Protein AF-A0A8C0BPX7-F1 (afdb_monomer_lite)

Sequence (450 aa):
TVVLSLELAVSPGPMLLYFCLLFFYCSTDLKITFFFFTFKELYHVPNGMSPGKLSHGMVYGVVHRTDNNHKREMVVYGWSADQLKEEMNYIKEVRATLEKVRKKMYGEYDEMKRKIQQLTNELKVTNAHQESLENHVRVQAAALDSFSEMNSSLTSASIDLQKTLVDVTLENTDIREQIRNLKHTHEQSMEKLREKQKQLETAQIENQLLKLKVESSQEANAEVMREMTRKLYSQYEEKMREEEQKHKAEKEILLEETNRLLKAIEEANKKMQITETSIQEKDQRIGELDRLIERMEEERHQLQKQLELNEIQISGAKSENNCDSERSQHLEEVAASLRERIKHLDDMVHCQQKKVKHMVEEIEMLRKKVKEKELFIIQLLEKISFLECENKELQDKLDYLMETQPKTNIETRDTGVGCDLPYRYLLFLLVHRKHLHNVTHWCCISKPLC

pLDDT: mean 75.08, std 26.21, range [22.16, 98.5]

InterPro domains:
  IPR051375 Tuftelin/GRINL1A/MYZAP/CCD68 [PTHR23171] (67-428)

Foldseek 3Di:
DDDDDDDDDDDDDDDDDDDDDDDDDDDDDPDPDDDDDDDDDDDDDDDDDDDDDDDDDWDKDWDWDDDDDDDTDTDIDTDDPVVVVVVVVVVVVVVVVVVVVVVVVVVVVVVVVVVVVVVVVVCVVVVVVVVVVVVVVVVVVVVVVVVVVVVVVVVVVVVVVVVVVVVVVVVVVVVVVVVVVVVVVVVVVVVVVVVVVVVVVVVVVVVVVVVVVVVVVVVVVVVVVVVVVVVVVVVVVVVVVVVVVVVVVVVVVVVVVVVVVVVVVVVVVVVVVVVVVVVVVVVVVVVVVVVVVVVVVVVVVVVVVVVVVVVVVCVVPDDDDDDPDVVVVVVVVVVVVVVVVVVVVVVVVVVVVVVVVVVVVVVVVVVVVVVVVVVVVVVVVVVVVVVVVVVVVVVVVVVVVVVPDDPDPDDDPDPDPDDDDDPPPVVVVVVVVVVVVVPVPPPDDDDDDD

Secondary structure (DSSP, 8-state):
----------------------------------------------------------EEEE-----SSS-----EEEE-HHHHHHHHHHHHHHHHHHHHHHHHHHHHHHHHHHHHHHHHHHHHHHHHHHHHHHHHHHHHHHHHHHHHHHHHHHHHHHHHHHHHHHHHHHHHHHHHHHHHHHHHHHHHHHHHHHHHHHHHHHHHHHHHHHHHHHHHHHHHHHHHHHHHHHHHHHHHHHHHHHHHHHHHHHHHHHHHHHHHHHHHHHHHHHHHHHHHHHHHHHHHHHHHHHHHHHHHHHHHHHHHHHHHHHHHHHHTT-------SHHHHHHHHHHHHHHHHHHHHHHHHHHHHHHHHHHHHHHHHHHHHHHHHHHHHHHHHHHHHHHHHHHHHHHHHHHHHHHHS-----------------THHHHHHHHHHHHHTTSTTSS-------

Radius of gyration: 112.93 Å; chains: 1; bounding box: 211×61×297 Å

Organism: NCBI:txid224669

Structure (mmCIF, N/CA/C/O backbone):
data_AF-A0A8C0BPX7-F1
#
_entry.id   AF-A0A8C0BPX7-F1
#
loop_
_atom_site.group_PDB
_atom_site.id
_atom_site.type_symbol
_atom_site.label_atom_id
_atom_site.label_alt_id
_atom_site.label_comp_id
_atom_site.label_asym_id
_atom_site.label_entity_id
_atom_site.label_seq_id
_atom_site.pdbx_PDB_ins_code
_atom_site.Cartn_x
_atom_site.Cartn_y
_atom_site.Cartn_z
_atom_site.occupancy
_atom_site.B_iso_or_equiv
_atom_site.auth_seq_id
_atom_site.auth_comp_id
_atom_site.auth_asym_id
_atom_site.auth_atom_id
_atom_site.pdbx_PDB_model_num
ATOM 1 N N . THR A 1 1 ? 12.178 -6.259 -114.994 1.00 38.03 1 THR A N 1
ATOM 2 C CA . THR A 1 1 ? 12.311 -4.842 -114.592 1.00 38.03 1 THR A CA 1
ATOM 3 C C . THR A 1 1 ? 13.711 -4.400 -115.008 1.00 38.03 1 THR A C 1
ATOM 5 O O . THR A 1 1 ? 14.651 -4.749 -114.317 1.00 38.03 1 THR A O 1
ATOM 8 N N . VAL A 1 2 ? 13.954 -4.120 -116.300 1.00 30.25 2 VAL A N 1
ATOM 9 C CA . VAL A 1 2 ? 13.900 -2.788 -116.974 1.00 30.25 2 VAL A CA 1
ATOM 10 C C . VAL A 1 2 ? 14.847 -1.800 -116.263 1.00 30.25 2 VAL A C 1
ATOM 12 O O . VAL A 1 2 ? 14.546 -1.442 -115.133 1.00 30.25 2 VAL A O 1
ATOM 15 N N . VAL A 1 3 ? 16.093 -1.564 -116.713 1.00 32.72 3 VAL A N 1
ATOM 16 C CA . VAL A 1 3 ? 16.609 -0.854 -117.923 1.00 32.72 3 VAL A CA 1
ATOM 17 C C . VAL A 1 3 ? 16.522 0.674 -117.824 1.00 32.72 3 VAL A C 1
ATOM 19 O O . VAL A 1 3 ? 15.430 1.200 -117.648 1.00 32.72 3 VAL A O 1
ATOM 22 N N . LEU A 1 4 ? 17.679 1.336 -118.010 1.00 29.33 4 LEU A N 1
ATOM 23 C CA . LEU A 1 4 ? 17.974 2.521 -118.858 1.00 29.33 4 LEU A CA 1
ATOM 24 C C . LEU A 1 4 ? 19.422 2.957 -118.522 1.00 29.33 4 LEU A C 1
ATOM 26 O O . LEU A 1 4 ? 19.686 3.270 -117.368 1.00 29.33 4 LEU A O 1
ATOM 30 N N . SER A 1 5 ? 20.468 2.845 -119.353 1.00 30.33 5 SER A N 1
ATOM 31 C CA . SER A 1 5 ? 20.705 3.130 -120.787 1.00 30.33 5 SER A CA 1
ATOM 32 C C . SER A 1 5 ? 20.594 4.607 -121.172 1.00 30.33 5 SER A C 1
ATOM 34 O O . SER A 1 5 ? 19.498 5.149 -121.154 1.00 30.33 5 SER A O 1
ATOM 36 N N . LEU A 1 6 ? 21.739 5.190 -121.552 1.00 27.36 6 LEU A N 1
ATOM 37 C CA . LEU A 1 6 ? 22.008 6.259 -122.541 1.00 27.36 6 LEU A CA 1
ATOM 38 C C . LEU A 1 6 ? 23.538 6.487 -122.447 1.00 27.36 6 LEU A C 1
ATOM 40 O O . LEU A 1 6 ? 24.013 6.928 -121.408 1.00 27.36 6 LEU A O 1
ATOM 44 N N . GLU A 1 7 ? 24.442 6.061 -123.330 1.00 28.27 7 GLU A N 1
ATOM 45 C CA . GLU A 1 7 ? 24.498 5.974 -124.797 1.00 28.27 7 GLU A CA 1
ATOM 46 C C . GLU A 1 7 ? 24.411 7.340 -125.494 1.00 28.27 7 GLU A C 1
ATOM 48 O O . GLU A 1 7 ? 23.337 7.899 -125.680 1.00 28.27 7 GLU A O 1
ATOM 53 N N . LEU A 1 8 ? 25.581 7.855 -125.890 1.00 26.59 8 LEU A N 1
ATOM 54 C CA . LEU A 1 8 ? 25.760 8.711 -127.061 1.00 26.59 8 LEU A CA 1
ATOM 55 C C . LEU A 1 8 ? 27.176 8.492 -127.607 1.00 26.59 8 LEU A C 1
ATOM 57 O O . LEU A 1 8 ? 28.166 9.047 -127.134 1.00 26.59 8 LEU A O 1
ATOM 61 N N . ALA A 1 9 ? 27.236 7.607 -128.596 1.00 28.02 9 ALA A N 1
ATOM 62 C CA . ALA A 1 9 ? 28.330 7.461 -129.531 1.00 28.02 9 ALA A CA 1
ATOM 63 C C . ALA A 1 9 ? 28.171 8.491 -130.657 1.00 28.02 9 ALA A C 1
ATOM 65 O O . ALA A 1 9 ? 27.092 8.601 -131.232 1.00 28.02 9 ALA A O 1
ATOM 66 N N . VAL A 1 10 ? 29.265 9.154 -131.034 1.00 29.36 10 VAL A N 1
ATOM 67 C CA . VAL A 1 10 ? 29.538 9.521 -132.431 1.00 29.36 10 VAL A CA 1
ATOM 68 C C . VAL A 1 10 ? 31.027 9.259 -132.676 1.00 29.36 10 VAL A C 1
ATOM 70 O O . VAL A 1 10 ? 31.902 9.983 -132.213 1.00 29.36 10 VAL A O 1
ATOM 73 N N . SER A 1 11 ? 31.293 8.148 -133.356 1.00 28.30 11 SER A N 1
ATOM 74 C CA . SER A 1 11 ? 32.525 7.852 -134.106 1.00 28.30 11 SER A CA 1
ATOM 75 C C . SER A 1 11 ? 32.408 8.491 -135.512 1.00 28.30 11 SER A C 1
ATOM 77 O O . SER A 1 11 ? 31.329 9.012 -135.806 1.00 28.30 11 SER A O 1
ATOM 79 N N . PRO A 1 12 ? 33.359 8.361 -136.466 1.00 45.12 12 PRO A N 1
ATOM 80 C CA . PRO A 1 12 ? 34.745 7.865 -136.405 1.00 45.12 12 PRO A CA 1
ATOM 81 C C . PRO A 1 12 ? 35.753 8.805 -137.115 1.00 45.12 12 PRO A C 1
ATOM 83 O O . PRO A 1 12 ? 35.375 9.683 -137.885 1.00 45.12 12 PRO A O 1
ATOM 86 N N . GLY A 1 13 ? 37.060 8.568 -136.956 1.00 25.20 13 GLY A N 1
ATOM 87 C CA . GLY A 1 13 ? 38.046 9.174 -137.863 1.00 25.20 13 GLY A CA 1
ATOM 88 C C . GLY A 1 13 ? 39.515 9.029 -137.449 1.00 25.20 13 GLY A C 1
ATOM 89 O O . GLY A 1 13 ? 39.974 9.814 -136.626 1.00 25.20 13 GLY A O 1
ATOM 90 N N . PRO A 1 14 ? 40.263 8.066 -138.019 1.00 46.75 14 PRO A N 1
ATOM 91 C CA . PRO A 1 14 ? 41.697 7.863 -137.808 1.00 46.75 14 PRO A CA 1
ATOM 92 C C . PRO A 1 14 ? 42.523 8.655 -138.836 1.00 46.75 14 PRO A C 1
ATOM 94 O O . PRO A 1 14 ? 42.092 8.783 -139.976 1.00 46.75 14 PRO A O 1
ATOM 97 N N . MET A 1 15 ? 43.731 9.117 -138.495 1.00 29.22 15 MET A N 1
ATOM 98 C CA . MET A 1 15 ? 44.711 9.553 -139.506 1.00 29.22 15 MET A CA 1
ATOM 99 C C . MET A 1 15 ? 46.162 9.346 -139.047 1.00 29.22 15 MET A C 1
ATOM 101 O O . MET A 1 15 ? 46.724 10.131 -138.288 1.00 29.22 15 MET A O 1
ATOM 105 N N . LEU A 1 16 ? 46.770 8.285 -139.581 1.00 37.81 16 LEU A N 1
ATOM 106 C CA . LEU A 1 16 ? 48.187 8.225 -139.940 1.00 37.81 16 LEU A CA 1
ATOM 107 C C . LEU A 1 16 ? 48.387 9.006 -141.253 1.00 37.81 16 LEU A C 1
ATOM 109 O O . LEU A 1 16 ? 47.758 8.646 -142.241 1.00 37.81 16 LEU A O 1
ATOM 113 N N . LEU A 1 17 ? 49.294 9.987 -141.288 1.00 28.48 17 LEU A N 1
ATOM 114 C CA . LEU A 1 17 ? 49.925 10.593 -142.483 1.00 28.48 17 LEU A CA 1
ATOM 115 C C . LEU A 1 17 ? 51.288 11.139 -141.989 1.00 28.48 17 LEU A C 1
ATOM 117 O O . LEU A 1 17 ? 51.286 11.998 -141.118 1.00 28.48 17 LEU A O 1
ATOM 121 N N . TYR A 1 18 ? 52.484 10.590 -142.245 1.00 27.61 18 TYR A N 1
ATOM 122 C CA . TYR A 1 18 ? 53.209 10.198 -143.469 1.00 27.61 18 TYR A CA 1
ATOM 123 C C . TYR A 1 18 ? 53.561 11.356 -144.431 1.00 27.61 18 TYR A C 1
ATOM 125 O O . TYR A 1 18 ? 52.680 12.088 -144.865 1.00 27.61 18 TYR A O 1
ATOM 133 N N . PHE A 1 19 ? 54.853 11.383 -144.821 1.00 23.38 19 PHE A N 1
ATOM 134 C CA . PHE A 1 19 ? 55.529 12.158 -145.890 1.00 23.38 19 PHE A CA 1
ATOM 135 C C . PHE A 1 19 ? 55.785 13.664 -145.619 1.00 23.38 19 PHE A C 1
ATOM 137 O O . PHE A 1 19 ? 54.961 14.342 -145.034 1.00 23.38 19 PHE A O 1
ATOM 144 N N . CYS A 1 20 ? 56.927 14.278 -145.968 1.00 22.16 20 CYS A N 1
ATOM 145 C CA . CYS A 1 20 ? 57.792 14.068 -147.130 1.00 22.16 20 CYS A CA 1
ATOM 146 C C . CYS A 1 20 ? 59.260 14.489 -146.893 1.00 22.16 20 CYS A C 1
ATOM 148 O O . CYS A 1 20 ? 59.560 15.427 -146.158 1.00 22.16 20 CYS A O 1
ATOM 150 N N . LEU A 1 21 ? 60.145 13.810 -147.627 1.00 24.64 21 LEU A N 1
ATOM 151 C CA . LEU A 1 21 ? 61.492 14.220 -148.024 1.00 24.64 21 LEU A CA 1
ATOM 152 C C . LEU A 1 21 ? 61.577 15.684 -148.482 1.00 24.64 21 LEU A C 1
ATOM 154 O O . LEU A 1 21 ? 60.717 16.156 -149.221 1.00 24.64 21 LEU A O 1
ATOM 158 N N . LEU A 1 22 ? 62.712 16.324 -148.195 1.00 22.55 22 LEU A N 1
ATOM 159 C CA . LEU A 1 22 ? 63.254 17.389 -149.038 1.00 22.55 22 LEU A CA 1
ATOM 160 C C . LEU A 1 22 ? 64.783 17.256 -149.109 1.00 22.55 22 LEU A C 1
ATOM 162 O O . LEU A 1 22 ? 65.549 17.965 -148.466 1.00 22.55 22 LEU A O 1
ATOM 166 N N . PHE A 1 23 ? 65.212 16.281 -149.913 1.00 23.94 23 PHE A N 1
ATOM 167 C CA . PHE A 1 23 ? 66.409 16.430 -150.735 1.00 23.94 23 PHE A CA 1
ATOM 168 C C . PHE A 1 23 ? 66.107 17.527 -151.769 1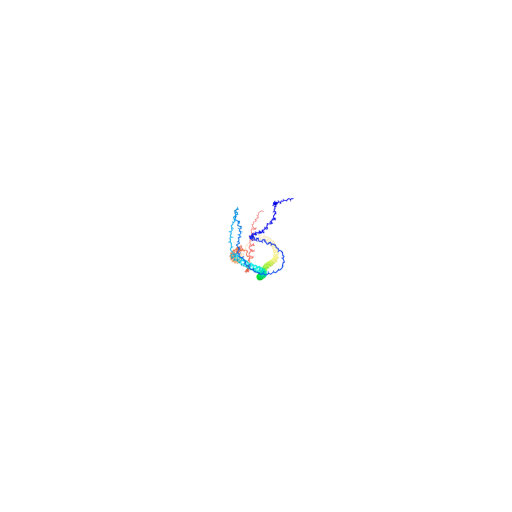.00 23.94 23 PHE A C 1
ATOM 170 O O . PHE A 1 23 ? 65.133 17.401 -152.506 1.00 23.94 23 PHE A O 1
ATOM 177 N N . PHE A 1 24 ? 66.950 18.555 -151.875 1.00 23.66 24 PHE A N 1
ATOM 178 C CA . PHE A 1 24 ? 67.114 19.290 -153.131 1.00 23.66 24 PHE A CA 1
ATOM 179 C C . PHE A 1 24 ? 68.601 19.371 -153.474 1.00 23.66 24 PHE A C 1
ATOM 181 O O . PHE A 1 24 ? 69.397 20.058 -152.840 1.00 23.66 24 PHE A O 1
ATOM 188 N N . TYR A 1 25 ? 68.939 18.591 -154.492 1.00 25.09 25 TYR A N 1
ATOM 189 C CA . TYR A 1 25 ? 70.051 18.786 -155.407 1.00 25.09 25 TYR A CA 1
ATOM 190 C C . TYR A 1 25 ? 69.801 20.068 -156.222 1.00 25.09 25 TYR A C 1
ATOM 192 O O . TYR A 1 25 ? 68.702 20.231 -156.741 1.00 25.09 25 TYR A O 1
ATOM 200 N N . CYS A 1 26 ? 70.806 20.933 -156.375 1.00 23.34 26 CYS A N 1
ATOM 201 C CA . CYS A 1 26 ? 71.042 21.813 -157.539 1.00 23.34 26 CYS A CA 1
ATOM 202 C C . CYS A 1 26 ? 72.337 22.590 -157.231 1.00 23.34 26 CYS A C 1
ATOM 204 O O . CYS A 1 26 ? 72.342 23.426 -156.339 1.00 23.34 26 CYS A O 1
ATOM 206 N N . SER A 1 27 ? 73.528 22.288 -157.754 1.00 24.05 27 SER A N 1
ATOM 207 C CA . SER A 1 27 ? 73.928 21.986 -159.135 1.00 24.05 27 SER A CA 1
ATOM 208 C C . SER A 1 27 ? 73.569 23.099 -160.128 1.00 24.05 27 SER A C 1
ATOM 210 O O . SER A 1 27 ? 72.612 22.999 -160.878 1.00 24.05 27 SER A O 1
ATOM 212 N N . THR A 1 28 ? 74.387 24.152 -160.121 1.00 32.19 28 THR A N 1
ATOM 213 C CA . THR A 1 28 ? 74.749 24.988 -161.282 1.00 32.19 28 THR A CA 1
ATOM 214 C C . THR A 1 28 ? 76.222 25.351 -161.044 1.00 32.19 28 THR A C 1
ATOM 216 O O . THR A 1 28 ? 76.521 26.243 -160.261 1.00 32.19 28 THR A O 1
ATOM 219 N N . ASP A 1 29 ? 77.225 24.570 -161.444 1.00 28.97 29 ASP A N 1
ATOM 220 C CA . ASP A 1 29 ? 77.549 24.099 -162.796 1.00 28.97 29 ASP A CA 1
ATOM 221 C C . ASP A 1 29 ? 77.679 25.259 -163.805 1.00 28.97 29 ASP A C 1
ATOM 223 O O . ASP A 1 29 ? 77.165 25.213 -164.917 1.00 28.97 29 ASP A O 1
ATOM 227 N N . LEU A 1 30 ? 78.428 26.311 -163.436 1.00 31.12 30 LEU A N 1
ATOM 228 C CA . LEU A 1 30 ? 79.074 27.179 -164.427 1.00 31.12 30 LEU A CA 1
ATOM 229 C C . LEU A 1 30 ? 80.316 26.452 -164.976 1.00 31.12 30 LEU A C 1
ATOM 231 O O . LEU A 1 30 ? 81.460 26.741 -164.627 1.00 31.12 30 LEU A O 1
ATOM 235 N N . LYS A 1 31 ? 80.068 25.439 -165.812 1.00 31.61 31 LYS A N 1
ATOM 236 C CA . LYS A 1 31 ? 81.082 24.767 -166.632 1.00 31.61 31 LYS A CA 1
ATOM 237 C C . LYS A 1 31 ? 81.517 25.703 -167.758 1.00 31.61 31 LYS A C 1
ATOM 239 O O . LYS A 1 31 ? 80.910 25.719 -168.826 1.00 31.61 31 LYS A O 1
ATOM 244 N N . ILE A 1 32 ? 82.607 26.441 -167.561 1.00 31.00 32 ILE A N 1
ATOM 245 C CA . ILE A 1 32 ? 83.383 26.965 -168.693 1.00 31.00 32 ILE A CA 1
ATOM 246 C C . ILE A 1 32 ? 84.122 25.767 -169.299 1.00 31.00 32 ILE A C 1
ATOM 248 O O . ILE A 1 32 ? 85.174 25.348 -168.821 1.00 31.00 32 ILE A O 1
ATOM 252 N N . THR A 1 33 ? 83.509 25.163 -170.315 1.00 29.09 33 THR A N 1
ATOM 253 C CA . THR A 1 33 ? 84.075 24.040 -171.068 1.00 29.09 33 THR A CA 1
ATOM 254 C C . THR A 1 33 ? 84.877 24.607 -172.240 1.00 29.09 33 THR A C 1
ATOM 256 O O . THR A 1 33 ? 84.292 25.027 -173.234 1.00 29.09 33 THR A O 1
ATOM 259 N N . PHE A 1 34 ? 86.209 24.631 -172.143 1.00 26.77 34 PHE A N 1
ATOM 260 C CA . PHE A 1 34 ? 87.077 24.813 -173.311 1.00 26.77 34 PHE A CA 1
ATOM 261 C C . PHE A 1 34 ? 87.279 23.453 -173.985 1.00 26.77 34 PHE A C 1
ATOM 263 O O . PHE A 1 34 ? 87.972 22.585 -173.456 1.00 26.77 34 PHE A O 1
ATOM 270 N N . PHE A 1 35 ? 86.661 23.265 -175.150 1.00 24.16 35 PHE A N 1
ATOM 271 C CA . PHE A 1 35 ? 86.986 22.170 -176.059 1.00 24.16 35 PHE A CA 1
ATOM 272 C C . PHE A 1 35 ? 88.202 22.565 -176.905 1.00 24.16 35 PHE A C 1
ATOM 274 O O . PHE A 1 35 ? 88.107 23.448 -177.750 1.00 24.16 35 PHE A O 1
ATOM 281 N N . PHE A 1 36 ? 89.320 21.865 -176.722 1.00 25.06 36 PHE A N 1
ATOM 282 C CA . PHE A 1 36 ? 90.299 21.646 -177.785 1.00 25.06 36 PHE A CA 1
ATOM 283 C C . PHE A 1 36 ? 90.343 20.142 -178.052 1.00 25.06 36 PHE A C 1
ATOM 285 O O . PHE A 1 36 ? 90.807 19.360 -177.224 1.00 25.06 36 PHE A O 1
ATOM 292 N N . PHE A 1 37 ? 89.787 19.744 -179.197 1.00 25.11 37 PHE A N 1
ATOM 293 C CA . PHE A 1 37 ? 89.908 18.396 -179.740 1.00 25.11 37 PHE A CA 1
ATOM 294 C C . PHE A 1 37 ? 91.358 18.178 -180.184 1.00 25.11 37 PHE A C 1
ATOM 296 O O . PHE A 1 37 ? 91.858 18.873 -181.066 1.00 25.11 37 PHE A O 1
ATOM 303 N N . THR A 1 38 ? 92.034 17.206 -179.579 1.00 30.16 38 THR A N 1
ATOM 304 C CA . THR A 1 38 ? 93.313 16.684 -180.059 1.00 30.16 38 THR A CA 1
ATOM 305 C C . THR A 1 38 ? 93.051 15.742 -181.230 1.00 30.16 38 THR A C 1
ATOM 307 O O . THR A 1 38 ? 92.419 14.698 -181.064 1.00 30.16 38 THR A O 1
ATOM 310 N N . PHE A 1 39 ? 93.523 16.097 -182.430 1.00 26.03 39 PHE A N 1
ATOM 311 C CA . PHE A 1 39 ? 93.555 15.139 -183.531 1.00 26.03 39 PHE A CA 1
ATOM 312 C C . PHE A 1 39 ? 94.778 14.229 -183.373 1.00 26.03 39 PHE A C 1
ATOM 314 O O . PHE A 1 39 ? 95.923 14.665 -183.287 1.00 26.03 39 PHE A O 1
ATOM 321 N N . LYS A 1 40 ? 94.437 12.955 -183.248 1.00 26.20 40 LYS A N 1
ATOM 322 C CA . LYS A 1 40 ? 95.230 11.735 -183.142 1.00 26.20 40 LYS A CA 1
ATOM 323 C C . LYS A 1 40 ? 96.249 11.604 -184.278 1.00 26.20 40 LYS A C 1
ATOM 325 O O . LYS A 1 40 ? 95.892 11.879 -185.411 1.00 26.20 40 LYS A O 1
ATOM 330 N N . GLU A 1 41 ? 97.425 11.060 -183.978 1.00 26.84 41 GLU A N 1
ATOM 331 C CA . GLU A 1 41 ? 98.075 10.010 -184.780 1.00 26.84 41 GLU A CA 1
ATOM 332 C C . GLU A 1 41 ? 99.084 9.273 -183.874 1.00 26.84 41 GLU A C 1
ATOM 334 O O . GLU A 1 41 ? 99.908 9.880 -183.188 1.00 26.84 41 GLU A O 1
ATOM 339 N N . LEU A 1 42 ? 98.941 7.948 -183.815 1.00 28.92 42 LEU A N 1
ATOM 340 C CA . LEU A 1 42 ? 99.947 7.011 -183.314 1.00 28.92 42 LEU A CA 1
ATOM 341 C C . LEU A 1 42 ? 101.051 6.907 -184.383 1.00 28.92 42 LEU A C 1
ATOM 343 O O . LEU A 1 42 ? 100.711 6.941 -185.550 1.00 28.92 42 LEU A O 1
ATOM 347 N N . TYR A 1 43 ? 102.313 6.711 -183.981 1.00 25.89 43 TYR A N 1
ATOM 348 C CA . TYR A 1 43 ? 103.365 5.867 -184.602 1.00 25.89 43 TYR A CA 1
ATOM 349 C C . TYR A 1 43 ? 104.789 6.459 -184.431 1.00 25.89 43 TYR A C 1
ATOM 351 O O . TYR A 1 43 ? 105.179 7.423 -185.072 1.00 25.89 43 TYR A O 1
ATOM 359 N N . HIS A 1 44 ? 105.539 5.825 -183.518 1.00 25.50 44 HIS A N 1
ATOM 360 C CA . HIS A 1 44 ? 106.896 5.255 -183.658 1.00 25.50 44 HIS A CA 1
ATOM 361 C C . HIS A 1 44 ? 108.112 6.095 -184.174 1.00 25.50 44 HIS A C 1
ATOM 363 O O . HIS A 1 44 ? 108.175 6.425 -185.347 1.00 25.50 44 HIS A O 1
ATOM 369 N N . VAL A 1 45 ? 109.105 6.308 -183.270 1.00 31.41 45 VAL A N 1
ATOM 370 C CA . VAL A 1 45 ? 110.611 6.194 -183.334 1.00 31.41 45 VAL A CA 1
ATOM 371 C C . VAL A 1 45 ? 111.340 6.412 -184.692 1.00 31.41 45 VAL A C 1
ATOM 373 O O . VAL A 1 45 ? 110.881 5.841 -185.675 1.00 31.41 45 VAL A O 1
ATOM 376 N N . PRO A 1 46 ? 112.604 6.924 -184.769 1.00 51.88 46 PRO A N 1
ATOM 377 C CA . PRO A 1 46 ? 113.382 7.895 -183.968 1.00 51.88 46 PRO A CA 1
ATOM 378 C C . PRO A 1 46 ? 114.108 8.978 -184.831 1.00 51.88 46 PRO A C 1
ATOM 380 O O . PRO A 1 46 ? 114.016 8.999 -186.052 1.00 51.88 46 PRO A O 1
ATOM 383 N N . ASN A 1 47 ? 114.976 9.744 -184.149 1.00 29.11 47 ASN A N 1
ATOM 384 C CA . ASN A 1 47 ? 116.177 10.464 -184.613 1.00 29.11 47 ASN A CA 1
ATOM 385 C C . ASN A 1 47 ? 116.049 11.919 -185.095 1.00 29.11 47 ASN A C 1
ATOM 387 O O . ASN A 1 47 ? 115.578 12.201 -186.186 1.00 29.11 47 ASN A O 1
ATOM 391 N N . GLY A 1 48 ? 116.731 12.792 -184.340 1.00 30.75 48 GLY A N 1
ATOM 392 C CA . GLY A 1 48 ? 117.850 13.554 -184.901 1.00 30.75 48 GLY A CA 1
ATOM 393 C C . GLY A 1 48 ? 117.624 15.037 -185.207 1.00 30.75 48 GLY A C 1
ATOM 394 O O . GLY A 1 48 ? 116.916 15.382 -186.138 1.00 30.75 48 GLY A O 1
ATOM 395 N N . MET A 1 49 ? 118.413 15.861 -184.505 1.00 23.62 49 MET A N 1
ATOM 396 C CA . MET A 1 49 ? 118.909 17.199 -184.873 1.00 23.62 49 MET A CA 1
ATOM 397 C C . MET A 1 49 ? 117.970 18.429 -184.855 1.00 23.62 49 MET A C 1
ATOM 399 O O . MET A 1 49 ? 116.843 18.442 -185.329 1.00 23.62 49 MET A O 1
ATOM 403 N N . SER A 1 50 ? 118.549 19.502 -184.307 1.00 44.38 50 SER A N 1
ATOM 404 C CA . SER A 1 50 ? 118.187 20.929 -184.355 1.00 44.38 50 SER A CA 1
ATOM 405 C C . SER A 1 50 ? 118.466 21.543 -185.752 1.00 44.38 50 SER A C 1
ATOM 407 O O . SER A 1 50 ? 118.874 20.784 -186.633 1.00 44.38 50 SER A O 1
ATOM 409 N N . PRO A 1 51 ? 118.416 22.880 -186.003 1.00 47.03 51 PRO A N 1
ATOM 410 C CA . PRO A 1 51 ? 117.874 24.042 -185.266 1.00 47.03 51 PRO A CA 1
ATOM 411 C C . PRO A 1 51 ? 116.992 24.993 -186.141 1.00 47.03 51 PRO A C 1
ATOM 413 O O . PRO A 1 51 ? 116.952 24.877 -187.359 1.00 47.03 51 PRO A O 1
ATOM 416 N N . GLY A 1 52 ? 116.407 26.045 -185.539 1.00 27.78 52 GLY A N 1
ATOM 417 C CA . GLY A 1 52 ? 116.310 27.373 -186.191 1.00 27.78 52 GLY A CA 1
ATOM 418 C C . GLY A 1 52 ? 114.926 27.969 -186.536 1.00 27.78 52 GLY A C 1
ATOM 419 O O . GLY A 1 52 ? 114.220 27.464 -187.393 1.00 27.78 52 GLY A O 1
ATOM 420 N N . LYS A 1 53 ? 114.629 29.113 -185.886 1.00 38.16 53 LYS A N 1
ATOM 421 C CA . LYS A 1 53 ? 113.826 30.310 -186.273 1.00 38.16 53 LYS A CA 1
ATOM 422 C C . LYS A 1 53 ? 112.763 30.217 -187.393 1.00 38.16 53 LYS A C 1
ATOM 424 O O . LYS A 1 53 ? 113.124 29.974 -188.534 1.00 38.16 53 LYS A O 1
ATOM 429 N N . LEU A 1 54 ? 111.559 30.759 -187.118 1.00 24.31 54 LEU A N 1
ATOM 430 C CA . LEU A 1 54 ? 111.026 31.999 -187.743 1.00 24.31 54 LEU A CA 1
ATOM 431 C C . LEU A 1 54 ? 109.656 32.457 -187.163 1.00 24.31 54 LEU A C 1
ATOM 433 O O . LEU A 1 54 ? 108.728 31.675 -187.016 1.00 24.31 54 LEU A O 1
ATOM 437 N N . SER A 1 55 ? 109.607 33.753 -186.827 1.00 37.66 55 SER A N 1
ATOM 438 C CA . SER A 1 55 ? 108.511 34.756 -186.854 1.00 37.66 55 SER A CA 1
ATOM 439 C C . SER A 1 55 ? 107.021 34.430 -186.578 1.00 37.66 55 SER A C 1
ATOM 441 O O . SER A 1 55 ? 106.346 33.820 -187.397 1.00 37.66 55 SER A O 1
ATOM 443 N N . HIS A 1 56 ? 106.522 35.080 -185.509 1.00 39.25 56 HIS A N 1
ATOM 444 C CA . HIS A 1 56 ? 105.260 35.842 -185.326 1.00 39.25 56 HIS A CA 1
ATOM 445 C C . HIS A 1 56 ? 103.909 35.249 -185.786 1.00 39.25 56 HIS A C 1
ATOM 447 O O . HIS A 1 56 ? 103.566 35.292 -186.963 1.00 39.25 56 HIS A O 1
ATOM 453 N N . GLY A 1 57 ? 103.063 34.877 -184.812 1.00 35.31 57 GLY A N 1
ATOM 454 C CA . GLY A 1 57 ? 101.633 34.609 -185.006 1.00 35.31 57 GLY A CA 1
ATOM 455 C C . GLY A 1 57 ? 100.777 35.231 -183.894 1.00 35.31 57 GLY A C 1
ATOM 456 O O . GLY A 1 57 ? 100.947 34.902 -182.724 1.00 35.31 57 GLY A O 1
ATOM 457 N N . MET A 1 58 ? 99.876 36.142 -184.269 1.00 38.66 58 MET A N 1
ATOM 458 C CA . MET A 1 58 ? 98.811 36.700 -183.421 1.00 38.66 58 MET A CA 1
ATOM 459 C C . MET A 1 58 ? 97.682 35.669 -183.263 1.00 38.66 58 MET A C 1
ATOM 461 O O . MET A 1 58 ? 97.313 35.026 -184.246 1.00 38.66 58 MET A O 1
ATOM 465 N N . VAL A 1 59 ? 97.109 35.524 -182.062 1.00 45.59 59 VAL A N 1
ATOM 466 C CA . VAL A 1 59 ? 95.986 34.601 -181.799 1.00 45.59 59 VAL A CA 1
ATOM 467 C C . VAL A 1 59 ? 94.732 35.398 -181.441 1.00 45.59 59 VAL A C 1
ATOM 469 O O . VAL A 1 59 ? 94.725 36.178 -180.491 1.00 45.59 59 VAL A O 1
ATOM 472 N N . TYR A 1 60 ? 93.668 35.182 -182.214 1.00 44.88 60 TYR A N 1
ATOM 473 C CA . TYR A 1 60 ? 92.345 35.768 -182.011 1.00 44.88 60 TYR A CA 1
ATOM 474 C C . TYR A 1 60 ? 91.431 34.737 -181.341 1.00 44.88 60 TYR A C 1
ATOM 476 O O . TYR A 1 60 ? 91.291 33.619 -181.835 1.00 44.88 60 TYR A O 1
ATOM 484 N N . GLY A 1 61 ? 90.812 35.108 -180.219 1.00 46.75 61 GLY A N 1
ATOM 485 C CA . GLY A 1 61 ? 89.850 34.277 -179.493 1.00 46.75 61 GLY A CA 1
ATOM 486 C C . GLY A 1 61 ? 88.475 34.940 -179.456 1.00 46.75 61 GLY A C 1
ATOM 487 O O . GLY A 1 61 ? 88.361 36.118 -179.127 1.00 46.75 61 GLY A O 1
ATOM 488 N N . VAL A 1 62 ? 87.431 34.185 -179.801 1.00 45.31 62 VAL A N 1
ATOM 489 C CA . VAL A 1 62 ? 86.032 34.642 -179.816 1.00 45.31 62 VAL A CA 1
ATOM 490 C C . VAL A 1 62 ? 85.337 34.159 -178.543 1.00 45.31 62 VAL A C 1
ATOM 492 O O . VAL A 1 62 ? 85.346 32.965 -178.251 1.00 45.31 62 VAL A O 1
ATOM 495 N N . VAL A 1 63 ? 84.719 35.074 -177.791 1.00 50.28 63 VAL A N 1
ATOM 496 C CA . VAL A 1 63 ? 83.935 34.761 -176.583 1.00 50.28 63 VAL A CA 1
ATOM 497 C C . VAL A 1 63 ? 82.456 34.997 -176.879 1.00 50.28 63 VAL A C 1
ATOM 499 O O . VAL A 1 63 ? 82.053 36.111 -177.207 1.00 50.28 63 VAL A O 1
ATOM 502 N N . HIS A 1 64 ? 81.630 33.957 -176.752 1.00 47.59 64 HIS A N 1
ATOM 503 C CA . HIS A 1 64 ? 80.176 34.105 -176.804 1.00 47.59 64 HIS A CA 1
ATOM 504 C C . HIS A 1 64 ? 79.650 34.583 -175.450 1.00 47.59 64 HIS A C 1
ATOM 506 O O . HIS A 1 64 ? 79.695 33.844 -174.469 1.00 47.59 64 HIS A O 1
ATOM 512 N N . ARG A 1 65 ? 79.119 35.810 -175.407 1.00 49.41 65 ARG A N 1
ATOM 513 C CA . ARG A 1 65 ? 78.255 36.256 -174.309 1.00 49.41 65 ARG A CA 1
ATOM 514 C C . ARG A 1 65 ? 76.805 35.960 -174.680 1.00 49.41 65 ARG A C 1
ATOM 516 O O . ARG A 1 65 ? 76.356 36.303 -175.771 1.00 49.41 65 ARG A O 1
ATOM 523 N N . THR A 1 66 ? 76.086 35.309 -173.778 1.00 41.53 66 THR A N 1
ATOM 524 C CA . THR A 1 66 ? 74.629 35.154 -173.837 1.00 41.53 66 THR A CA 1
ATOM 525 C C . THR A 1 66 ? 74.032 35.993 -172.725 1.00 41.53 66 THR A C 1
ATOM 527 O O . THR A 1 66 ? 73.913 35.521 -171.597 1.00 41.53 66 THR A O 1
ATOM 530 N N . ASP A 1 67 ? 73.672 37.230 -173.057 1.00 49.12 67 ASP A N 1
ATOM 531 C CA . ASP A 1 67 ? 72.813 38.058 -172.216 1.00 49.12 67 ASP A CA 1
ATOM 532 C C . ASP A 1 67 ? 71.340 37.845 -172.621 1.00 49.12 67 ASP A C 1
ATOM 534 O O . ASP A 1 67 ? 71.025 37.414 -173.734 1.00 49.12 67 ASP A O 1
ATOM 538 N N . ASN A 1 68 ? 70.432 38.115 -171.684 1.00 50.25 68 ASN A N 1
ATOM 539 C CA . ASN A 1 68 ? 69.016 37.720 -171.663 1.00 50.25 68 ASN A CA 1
ATOM 540 C C . ASN A 1 68 ? 68.088 38.448 -172.670 1.00 50.25 68 ASN A C 1
ATOM 542 O O . ASN A 1 68 ? 66.947 38.771 -172.351 1.00 50.25 68 ASN A O 1
ATOM 546 N N . ASN A 1 69 ? 68.536 38.699 -173.902 1.00 50.91 69 ASN A N 1
ATOM 547 C CA . ASN A 1 69 ? 67.644 39.023 -175.021 1.00 50.91 69 ASN A CA 1
ATOM 548 C C . ASN A 1 69 ? 68.298 38.640 -176.359 1.00 50.91 69 ASN A C 1
ATOM 550 O O . ASN A 1 69 ? 69.343 39.163 -176.730 1.00 50.91 69 ASN A O 1
ATOM 554 N N . HIS A 1 70 ? 67.697 37.694 -177.082 1.00 53.03 70 HIS A N 1
ATOM 555 C CA . HIS A 1 70 ? 68.275 36.981 -178.228 1.00 53.03 70 HIS A CA 1
ATOM 556 C C . HIS A 1 70 ? 68.698 37.854 -179.439 1.00 53.03 70 HIS A C 1
ATOM 558 O O . HIS A 1 70 ? 68.000 37.897 -180.451 1.00 53.03 70 HIS A O 1
ATOM 564 N N . LYS A 1 71 ? 69.904 38.439 -179.408 1.00 42.72 71 LYS A N 1
ATOM 565 C CA . LYS A 1 71 ? 70.711 38.803 -180.593 1.00 42.72 71 LYS A CA 1
ATOM 566 C C . LYS A 1 71 ? 72.186 38.471 -180.331 1.00 42.72 71 LYS A C 1
ATOM 568 O O . LYS A 1 71 ? 72.740 38.873 -179.317 1.00 42.72 71 LYS A O 1
ATOM 573 N N . ARG A 1 72 ? 72.811 37.692 -181.224 1.00 44.31 72 ARG A N 1
ATOM 574 C CA . ARG A 1 72 ? 74.224 37.282 -181.119 1.00 44.31 72 ARG A CA 1
ATOM 575 C C . ARG A 1 72 ? 75.120 38.379 -181.696 1.00 44.31 72 ARG A C 1
ATOM 577 O O . ARG A 1 72 ? 75.174 38.528 -182.913 1.00 44.31 72 ARG A O 1
ATOM 584 N N . GLU A 1 73 ? 75.825 39.107 -180.838 1.00 46.25 73 GLU A N 1
ATOM 585 C CA . GLU A 1 73 ? 76.929 39.993 -181.229 1.00 46.25 73 GLU A CA 1
ATOM 586 C C . GLU A 1 73 ? 78.270 39.250 -181.130 1.00 46.25 73 GLU A C 1
ATOM 588 O O . GLU A 1 73 ? 78.531 38.521 -180.171 1.00 46.25 73 GLU A O 1
ATOM 593 N N . MET A 1 74 ? 79.107 39.403 -182.159 1.00 43.34 74 MET A N 1
ATOM 594 C CA . MET A 1 74 ? 80.430 38.789 -182.271 1.00 43.34 74 MET A CA 1
ATOM 595 C C . MET A 1 74 ? 81.480 39.891 -182.113 1.00 43.34 74 MET A C 1
ATOM 597 O O . MET A 1 74 ? 81.641 40.719 -183.005 1.00 43.34 74 MET A O 1
ATOM 601 N N . VAL A 1 75 ? 82.179 39.914 -180.975 1.00 54.59 75 VAL A N 1
ATOM 602 C CA . VAL A 1 75 ? 83.244 40.890 -180.697 1.00 54.59 75 VAL A CA 1
ATOM 603 C C . VAL A 1 75 ? 84.582 40.156 -180.652 1.00 54.59 75 VAL A C 1
ATOM 605 O O . VAL A 1 75 ? 84.743 39.190 -179.907 1.00 54.59 75 VAL A O 1
ATOM 608 N N . VAL A 1 76 ? 85.532 40.590 -181.483 1.00 41.34 76 VAL A N 1
ATOM 609 C CA . VAL A 1 76 ? 86.878 40.011 -181.591 1.00 41.34 76 VAL A CA 1
ATOM 610 C C . VAL A 1 76 ? 87.843 40.845 -180.746 1.00 41.34 76 VAL A C 1
ATOM 612 O O . VAL A 1 76 ? 88.041 42.023 -181.032 1.00 41.34 76 VAL A O 1
ATOM 615 N N . TYR A 1 77 ? 88.462 40.235 -179.731 1.00 54.53 77 TYR A N 1
ATOM 616 C CA . TYR A 1 77 ? 89.563 40.828 -178.962 1.00 54.53 77 TYR A CA 1
ATOM 617 C C . TYR A 1 77 ? 90.884 40.139 -179.337 1.00 54.53 77 TYR A C 1
ATOM 619 O O . TYR A 1 77 ? 90.946 38.913 -179.431 1.00 54.53 77 TYR A O 1
ATOM 627 N N . GLY A 1 78 ? 91.939 40.923 -179.577 1.00 37.94 78 GLY A N 1
ATOM 628 C CA . GLY A 1 78 ? 93.301 40.420 -179.780 1.00 37.94 78 GLY A CA 1
ATOM 629 C C . GLY A 1 78 ? 94.111 40.529 -178.489 1.00 37.94 78 GLY A C 1
ATOM 630 O O . GLY A 1 78 ? 94.142 41.602 -177.889 1.00 37.94 78 GLY A O 1
ATOM 631 N N . TRP A 1 79 ? 94.762 39.443 -178.066 1.00 53.97 79 TRP A N 1
ATOM 632 C CA . TRP A 1 79 ? 95.655 39.418 -176.900 1.00 53.97 79 TRP A CA 1
ATOM 633 C C . TRP A 1 79 ? 97.088 39.085 -177.319 1.00 53.97 79 TRP A C 1
ATOM 635 O O . TRP A 1 79 ? 97.308 38.279 -178.225 1.00 53.97 79 TRP A O 1
ATOM 645 N N . SER A 1 80 ? 98.069 39.691 -176.645 1.00 52.50 80 SER A N 1
ATOM 646 C CA . SER A 1 80 ? 99.483 39.329 -176.780 1.00 52.50 80 SER A CA 1
ATOM 647 C C . SER A 1 80 ? 99.845 38.184 -175.819 1.00 52.50 80 SER A C 1
ATOM 649 O O . SER A 1 80 ? 99.218 38.000 -174.775 1.00 52.50 80 SER A O 1
ATOM 651 N N . ALA A 1 81 ? 100.860 37.389 -176.174 1.00 58.25 81 ALA A N 1
ATOM 652 C CA . ALA A 1 81 ? 101.230 36.154 -175.470 1.00 58.25 81 ALA A CA 1
ATOM 653 C C . ALA A 1 81 ? 101.634 36.342 -173.991 1.00 58.25 81 ALA A C 1
ATOM 655 O O . ALA A 1 81 ? 101.554 35.388 -173.216 1.00 58.25 81 ALA A O 1
ATOM 656 N N . ASP A 1 82 ? 102.017 37.553 -173.580 1.00 60.84 82 ASP A N 1
ATOM 657 C CA . ASP A 1 82 ? 102.428 37.835 -172.201 1.00 60.84 82 ASP A CA 1
ATOM 658 C C . ASP A 1 82 ? 101.235 37.969 -171.238 1.00 60.84 82 ASP A C 1
ATOM 660 O O . ASP A 1 82 ? 101.344 37.602 -170.069 1.00 60.84 82 ASP A O 1
ATOM 664 N N . GLN A 1 83 ? 100.060 38.378 -171.728 1.00 58.94 83 GLN A N 1
ATOM 665 C CA . GLN A 1 83 ? 98.889 38.647 -170.883 1.00 58.94 83 GLN A CA 1
ATOM 666 C C . GLN A 1 83 ? 98.149 37.366 -170.435 1.00 58.94 83 GLN A C 1
ATOM 668 O O . GLN A 1 83 ? 97.543 37.330 -169.370 1.00 58.94 83 GLN A O 1
ATOM 673 N N . LEU A 1 84 ? 98.242 36.268 -171.197 1.00 61.47 84 LEU A N 1
ATOM 674 C CA . LEU A 1 84 ? 97.601 34.984 -170.856 1.00 61.47 84 LEU A CA 1
ATOM 675 C C . LEU A 1 84 ? 98.346 34.220 -169.741 1.00 61.47 84 LEU A C 1
ATOM 677 O O . LEU A 1 84 ? 97.762 33.406 -169.022 1.00 61.47 84 LEU A O 1
ATOM 681 N N . LYS A 1 85 ? 99.654 34.462 -169.597 1.00 65.56 85 LYS A N 1
ATOM 682 C CA . LYS A 1 85 ? 100.506 33.739 -168.643 1.00 65.56 85 LYS A CA 1
ATOM 683 C C . LYS A 1 85 ? 100.259 34.172 -167.194 1.00 65.56 85 LYS A C 1
ATOM 685 O O . LYS A 1 85 ? 100.385 33.347 -166.290 1.00 65.56 85 LYS A O 1
ATOM 690 N N . GLU A 1 86 ? 99.883 35.430 -166.980 1.00 66.69 86 GLU A N 1
ATOM 691 C CA . GLU A 1 86 ? 99.604 35.997 -165.656 1.00 66.69 86 GLU A CA 1
ATOM 692 C C . GLU A 1 86 ? 98.281 35.465 -165.075 1.00 66.69 86 GLU A C 1
ATOM 694 O O . GLU A 1 86 ? 98.252 34.950 -163.955 1.00 66.69 86 GLU A O 1
ATOM 699 N N . GLU A 1 87 ? 97.221 35.435 -165.886 1.00 67.19 87 GLU A N 1
ATOM 700 C CA . GLU A 1 87 ? 95.899 34.919 -165.493 1.00 67.19 87 GLU A CA 1
ATOM 701 C C . GLU A 1 87 ? 95.926 33.424 -165.118 1.00 67.19 87 GLU A C 1
ATOM 703 O O . GLU A 1 87 ? 95.258 32.977 -164.180 1.00 67.19 87 GLU A O 1
ATOM 708 N N . MET A 1 88 ? 96.764 32.624 -165.789 1.00 65.62 88 MET A N 1
ATOM 709 C CA . MET A 1 88 ? 96.895 31.196 -165.482 1.00 65.62 88 MET A CA 1
ATOM 710 C C . MET A 1 88 ? 97.594 30.936 -164.132 1.00 65.62 88 MET A C 1
ATOM 712 O O . MET A 1 88 ? 97.326 29.916 -163.487 1.00 65.62 88 MET A O 1
ATOM 716 N N . ASN A 1 89 ? 98.460 31.851 -163.681 1.00 64.06 89 ASN A N 1
ATOM 717 C CA . ASN A 1 89 ? 99.090 31.770 -162.361 1.00 64.06 89 ASN A CA 1
ATOM 718 C C . ASN A 1 89 ? 98.121 32.175 -161.239 1.00 64.06 89 ASN A C 1
ATOM 720 O O . ASN A 1 89 ? 98.068 31.482 -160.222 1.00 64.06 89 ASN A O 1
ATOM 724 N N . TYR A 1 90 ? 97.288 33.199 -161.448 1.00 70.25 90 TYR A N 1
ATOM 725 C CA . TYR A 1 90 ? 96.290 33.636 -160.463 1.00 70.25 90 TYR A CA 1
ATOM 726 C C . TYR A 1 90 ? 95.278 32.525 -160.105 1.00 70.25 90 TYR A C 1
ATOM 728 O O . TYR A 1 90 ? 94.997 32.270 -158.931 1.00 70.25 90 TYR A O 1
ATOM 736 N N . ILE A 1 91 ? 94.798 31.762 -161.097 1.00 67.19 91 ILE A N 1
ATOM 737 C CA . ILE A 1 91 ? 93.835 30.664 -160.872 1.00 67.19 91 ILE A CA 1
ATOM 738 C C . ILE A 1 91 ? 94.440 29.508 -160.050 1.00 67.19 91 ILE A C 1
ATOM 740 O O . ILE A 1 91 ? 93.731 28.852 -159.277 1.00 67.19 91 ILE A O 1
ATOM 744 N N . LYS A 1 92 ? 95.747 29.239 -160.183 1.00 67.75 92 LYS A N 1
ATOM 745 C CA . LYS A 1 92 ? 96.416 28.177 -159.412 1.00 67.75 92 LYS A CA 1
ATOM 746 C C . LYS A 1 92 ? 96.498 28.506 -157.924 1.00 67.75 92 LYS A C 1
ATOM 748 O O . LYS A 1 92 ? 96.263 27.612 -157.108 1.00 67.75 92 LYS A O 1
ATOM 753 N N . GLU A 1 93 ? 96.795 29.754 -157.567 1.00 68.19 93 GLU A N 1
ATOM 754 C CA . GLU A 1 93 ? 96.914 30.152 -156.161 1.00 68.19 93 GLU A CA 1
ATOM 755 C C . GLU A 1 93 ? 95.574 30.078 -155.425 1.00 68.19 93 GLU A C 1
ATOM 757 O O . GLU A 1 93 ? 95.498 29.467 -154.359 1.00 68.19 93 GLU A O 1
ATOM 762 N N . VAL A 1 94 ? 94.484 30.577 -156.017 1.00 72.94 94 VAL A N 1
ATOM 763 C CA . VAL A 1 94 ? 93.149 30.550 -155.384 1.00 72.94 94 VAL A CA 1
ATOM 764 C C . VAL A 1 94 ? 92.696 29.119 -155.064 1.00 72.94 94 VAL A C 1
ATOM 766 O O . VAL A 1 94 ? 92.141 28.857 -153.991 1.00 72.94 94 VAL A O 1
ATOM 769 N N . ARG A 1 95 ? 92.985 28.159 -155.954 1.00 70.06 95 ARG A N 1
ATOM 770 C CA . ARG A 1 95 ? 92.617 26.749 -155.753 1.00 70.06 95 ARG A CA 1
ATOM 771 C C . ARG A 1 95 ? 93.395 26.104 -154.596 1.00 70.06 95 ARG A C 1
ATOM 773 O O . ARG A 1 95 ? 92.826 25.302 -153.858 1.00 70.06 95 ARG A O 1
ATOM 780 N N . ALA A 1 96 ? 94.662 26.473 -154.393 1.00 69.62 96 ALA A N 1
ATOM 781 C CA . ALA A 1 96 ? 95.462 25.975 -153.272 1.00 69.62 96 ALA A CA 1
ATOM 782 C C . ALA A 1 96 ? 94.984 26.531 -151.917 1.00 69.62 96 ALA A C 1
ATOM 784 O O . ALA A 1 96 ? 94.992 25.815 -150.911 1.00 69.62 96 ALA A O 1
ATOM 785 N N . THR A 1 97 ? 94.525 27.784 -151.885 1.00 70.81 97 THR A N 1
ATOM 786 C CA . THR A 1 97 ? 94.026 28.430 -150.661 1.00 70.81 97 THR A CA 1
ATOM 787 C C . THR A 1 97 ? 92.676 27.857 -150.225 1.00 70.81 97 THR A C 1
ATOM 789 O O . THR A 1 97 ? 92.478 27.588 -149.039 1.00 70.81 97 THR A O 1
ATOM 792 N N . LEU A 1 98 ? 91.777 27.573 -151.174 1.00 70.62 98 LEU A N 1
ATOM 793 C CA . LEU A 1 98 ? 90.477 26.951 -150.890 1.00 70.62 98 LEU A CA 1
ATOM 794 C C . LEU A 1 98 ? 90.604 25.526 -150.317 1.00 70.62 98 LEU A C 1
ATOM 796 O O . LEU A 1 98 ? 89.885 25.182 -149.377 1.00 70.62 98 LEU A O 1
ATOM 800 N N . GLU A 1 99 ? 91.561 24.717 -150.786 1.00 71.31 99 GLU A N 1
ATOM 801 C CA . GLU A 1 99 ? 91.723 23.345 -150.272 1.00 71.31 99 GLU A CA 1
ATOM 802 C C . GLU A 1 99 ? 92.328 23.299 -148.853 1.00 71.31 99 GLU A C 1
ATOM 804 O O . GLU A 1 99 ? 92.030 22.391 -148.071 1.00 71.31 99 GLU A O 1
ATOM 809 N N . LYS A 1 100 ? 93.111 24.316 -148.458 1.00 72.88 100 LYS A N 1
ATOM 810 C CA . LYS A 1 100 ? 93.574 24.468 -147.064 1.00 72.88 100 LYS A CA 1
ATOM 811 C C . LYS A 1 100 ? 92.420 24.744 -146.096 1.00 72.88 100 LYS A C 1
ATOM 813 O O . LYS A 1 100 ? 92.407 24.176 -145.003 1.00 72.88 100 LYS A O 1
ATOM 818 N N . VAL A 1 101 ? 91.446 25.568 -146.489 1.00 73.88 101 VAL A N 1
ATOM 819 C CA . VAL A 1 101 ? 90.271 25.878 -145.651 1.00 73.88 101 VAL A CA 1
ATOM 820 C C . VAL A 1 101 ? 89.403 24.633 -145.448 1.00 73.88 101 VAL A C 1
ATOM 822 O O . VAL A 1 101 ? 88.977 24.357 -144.325 1.00 73.88 101 VAL A O 1
ATOM 825 N N . ARG A 1 102 ? 89.220 23.814 -146.493 1.00 72.31 102 ARG A N 1
ATOM 826 C CA . ARG A 1 102 ? 88.423 22.580 -146.416 1.00 72.31 102 ARG A CA 1
ATOM 827 C C . ARG A 1 102 ? 88.973 21.588 -145.387 1.00 72.31 102 ARG A C 1
ATOM 829 O O . ARG A 1 102 ? 88.214 21.078 -144.570 1.00 72.31 102 ARG A O 1
ATOM 836 N N . LYS A 1 103 ? 90.289 21.340 -145.373 1.00 73.38 103 LYS A N 1
ATOM 837 C CA . LYS A 1 103 ? 90.908 20.422 -144.395 1.00 73.38 103 LYS A CA 1
ATOM 838 C C . LYS A 1 103 ? 90.788 20.908 -142.948 1.00 73.38 103 LYS A C 1
ATOM 840 O O . LYS A 1 103 ? 90.612 20.079 -142.060 1.00 73.38 103 LYS A O 1
ATOM 845 N N . LYS A 1 104 ? 90.858 22.221 -142.709 1.00 77.69 104 LYS A N 1
ATOM 846 C CA . LYS A 1 104 ? 90.741 22.788 -141.357 1.00 77.69 104 LYS A CA 1
ATOM 847 C C . LYS A 1 104 ? 89.317 22.645 -140.800 1.00 77.69 104 LYS A C 1
ATOM 849 O O . LYS A 1 104 ? 89.149 22.184 -139.678 1.00 77.69 104 LYS A O 1
ATOM 854 N N . MET A 1 105 ? 88.307 22.914 -141.631 1.00 73.38 105 MET A N 1
ATOM 855 C CA . MET A 1 105 ? 86.889 22.790 -141.263 1.00 73.38 105 MET A CA 1
ATOM 856 C C . MET A 1 105 ? 86.483 21.359 -140.864 1.00 73.38 105 MET A C 1
ATOM 858 O O . MET A 1 105 ? 85.753 21.181 -139.893 1.00 73.38 105 MET A O 1
ATOM 862 N N . TYR A 1 106 ? 86.965 20.328 -141.571 1.00 67.94 106 TYR A N 1
ATOM 863 C CA . TYR A 1 106 ? 86.635 18.933 -141.230 1.00 67.94 106 TYR A CA 1
ATOM 864 C C . TYR A 1 106 ? 87.341 18.436 -139.955 1.00 67.94 106 TYR A C 1
ATOM 866 O O . TYR A 1 106 ? 86.745 17.679 -139.194 1.00 67.94 106 TYR A O 1
ATOM 874 N N . GLY A 1 107 ? 88.569 18.893 -139.675 1.00 75.75 107 GLY A N 1
ATOM 875 C CA . GLY A 1 107 ? 89.270 18.553 -138.430 1.00 75.75 107 GLY A CA 1
ATOM 876 C C . GLY A 1 107 ? 88.604 19.152 -137.186 1.00 75.75 107 GLY A C 1
ATOM 877 O O . GLY A 1 107 ? 88.410 18.451 -136.193 1.00 75.75 107 GLY A O 1
ATOM 878 N N . GLU A 1 108 ? 88.189 20.421 -137.265 1.00 74.75 108 GLU A N 1
ATOM 879 C CA . GLU A 1 108 ? 87.494 21.113 -136.170 1.00 74.75 108 GLU A CA 1
ATOM 880 C C . GLU A 1 108 ? 86.092 20.521 -135.912 1.00 74.75 108 GLU A C 1
ATOM 882 O O . GLU A 1 108 ? 85.684 20.377 -134.757 1.00 74.75 108 GLU A O 1
ATOM 887 N N . TYR A 1 109 ? 85.376 20.083 -136.957 1.00 75.06 109 TYR A N 1
ATOM 888 C CA . TYR A 1 109 ? 84.064 19.436 -136.815 1.00 75.06 109 TYR A CA 1
ATOM 889 C C . TYR A 1 109 ? 84.139 18.058 -136.134 1.00 75.06 109 TYR A C 1
ATOM 891 O O . TYR A 1 109 ? 83.346 17.773 -135.233 1.00 75.06 109 TYR A O 1
ATOM 899 N N . ASP A 1 110 ? 85.104 17.210 -136.501 1.00 77.31 110 ASP A N 1
ATOM 900 C CA . ASP A 1 110 ? 85.260 15.881 -135.890 1.00 77.31 110 ASP A CA 1
ATOM 901 C C . ASP A 1 110 ? 85.758 15.950 -134.439 1.00 77.31 110 ASP A C 1
ATOM 903 O O . ASP A 1 110 ? 85.388 15.120 -133.599 1.00 77.31 110 ASP A O 1
ATOM 907 N N . GLU A 1 111 ? 86.581 16.945 -134.104 1.00 80.19 111 GLU A N 1
ATOM 908 C CA . GLU A 1 111 ? 86.984 17.191 -132.71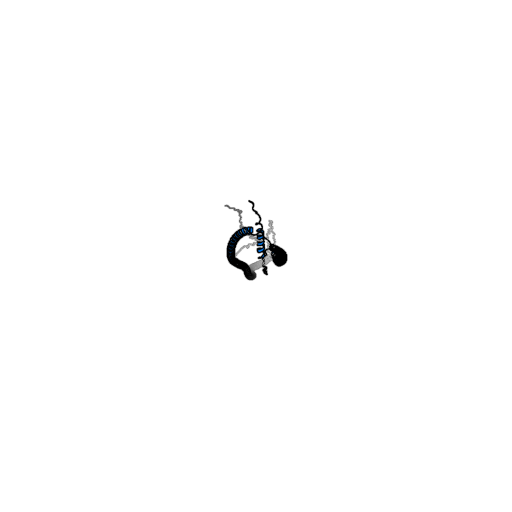9 1.00 80.19 111 GLU A CA 1
ATOM 909 C C . GLU A 1 111 ? 85.806 17.686 -131.869 1.00 80.19 111 GLU A C 1
ATOM 911 O O . GLU A 1 111 ? 85.603 17.203 -130.753 1.00 80.19 111 GLU A O 1
ATOM 916 N N . MET A 1 112 ? 84.971 18.573 -132.417 1.00 82.25 112 MET A N 1
ATOM 917 C CA . MET A 1 112 ? 83.753 19.036 -131.756 1.00 82.25 112 MET A CA 1
ATOM 918 C C . MET A 1 112 ? 82.738 17.904 -131.566 1.00 82.25 112 MET A C 1
ATOM 920 O O . MET A 1 112 ? 82.188 17.758 -130.477 1.00 82.25 112 MET A O 1
ATOM 924 N N . LYS A 1 113 ? 82.542 17.039 -132.567 1.00 79.94 113 LYS A N 1
ATOM 925 C CA . LYS A 1 113 ? 81.671 15.861 -132.453 1.00 79.94 113 LYS A CA 1
ATOM 926 C C . LYS A 1 113 ? 82.137 14.908 -131.348 1.00 79.94 113 LYS A C 1
ATOM 92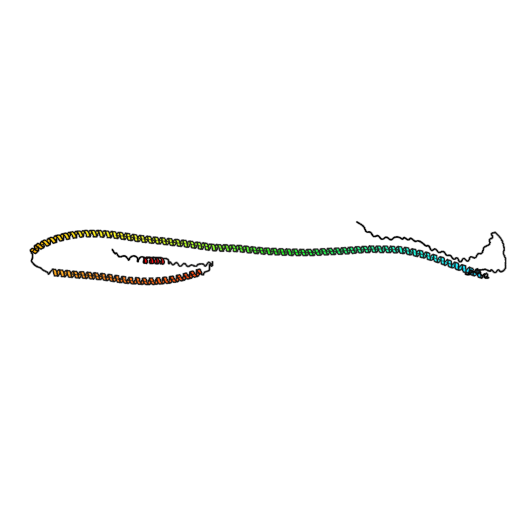8 O O . LYS A 1 113 ? 81.312 14.437 -130.567 1.00 79.94 113 LYS A O 1
ATOM 933 N N . ARG A 1 114 ? 83.450 14.659 -131.229 1.00 84.06 114 ARG A N 1
ATOM 934 C CA . ARG A 1 114 ? 84.013 13.857 -130.127 1.00 84.06 114 ARG A CA 1
ATOM 935 C C . ARG A 1 114 ? 83.836 14.532 -128.768 1.00 84.06 114 ARG A C 1
ATOM 937 O O . ARG A 1 114 ? 83.419 13.854 -127.836 1.00 84.06 114 ARG A O 1
ATOM 944 N N . LYS A 1 115 ? 84.077 15.844 -128.660 1.00 85.19 115 LYS A N 1
ATOM 945 C CA . LYS A 1 115 ? 83.851 16.608 -127.417 1.00 85.19 115 LYS A CA 1
ATOM 946 C C . LYS A 1 115 ? 82.382 16.604 -126.997 1.00 85.19 115 LYS A C 1
ATOM 948 O O . LYS A 1 115 ? 82.099 16.373 -125.830 1.00 85.19 115 LYS A O 1
ATOM 953 N N . ILE A 1 116 ? 81.449 16.776 -127.932 1.00 82.25 116 ILE A N 1
ATOM 954 C CA . ILE A 1 116 ? 80.007 16.690 -127.656 1.00 82.25 116 ILE A CA 1
ATOM 955 C C . ILE A 1 116 ? 79.634 15.282 -127.184 1.00 82.25 116 ILE A C 1
ATOM 957 O O . ILE A 1 116 ? 78.907 15.141 -126.203 1.00 82.25 116 ILE A O 1
ATOM 961 N N . GLN A 1 117 ? 80.156 14.233 -127.826 1.00 82.69 117 GLN A N 1
ATOM 962 C CA . GLN A 1 117 ? 79.882 12.855 -127.413 1.00 82.69 117 GLN A CA 1
ATOM 963 C C . GLN A 1 117 ? 80.469 12.539 -126.027 1.00 82.69 117 GLN A C 1
ATOM 965 O O . GLN A 1 117 ? 79.813 11.884 -125.220 1.00 82.69 117 GLN A O 1
ATOM 970 N N . GLN A 1 118 ? 81.678 13.027 -125.739 1.00 85.56 118 GLN A N 1
ATOM 971 C CA . GLN A 1 118 ? 82.329 12.884 -124.440 1.00 85.56 118 GLN A CA 1
ATOM 972 C C . GLN A 1 118 ? 81.550 13.620 -123.345 1.00 85.56 118 GLN A C 1
ATOM 974 O O . GLN A 1 118 ? 81.179 12.989 -122.362 1.00 85.56 118 GLN A O 1
ATOM 979 N N . LEU A 1 119 ? 81.201 14.894 -123.557 1.00 84.25 119 LEU A N 1
ATOM 980 C CA . LEU A 1 119 ? 80.371 15.672 -122.631 1.00 84.25 119 LEU A CA 1
ATOM 981 C C . LEU A 1 119 ? 78.998 15.027 -122.414 1.00 84.25 119 LEU A C 1
ATOM 983 O O . LEU A 1 119 ? 78.490 15.030 -121.302 1.00 84.25 119 LEU A O 1
ATOM 987 N N . THR A 1 120 ? 78.405 14.424 -123.448 1.00 84.88 120 THR A N 1
ATOM 988 C CA . THR A 1 120 ? 77.124 13.709 -123.323 1.00 84.88 120 THR A CA 1
ATOM 989 C C . THR A 1 120 ? 77.258 12.458 -122.454 1.00 84.88 120 THR A C 1
ATOM 991 O O . THR A 1 120 ? 76.374 12.166 -121.651 1.00 84.88 120 THR A O 1
ATOM 994 N N . ASN A 1 121 ? 78.347 11.701 -122.601 1.00 86.31 121 ASN A N 1
ATOM 995 C CA . ASN A 1 121 ? 78.595 10.518 -121.778 1.00 86.31 121 ASN A CA 1
ATOM 996 C C . ASN A 1 121 ? 78.954 10.899 -120.334 1.00 86.31 121 ASN A C 1
ATOM 998 O O . ASN A 1 121 ? 78.441 10.277 -119.410 1.00 86.31 121 ASN A O 1
ATOM 1002 N N . GLU A 1 122 ? 79.767 11.938 -120.134 1.00 85.69 122 GLU A N 1
ATOM 1003 C CA . GLU A 1 122 ? 80.077 12.485 -118.810 1.00 85.69 122 GLU A CA 1
ATOM 1004 C C . GLU A 1 122 ? 78.811 13.011 -118.127 1.00 85.69 122 GLU A C 1
ATOM 1006 O O . GLU A 1 122 ? 78.571 12.647 -116.984 1.00 85.69 122 GLU A O 1
ATOM 1011 N N . LEU A 1 123 ? 77.942 13.740 -118.840 1.00 86.19 123 LEU A N 1
ATOM 1012 C CA . LEU A 1 123 ? 76.647 14.199 -118.326 1.00 86.19 123 LEU A CA 1
ATOM 1013 C C . LEU A 1 123 ? 75.746 13.030 -117.915 1.00 86.19 123 LEU A C 1
ATOM 1015 O O . LEU A 1 123 ? 75.072 13.103 -116.899 1.00 86.19 123 LEU A O 1
ATOM 1019 N N . LYS A 1 124 ? 75.732 11.928 -118.674 1.00 87.31 124 LYS A N 1
ATOM 1020 C CA . LYS A 1 124 ? 74.972 10.728 -118.288 1.00 87.31 124 LYS A CA 1
ATOM 1021 C C . LYS A 1 124 ? 75.515 10.097 -117.009 1.00 87.31 124 LYS A C 1
ATOM 1023 O O . LYS A 1 124 ? 74.726 9.703 -116.157 1.00 87.31 124 LYS A O 1
ATOM 1028 N N . VAL A 1 125 ? 76.838 9.999 -116.873 1.00 87.75 125 VAL A N 1
ATOM 1029 C CA . VAL A 1 125 ? 77.480 9.428 -115.680 1.00 87.75 125 VAL A CA 1
ATOM 1030 C C . VAL A 1 125 ? 77.283 10.336 -114.466 1.00 87.75 125 VAL A C 1
ATOM 1032 O O . VAL A 1 125 ? 76.935 9.839 -113.398 1.00 87.75 125 VAL A O 1
ATOM 1035 N N . THR A 1 126 ? 77.444 11.652 -114.612 1.00 85.44 126 THR A N 1
ATOM 1036 C CA . THR A 1 126 ? 77.210 12.606 -113.520 1.00 85.44 126 THR A CA 1
ATOM 1037 C C . THR A 1 126 ? 75.739 12.674 -113.137 1.00 85.44 126 THR A C 1
ATOM 1039 O O . THR A 1 126 ? 75.448 12.705 -111.948 1.00 85.44 126 THR A O 1
ATOM 1042 N N . ASN A 1 127 ? 74.813 12.598 -114.097 1.00 87.94 127 ASN A N 1
ATOM 1043 C CA . ASN A 1 127 ? 73.379 12.551 -113.818 1.00 87.94 127 ASN A CA 1
ATOM 1044 C C . ASN A 1 127 ? 72.978 11.247 -113.109 1.00 87.94 127 ASN A C 1
ATOM 1046 O O . ASN A 1 127 ? 72.233 11.291 -112.140 1.00 87.94 127 ASN A O 1
ATOM 1050 N N . ALA A 1 128 ? 73.530 10.094 -113.508 1.00 87.31 128 ALA A N 1
ATOM 1051 C CA . ALA A 1 128 ? 73.313 8.829 -112.797 1.00 87.31 128 ALA A CA 1
ATOM 1052 C C . ALA A 1 128 ? 73.922 8.840 -111.381 1.00 87.31 128 ALA A C 1
ATOM 1054 O O . ALA A 1 128 ? 73.348 8.284 -110.445 1.00 87.31 128 ALA A O 1
ATOM 1055 N N . HIS A 1 129 ? 75.079 9.486 -111.200 1.00 87.50 129 HIS A N 1
ATOM 1056 C CA . HIS A 1 129 ? 75.681 9.668 -109.881 1.00 87.50 129 HIS A CA 1
ATOM 1057 C C . HIS A 1 129 ? 74.853 10.614 -109.000 1.00 87.50 129 HIS A C 1
ATOM 1059 O O . HIS A 1 129 ? 74.631 10.307 -107.831 1.00 87.50 129 HIS A O 1
ATOM 1065 N N . GLN A 1 130 ? 74.351 11.717 -109.562 1.00 89.12 130 GLN A N 1
ATOM 1066 C CA . GLN A 1 130 ? 73.434 12.634 -108.892 1.00 89.12 130 GLN A CA 1
ATOM 1067 C C . GLN A 1 130 ? 72.143 11.915 -108.488 1.00 89.12 130 GLN A C 1
ATOM 1069 O O . GLN A 1 130 ? 71.763 11.985 -107.326 1.00 89.12 130 GLN A O 1
ATOM 1074 N N . GLU A 1 131 ? 71.534 11.144 -109.389 1.00 88.75 131 GLU A N 1
ATOM 1075 C CA . GLU A 1 131 ? 70.335 10.351 -109.104 1.00 88.75 131 GLU A CA 1
ATOM 1076 C C . GLU A 1 131 ? 70.594 9.302 -108.007 1.00 88.75 131 GLU A C 1
ATOM 1078 O O . GLU A 1 131 ? 69.785 9.126 -107.097 1.00 88.75 131 GLU A O 1
ATOM 1083 N N . SER A 1 132 ? 71.753 8.634 -108.015 1.00 90.31 132 SER A N 1
ATOM 1084 C CA . SER A 1 132 ? 72.148 7.717 -106.936 1.00 90.31 132 SER A CA 1
ATOM 1085 C C . SER A 1 132 ? 72.327 8.432 -105.594 1.00 90.31 132 SER A C 1
ATOM 1087 O O . SER A 1 132 ? 71.969 7.869 -104.557 1.00 90.31 132 SER A O 1
ATOM 1089 N N . LEU A 1 133 ? 72.906 9.635 -105.589 1.00 91.56 133 LEU A N 1
ATOM 1090 C CA . LEU A 1 133 ? 73.122 10.416 -104.374 1.00 91.56 133 LEU A CA 1
ATOM 1091 C C . LEU A 1 133 ? 71.798 10.961 -103.827 1.00 91.56 133 LEU A C 1
ATOM 1093 O O . LEU A 1 133 ? 71.543 10.842 -102.632 1.00 91.56 133 LEU A O 1
ATOM 1097 N N . GLU A 1 134 ? 70.930 11.476 -104.696 1.00 90.94 134 GLU A N 1
ATOM 1098 C CA . GLU A 1 134 ? 69.568 11.896 -104.362 1.00 90.94 134 GLU A CA 1
ATOM 1099 C C . GLU A 1 134 ? 68.759 10.730 -103.786 1.00 90.94 134 GLU A C 1
ATOM 1101 O O . GLU A 1 134 ? 68.113 10.883 -102.751 1.00 90.94 134 GLU A O 1
ATOM 1106 N N . ASN A 1 135 ? 68.860 9.536 -104.381 1.00 92.19 135 ASN A N 1
ATOM 1107 C CA . ASN A 1 135 ? 68.234 8.329 -103.845 1.00 92.19 135 ASN A CA 1
ATOM 1108 C C . ASN A 1 135 ? 68.779 7.963 -102.457 1.00 92.19 135 ASN A C 1
ATOM 1110 O O . ASN A 1 135 ? 67.997 7.642 -101.563 1.00 92.19 135 ASN A O 1
ATOM 1114 N N . HIS A 1 136 ? 70.095 8.042 -102.237 1.00 92.31 136 HIS A N 1
ATOM 1115 C CA . HIS A 1 136 ? 70.682 7.757 -100.926 1.00 92.31 136 HIS A CA 1
ATOM 1116 C C . HIS A 1 136 ? 70.232 8.772 -99.863 1.00 92.31 136 HIS A C 1
ATOM 1118 O O . HIS A 1 136 ? 69.807 8.367 -98.781 1.00 92.31 136 HIS A O 1
ATOM 1124 N N . VAL A 1 137 ? 70.245 10.070 -100.182 1.00 92.62 137 VAL A N 1
ATOM 1125 C CA . VAL A 1 137 ? 69.741 11.134 -99.297 1.00 92.62 137 VAL A CA 1
ATOM 1126 C C . VAL A 1 137 ? 68.257 10.929 -99.002 1.00 92.62 137 VAL A C 1
ATOM 1128 O O . VAL A 1 137 ? 67.843 11.053 -97.854 1.00 92.62 137 VAL A O 1
ATOM 1131 N N . ARG A 1 138 ? 67.457 10.543 -100.000 1.00 93.56 138 ARG A N 1
ATOM 1132 C CA . ARG A 1 138 ? 66.028 10.262 -99.830 1.00 93.56 138 ARG A CA 1
ATOM 1133 C C . ARG A 1 138 ? 65.772 9.075 -98.900 1.00 93.56 138 ARG A C 1
ATOM 1135 O O . ARG A 1 138 ? 64.887 9.159 -98.054 1.00 93.56 138 ARG A O 1
ATOM 1142 N N . VAL A 1 139 ? 66.537 7.989 -99.027 1.00 93.31 139 VAL A N 1
ATOM 1143 C CA . VAL A 1 139 ? 66.432 6.824 -98.129 1.00 93.31 139 VAL A CA 1
ATOM 1144 C C . VAL A 1 139 ? 66.858 7.191 -96.706 1.00 93.31 139 VAL A C 1
ATOM 1146 O O . VAL A 1 139 ? 66.177 6.814 -95.756 1.00 93.31 139 VAL A O 1
ATOM 1149 N N . GLN A 1 140 ? 67.942 7.956 -96.542 1.00 92.81 140 GLN A N 1
ATOM 1150 C CA . GLN A 1 140 ? 68.381 8.423 -95.224 1.00 92.81 140 GLN A CA 1
ATOM 1151 C C . GLN A 1 140 ? 67.369 9.380 -94.580 1.00 92.81 140 GLN A C 1
ATOM 1153 O O . GLN A 1 140 ? 67.088 9.244 -93.393 1.00 92.81 140 GLN A O 1
ATOM 1158 N N . ALA A 1 141 ? 66.784 10.300 -95.351 1.00 92.00 141 ALA A N 1
ATOM 1159 C CA . ALA A 1 141 ? 65.721 11.184 -94.881 1.00 92.00 141 ALA A CA 1
ATOM 1160 C C . ALA A 1 141 ? 64.494 10.381 -94.422 1.00 92.00 141 ALA A C 1
ATOM 1162 O O . ALA A 1 141 ? 64.034 10.571 -93.303 1.00 92.00 141 ALA A O 1
ATOM 1163 N N . ALA A 1 142 ? 64.050 9.396 -95.212 1.00 93.00 142 ALA A N 1
ATOM 1164 C CA . ALA A 1 142 ? 62.944 8.516 -94.831 1.00 93.00 142 ALA A CA 1
ATOM 1165 C C . ALA A 1 142 ? 63.240 7.693 -93.559 1.00 93.00 142 ALA A C 1
ATOM 1167 O O . ALA A 1 142 ? 62.349 7.471 -92.741 1.00 93.00 142 ALA A O 1
ATOM 1168 N N . ALA A 1 143 ? 64.488 7.252 -93.363 1.00 93.56 143 ALA A N 1
ATOM 1169 C CA . ALA A 1 143 ? 64.898 6.571 -92.136 1.00 93.56 143 ALA A CA 1
ATOM 1170 C C . ALA A 1 143 ? 64.888 7.515 -90.920 1.00 93.56 143 ALA A C 1
ATOM 1172 O O . ALA A 1 143 ? 64.425 7.124 -89.850 1.00 93.56 143 ALA A O 1
ATOM 1173 N N . LEU A 1 144 ? 65.355 8.759 -91.077 1.00 93.75 144 LEU A N 1
ATOM 1174 C CA . LEU A 1 144 ? 65.290 9.781 -90.028 1.00 93.75 144 LEU A CA 1
ATOM 1175 C C . LEU A 1 144 ? 63.845 10.144 -89.674 1.00 93.75 144 LEU A C 1
ATOM 1177 O O . LEU A 1 144 ? 63.536 10.252 -88.489 1.00 93.75 144 LEU A O 1
ATOM 1181 N N . ASP A 1 145 ? 62.961 10.261 -90.664 1.00 93.81 145 ASP A N 1
ATOM 1182 C CA . ASP A 1 145 ? 61.532 10.491 -90.443 1.00 93.81 145 ASP A CA 1
ATOM 1183 C C . ASP A 1 145 ? 60.902 9.324 -89.672 1.00 93.81 145 ASP A C 1
ATOM 1185 O O . ASP A 1 145 ? 60.200 9.549 -88.689 1.00 93.81 145 ASP A O 1
ATOM 1189 N N . SER A 1 146 ? 61.233 8.077 -90.029 1.00 94.75 146 SER A N 1
ATOM 1190 C CA . SER A 1 146 ? 60.778 6.887 -89.298 1.00 94.75 146 SER A CA 1
ATOM 1191 C C . SER A 1 146 ? 61.294 6.845 -87.853 1.00 94.75 146 SER A C 1
ATOM 1193 O O . SER A 1 146 ? 60.544 6.504 -86.936 1.00 94.75 146 SER A O 1
ATOM 1195 N N . PHE A 1 147 ? 62.550 7.235 -87.605 1.00 94.88 147 PHE A N 1
ATOM 1196 C CA . PHE A 1 147 ? 63.073 7.352 -86.239 1.00 94.88 147 PHE A CA 1
ATOM 1197 C C . PHE A 1 147 ? 62.420 8.494 -85.462 1.00 94.88 147 PHE A C 1
ATOM 1199 O O . PHE A 1 147 ? 62.147 8.338 -84.273 1.00 94.88 147 PHE A O 1
ATOM 1206 N N . SER A 1 148 ? 62.148 9.622 -86.116 1.00 94.62 148 SER A N 1
ATOM 1207 C CA . SER A 1 148 ? 61.420 10.749 -85.533 1.00 94.62 148 SER A CA 1
ATOM 1208 C C . SER A 1 148 ? 60.004 10.333 -85.129 1.00 94.62 148 SER A C 1
ATOM 1210 O O . SER A 1 148 ? 59.595 10.577 -83.996 1.00 94.62 148 SER A O 1
ATOM 1212 N N . GLU A 1 149 ? 59.303 9.607 -86.004 1.00 95.44 149 GLU A N 1
ATOM 1213 C CA . GLU A 1 149 ? 57.971 9.048 -85.759 1.00 95.44 149 GLU A CA 1
ATOM 1214 C C . GLU A 1 149 ? 57.980 8.027 -84.611 1.00 95.44 149 GLU A C 1
ATOM 1216 O O . GLU A 1 149 ? 57.124 8.066 -83.718 1.00 95.44 149 GLU A O 1
ATOM 1221 N N . MET A 1 150 ? 58.980 7.142 -84.577 1.00 94.69 150 MET A N 1
ATOM 1222 C CA . MET A 1 150 ? 59.158 6.183 -83.487 1.00 94.69 150 MET A CA 1
ATOM 1223 C C . MET A 1 150 ? 59.448 6.893 -82.166 1.00 94.69 150 MET A C 1
ATOM 1225 O O . MET A 1 150 ? 58.862 6.545 -81.145 1.00 94.69 150 MET A O 1
ATOM 1229 N N . ASN A 1 151 ? 60.306 7.912 -82.173 1.00 95.81 151 ASN A N 1
ATOM 1230 C CA . ASN A 1 151 ? 60.614 8.693 -80.985 1.00 95.81 151 ASN A CA 1
ATOM 1231 C C . ASN A 1 151 ? 59.393 9.492 -80.508 1.00 95.81 151 ASN A C 1
ATOM 1233 O O . ASN A 1 151 ? 59.132 9.532 -79.306 1.00 95.81 151 ASN A O 1
ATOM 1237 N N . SER A 1 152 ? 58.596 10.068 -81.416 1.00 95.56 152 SER A N 1
ATOM 1238 C CA . SER A 1 152 ? 57.334 10.719 -81.048 1.00 95.56 152 SER A CA 1
ATOM 1239 C C . SER A 1 152 ? 56.324 9.725 -80.482 1.00 95.56 152 SER A C 1
ATOM 1241 O O . SER A 1 152 ? 55.687 10.018 -79.473 1.00 95.56 152 SER A O 1
ATOM 1243 N N . SER A 1 153 ? 56.237 8.521 -81.056 1.00 96.94 153 SER A N 1
ATOM 1244 C CA . SER A 1 153 ? 55.360 7.451 -80.569 1.00 96.94 153 SER A CA 1
ATOM 1245 C C . SER A 1 153 ? 55.792 6.956 -79.190 1.00 96.94 153 SER A C 1
ATOM 1247 O O . SER A 1 153 ? 54.964 6.821 -78.293 1.00 96.94 153 SER A O 1
ATOM 1249 N N . LEU A 1 154 ? 57.095 6.750 -78.983 1.00 96.56 154 LEU A N 1
ATOM 1250 C CA . LEU A 1 154 ? 57.664 6.367 -77.693 1.00 96.56 154 LEU A CA 1
ATOM 1251 C C . LEU A 1 154 ? 57.457 7.463 -76.644 1.00 96.56 154 LEU A C 1
ATOM 1253 O O . LEU A 1 154 ? 57.095 7.164 -75.509 1.00 96.56 154 LEU A O 1
ATOM 1257 N N . THR A 1 155 ? 57.641 8.729 -77.024 1.00 95.31 155 THR A N 1
ATOM 1258 C CA . THR A 1 155 ? 57.387 9.877 -76.144 1.00 95.31 155 THR A CA 1
ATOM 1259 C C . THR A 1 155 ? 55.913 9.933 -75.748 1.00 95.31 155 THR A C 1
ATOM 1261 O O . THR A 1 155 ? 55.618 10.074 -74.565 1.00 95.31 155 THR A O 1
ATOM 1264 N N . SER A 1 156 ? 54.991 9.741 -76.698 1.00 96.69 156 SER A N 1
ATOM 1265 C CA . SER A 1 156 ? 53.552 9.664 -76.415 1.00 96.69 156 SER A CA 1
ATOM 1266 C C . SER A 1 156 ? 53.234 8.518 -75.459 1.00 96.69 156 SER A C 1
ATOM 1268 O O . SER A 1 156 ? 52.636 8.750 -74.415 1.00 96.69 156 SER A O 1
ATOM 1270 N N . ALA A 1 157 ? 53.712 7.304 -75.746 1.00 96.81 157 ALA A N 1
ATOM 1271 C CA . ALA A 1 157 ? 53.495 6.143 -74.888 1.00 96.81 157 ALA A CA 1
ATOM 1272 C C . ALA A 1 157 ? 54.084 6.340 -73.478 1.00 96.81 157 ALA A C 1
ATOM 1274 O O . ALA A 1 157 ? 53.476 5.940 -72.487 1.00 96.81 157 ALA A O 1
ATOM 1275 N N . SER A 1 158 ? 55.246 6.992 -73.364 1.00 96.75 158 SER A N 1
ATOM 1276 C CA . SER A 1 158 ? 55.847 7.337 -72.073 1.00 96.75 158 SER A CA 1
ATOM 1277 C C . SER A 1 158 ? 54.999 8.350 -71.302 1.00 96.75 158 SER A C 1
ATOM 1279 O O . SER A 1 158 ? 54.848 8.206 -70.089 1.00 96.75 158 SER A O 1
ATOM 1281 N N . ILE A 1 159 ? 54.445 9.362 -71.976 1.00 96.69 159 ILE A N 1
ATOM 1282 C CA . ILE A 1 159 ? 53.540 10.344 -71.363 1.00 96.69 159 ILE A CA 1
ATOM 1283 C C . ILE A 1 159 ? 52.247 9.658 -70.909 1.00 96.69 159 ILE A C 1
ATOM 1285 O O . ILE A 1 159 ? 51.810 9.878 -69.781 1.00 96.69 159 ILE A O 1
ATOM 1289 N N . ASP A 1 160 ? 51.670 8.784 -71.732 1.00 96.81 160 ASP A N 1
ATOM 1290 C CA . ASP A 1 160 ? 50.437 8.060 -71.411 1.00 96.81 160 ASP A CA 1
ATOM 1291 C C . ASP A 1 160 ? 50.621 7.120 -70.211 1.00 96.81 160 ASP A C 1
ATOM 1293 O O . ASP A 1 160 ? 49.770 7.064 -69.317 1.00 96.81 160 ASP A O 1
ATOM 1297 N N . LEU A 1 161 ? 51.762 6.427 -70.129 1.00 97.12 161 LEU A N 1
ATOM 1298 C CA . LEU A 1 161 ? 52.114 5.606 -68.969 1.00 97.12 161 LEU A CA 1
ATOM 1299 C C . LEU A 1 161 ? 52.319 6.450 -67.707 1.00 97.12 161 LEU A C 1
ATOM 1301 O O . LEU A 1 161 ? 51.811 6.086 -66.646 1.00 97.12 161 LEU A O 1
ATOM 1305 N N . GLN A 1 162 ? 53.029 7.580 -67.805 1.00 96.56 162 GLN A N 1
ATOM 1306 C CA . GLN A 1 162 ? 53.204 8.502 -66.677 1.00 96.56 162 GLN A CA 1
ATOM 1307 C C . GLN A 1 162 ? 51.861 9.046 -66.188 1.00 96.56 162 GLN A C 1
ATOM 1309 O O . GLN A 1 162 ? 51.614 9.061 -64.983 1.00 96.56 162 GLN A O 1
ATOM 1314 N N . LYS A 1 163 ? 50.972 9.431 -67.109 1.00 97.44 163 LYS A N 1
ATOM 1315 C CA . LYS A 1 163 ? 49.619 9.891 -66.795 1.00 97.44 163 LYS A CA 1
ATOM 1316 C C . LYS A 1 163 ? 48.820 8.805 -66.080 1.00 97.44 163 LYS A C 1
ATOM 1318 O O . LYS A 1 163 ? 48.314 9.051 -64.994 1.00 97.44 163 LYS A O 1
ATOM 1323 N N . THR A 1 164 ? 48.807 7.589 -66.625 1.00 97.12 164 THR A N 1
ATOM 1324 C CA . THR A 1 164 ? 48.118 6.442 -66.013 1.00 97.12 164 THR A CA 1
ATOM 1325 C C . THR A 1 164 ? 48.646 6.154 -64.606 1.00 97.12 164 THR A C 1
ATOM 1327 O O . THR A 1 164 ? 47.867 5.907 -63.691 1.00 97.12 164 THR A O 1
ATOM 1330 N N . LEU A 1 165 ? 49.965 6.216 -64.393 1.00 97.25 165 LEU A N 1
ATOM 1331 C CA . LEU A 1 165 ? 50.558 6.001 -63.072 1.00 97.25 165 LEU A CA 1
ATOM 1332 C C . LEU A 1 165 ? 50.141 7.085 -62.067 1.00 97.25 165 LEU A C 1
ATOM 1334 O O . LEU A 1 165 ? 49.864 6.769 -60.907 1.00 97.25 165 LEU A O 1
ATOM 1338 N N . VAL A 1 166 ? 50.097 8.349 -62.495 1.00 97.06 166 VAL A N 1
ATOM 1339 C CA . VAL A 1 166 ? 49.624 9.462 -61.661 1.00 97.06 166 VAL A CA 1
ATOM 1340 C C . VAL A 1 166 ? 48.143 9.294 -61.336 1.00 97.06 166 VAL A C 1
ATOM 1342 O O . VAL A 1 166 ? 47.792 9.359 -60.160 1.00 97.06 166 VAL A O 1
ATOM 1345 N N . ASP A 1 167 ? 47.306 8.997 -62.331 1.00 96.56 167 ASP A N 1
ATOM 1346 C CA . ASP A 1 167 ? 45.866 8.782 -62.161 1.00 96.56 167 ASP A CA 1
ATOM 1347 C C . ASP A 1 167 ? 45.605 7.639 -61.162 1.00 96.56 167 ASP A C 1
ATOM 1349 O O . ASP A 1 167 ? 44.929 7.835 -60.153 1.00 96.56 167 ASP A O 1
ATOM 1353 N N . VAL A 1 168 ? 46.268 6.489 -61.336 1.00 97.19 168 VAL A N 1
ATOM 1354 C CA . VAL A 1 168 ? 46.189 5.352 -60.400 1.00 97.19 168 VAL A CA 1
ATOM 1355 C C . VAL A 1 168 ? 46.704 5.723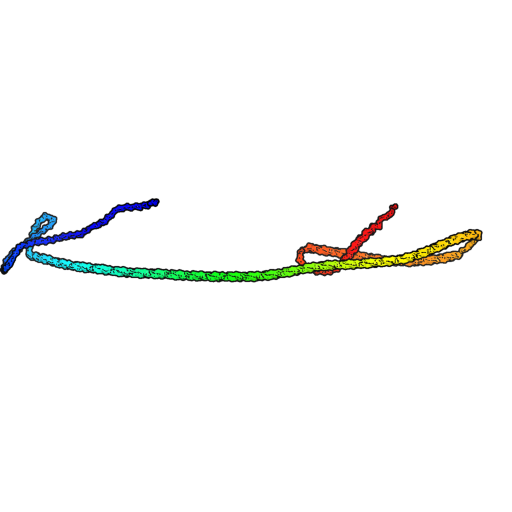 -59.003 1.00 97.19 168 VAL A C 1
ATOM 1357 O O . VAL A 1 168 ? 46.193 5.234 -57.993 1.00 97.19 168 VAL A O 1
ATOM 1360 N N . THR A 1 169 ? 47.723 6.577 -58.893 1.00 96.06 169 THR A N 1
ATOM 1361 C CA . THR A 1 169 ? 48.235 7.028 -57.588 1.00 96.06 169 THR A CA 1
ATOM 1362 C C . THR A 1 169 ? 47.226 7.928 -56.877 1.00 96.06 169 THR A C 1
ATOM 1364 O O . THR A 1 169 ? 47.028 7.764 -55.669 1.00 96.06 169 THR A O 1
ATOM 1367 N N . LEU A 1 170 ? 46.571 8.830 -57.612 1.00 96.69 170 LEU A N 1
ATOM 1368 C CA . LEU A 1 170 ? 45.525 9.714 -57.100 1.00 96.69 170 LEU A CA 1
ATOM 1369 C C . LEU A 1 170 ? 44.285 8.920 -56.671 1.00 96.69 170 LEU A C 1
ATOM 1371 O O . LEU A 1 170 ? 43.808 9.094 -55.547 1.00 96.69 170 LEU A O 1
ATOM 1375 N N . GLU A 1 171 ? 43.830 7.972 -57.490 1.00 96.94 171 GLU A N 1
ATOM 1376 C CA . GLU A 1 171 ? 42.742 7.054 -57.129 1.00 96.94 171 GLU A CA 1
ATOM 1377 C C . GLU A 1 171 ? 43.085 6.251 -55.867 1.00 96.94 171 GLU A C 1
ATOM 1379 O O . GLU A 1 171 ? 42.290 6.170 -54.934 1.00 96.94 171 GLU A O 1
ATOM 1384 N N . ASN A 1 172 ? 44.312 5.731 -55.758 1.00 97.00 172 ASN A N 1
ATOM 1385 C CA . ASN A 1 172 ? 44.761 5.047 -54.544 1.00 97.00 172 ASN A CA 1
ATOM 1386 C C . ASN A 1 172 ? 44.813 5.972 -53.317 1.00 97.00 172 ASN A C 1
ATOM 1388 O O . ASN A 1 172 ? 44.580 5.509 -52.196 1.00 97.00 172 ASN A O 1
ATOM 1392 N N . THR A 1 173 ? 45.150 7.259 -53.471 1.00 96.81 173 THR A N 1
ATOM 1393 C CA . THR A 1 173 ? 45.067 8.217 -52.355 1.00 96.81 173 THR A CA 1
ATOM 1394 C C . THR A 1 173 ? 43.628 8.472 -51.924 1.00 96.81 173 THR A C 1
ATOM 1396 O O . THR A 1 173 ? 43.380 8.465 -50.717 1.00 96.81 173 THR A O 1
ATOM 1399 N N . ASP A 1 174 ? 42.699 8.600 -52.873 1.00 97.31 174 ASP A N 1
ATOM 1400 C CA . ASP A 1 174 ? 41.274 8.796 -52.596 1.00 97.31 174 ASP A CA 1
ATOM 1401 C C . ASP A 1 174 ? 40.673 7.565 -51.903 1.00 97.31 174 ASP A C 1
ATOM 1403 O O . ASP A 1 174 ? 40.105 7.675 -50.819 1.00 97.31 174 ASP A O 1
ATOM 1407 N N . ILE A 1 175 ? 40.938 6.356 -52.413 1.00 97.19 175 ILE A N 1
ATOM 1408 C CA . ILE A 1 175 ? 40.526 5.097 -51.768 1.00 97.19 175 ILE A CA 1
ATOM 1409 C C . ILE A 1 175 ? 41.065 5.016 -50.330 1.00 97.19 175 ILE A C 1
ATOM 1411 O O . ILE A 1 175 ? 40.332 4.665 -49.403 1.00 97.19 175 ILE A O 1
ATOM 1415 N N . ARG A 1 176 ? 42.337 5.377 -50.096 1.00 97.31 176 ARG A N 1
ATOM 1416 C CA . ARG A 1 176 ? 42.915 5.408 -48.738 1.00 97.31 176 ARG A CA 1
ATOM 1417 C C . ARG A 1 176 ? 42.231 6.426 -47.828 1.00 97.31 176 ARG A C 1
ATOM 1419 O O . ARG A 1 176 ? 42.158 6.200 -46.620 1.00 97.31 176 ARG A O 1
ATOM 1426 N N . GLU A 1 177 ? 41.791 7.559 -48.356 1.00 97.19 177 GLU A N 1
ATOM 1427 C CA . GLU A 1 177 ? 41.028 8.552 -47.602 1.00 97.19 177 GLU A CA 1
ATOM 1428 C C . GLU A 1 177 ? 39.619 8.063 -47.279 1.00 97.19 177 GLU A C 1
ATOM 1430 O O . GLU A 1 177 ? 39.221 8.101 -46.115 1.00 97.19 177 GLU A O 1
ATOM 1435 N N . GLN A 1 178 ? 38.917 7.489 -48.254 1.00 97.25 178 GLN A N 1
ATOM 1436 C CA . GLN A 1 178 ? 37.614 6.868 -48.044 1.00 97.25 178 GLN A CA 1
ATOM 1437 C C . GLN A 1 178 ? 37.681 5.759 -46.982 1.00 97.25 178 GLN A C 1
ATOM 1439 O O . GLN A 1 178 ? 36.855 5.738 -46.072 1.00 97.25 178 GLN A O 1
ATOM 1444 N N . ILE A 1 179 ? 38.704 4.894 -47.010 1.00 97.44 179 ILE A N 1
ATOM 1445 C CA . ILE A 1 179 ? 38.923 3.865 -45.978 1.00 97.44 179 ILE A CA 1
ATOM 1446 C C . ILE A 1 179 ? 39.148 4.496 -44.597 1.00 97.44 179 ILE A C 1
ATOM 1448 O O . ILE A 1 179 ? 38.590 4.017 -43.609 1.00 97.44 179 ILE A O 1
ATOM 1452 N N . ARG A 1 180 ? 39.939 5.575 -44.498 1.00 97.75 180 ARG A N 1
ATOM 1453 C CA . ARG A 1 180 ? 40.146 6.294 -43.227 1.00 97.75 180 ARG A CA 1
ATOM 1454 C C . ARG A 1 180 ? 38.844 6.901 -42.709 1.00 97.75 180 ARG A C 1
ATOM 1456 O O . ARG A 1 180 ? 38.548 6.746 -41.526 1.00 97.75 180 ARG A O 1
ATOM 1463 N N . ASN A 1 181 ? 38.050 7.515 -43.580 1.00 97.75 181 ASN A N 1
ATOM 1464 C CA . ASN A 1 181 ? 36.761 8.109 -43.230 1.00 97.75 181 ASN A CA 1
ATOM 1465 C C . ASN A 1 181 ? 35.746 7.041 -42.796 1.00 97.75 181 ASN A C 1
ATOM 1467 O O . ASN A 1 181 ? 35.079 7.200 -41.773 1.00 97.75 181 ASN A O 1
ATOM 1471 N N . LEU A 1 182 ? 35.674 5.911 -43.504 1.00 97.94 182 LEU A N 1
ATOM 1472 C CA . LEU A 1 182 ? 34.842 4.766 -43.121 1.00 97.94 182 LEU A CA 1
ATOM 1473 C C . LEU A 1 182 ? 35.276 4.173 -41.778 1.00 97.94 182 LEU A C 1
ATOM 1475 O O . LEU A 1 182 ? 34.441 3.915 -40.916 1.00 97.94 182 LEU A O 1
ATOM 1479 N N . LYS A 1 183 ? 36.583 4.011 -41.553 1.00 97.88 183 LYS A N 1
ATOM 1480 C CA . LYS A 1 183 ? 37.108 3.537 -40.267 1.00 97.88 183 LYS A CA 1
ATOM 1481 C C . LYS A 1 183 ? 36.751 4.498 -39.133 1.00 97.88 183 LYS A C 1
ATOM 1483 O O . LYS A 1 183 ? 36.288 4.052 -38.088 1.00 97.88 183 LYS A O 1
ATOM 1488 N N . HIS A 1 184 ? 36.926 5.800 -39.350 1.00 98.06 184 HIS A N 1
ATOM 1489 C CA . HIS A 1 184 ? 36.612 6.820 -38.357 1.00 98.06 184 HIS A CA 1
ATOM 1490 C C . HIS A 1 184 ? 35.114 6.867 -38.029 1.00 98.06 184 HIS A C 1
ATOM 1492 O O . HIS A 1 184 ? 34.737 6.870 -36.861 1.00 98.06 184 HIS A O 1
ATOM 1498 N N . THR A 1 185 ? 34.246 6.846 -39.043 1.00 97.81 185 THR A N 1
ATOM 1499 C CA . THR A 1 185 ? 32.785 6.828 -38.847 1.00 97.81 185 THR A CA 1
ATOM 1500 C C . THR A 1 185 ? 32.315 5.543 -38.167 1.00 97.81 185 THR A C 1
ATOM 1502 O O . THR A 1 185 ? 31.475 5.604 -37.267 1.00 97.81 185 THR A O 1
ATOM 1505 N N . HIS A 1 186 ? 32.894 4.390 -38.515 1.00 97.50 186 HIS A N 1
ATOM 1506 C CA . HIS A 1 186 ? 32.634 3.131 -37.822 1.00 97.50 186 HIS A CA 1
ATOM 1507 C C . HIS A 1 186 ? 33.041 3.209 -36.345 1.00 97.50 186 HIS A C 1
ATOM 1509 O O . HIS A 1 186 ? 32.231 2.898 -35.474 1.00 97.50 186 HIS A O 1
ATOM 1515 N N . GLU A 1 187 ? 34.246 3.694 -36.045 1.00 98.19 187 GLU A N 1
ATOM 1516 C CA . GLU A 1 187 ? 34.737 3.856 -34.673 1.00 98.19 187 GLU A CA 1
ATOM 1517 C C . GLU A 1 187 ? 33.853 4.805 -33.850 1.00 98.19 187 GLU A C 1
ATOM 1519 O O . GLU A 1 187 ? 33.430 4.449 -32.750 1.00 98.19 187 GLU A O 1
ATOM 1524 N N . GLN A 1 188 ? 33.464 5.953 -34.415 1.00 98.31 188 GLN A N 1
ATOM 1525 C CA . GLN A 1 188 ? 32.509 6.870 -33.786 1.00 98.31 188 GLN A CA 1
ATOM 1526 C C . GLN A 1 188 ? 31.144 6.213 -33.526 1.00 98.31 188 GLN A C 1
ATOM 1528 O O . GLN A 1 188 ? 30.538 6.439 -32.479 1.00 98.31 188 GLN A O 1
ATOM 1533 N N . SER A 1 189 ? 30.631 5.417 -34.470 1.00 97.12 189 SER A N 1
ATOM 1534 C CA . SER A 1 189 ? 29.351 4.716 -34.303 1.00 97.12 189 SER A CA 1
ATOM 1535 C C . SER A 1 189 ? 29.419 3.651 -33.205 1.00 97.12 189 SER A C 1
ATOM 1537 O O . SER A 1 189 ? 28.492 3.535 -32.405 1.00 97.12 189 SER A O 1
ATOM 1539 N N . MET A 1 190 ? 30.544 2.937 -33.116 1.00 97.75 190 MET A N 1
ATOM 1540 C CA . MET A 1 190 ? 30.797 1.946 -32.076 1.00 97.75 190 MET A CA 1
ATOM 1541 C C . MET A 1 190 ? 30.907 2.599 -30.702 1.00 97.75 190 MET A C 1
ATOM 1543 O O . MET A 1 190 ? 30.374 2.058 -29.736 1.00 97.75 190 MET A O 1
ATOM 1547 N N . GLU A 1 191 ? 31.536 3.770 -30.600 1.00 97.75 191 GLU A N 1
ATOM 1548 C CA . GLU A 1 191 ? 31.611 4.485 -29.326 1.00 97.75 191 GLU A CA 1
ATOM 1549 C C . GLU A 1 191 ? 30.243 5.002 -28.879 1.00 97.75 191 GLU A C 1
ATOM 1551 O O . GLU A 1 191 ? 29.829 4.741 -27.750 1.00 97.75 191 GLU A O 1
ATOM 1556 N N . LYS A 1 192 ? 29.465 5.598 -29.792 1.00 98.31 192 LYS A N 1
ATOM 1557 C CA . LYS A 1 192 ? 28.069 5.973 -29.515 1.00 98.31 192 LYS A CA 1
ATOM 1558 C C . LYS A 1 192 ? 27.234 4.772 -29.067 1.00 98.31 192 LYS A C 1
ATOM 1560 O O . LYS A 1 192 ? 26.422 4.901 -28.155 1.00 98.31 192 LYS A O 1
ATOM 1565 N N . LEU A 1 193 ? 27.428 3.601 -29.678 1.00 98.12 193 LEU A N 1
ATOM 1566 C CA . LEU A 1 193 ? 26.742 2.374 -29.270 1.00 98.12 193 LEU A CA 1
ATOM 1567 C C . LEU A 1 193 ? 27.139 1.954 -27.847 1.00 98.12 193 LEU A C 1
ATOM 1569 O O . LEU A 1 193 ? 26.261 1.624 -27.053 1.00 98.12 193 LEU A O 1
ATOM 1573 N N . ARG A 1 194 ? 28.429 2.018 -27.493 1.00 98.38 194 ARG A N 1
ATOM 1574 C CA . ARG A 1 194 ? 28.907 1.727 -26.128 1.00 98.38 194 ARG A CA 1
ATOM 1575 C C . ARG A 1 194 ? 28.358 2.708 -25.098 1.00 98.38 194 ARG A C 1
ATOM 1577 O O . ARG A 1 194 ? 27.952 2.286 -24.020 1.00 98.38 194 ARG A O 1
ATOM 1584 N N . GLU A 1 195 ? 28.311 3.999 -25.412 1.00 98.31 195 GLU A N 1
ATOM 1585 C CA . GLU A 1 195 ? 27.702 5.006 -24.539 1.00 98.31 195 GLU A CA 1
ATOM 1586 C C . GLU A 1 195 ? 26.211 4.738 -24.329 1.00 98.31 195 GLU A C 1
ATOM 1588 O O . GLU A 1 195 ? 25.727 4.775 -23.197 1.00 98.31 195 GLU A O 1
ATOM 1593 N N . LYS A 1 196 ? 25.480 4.412 -25.402 1.00 98.38 196 LYS A N 1
ATOM 1594 C CA . LYS A 1 196 ? 24.061 4.050 -25.309 1.00 98.38 196 LYS A CA 1
ATOM 1595 C C . LYS A 1 196 ? 23.843 2.772 -24.509 1.00 98.38 196 LYS A C 1
ATOM 1597 O O . LYS A 1 196 ? 22.911 2.729 -23.712 1.00 98.38 196 LYS A O 1
ATOM 1602 N N . GLN A 1 197 ? 24.725 1.787 -24.645 1.00 98.12 197 GLN A N 1
ATOM 1603 C CA . GLN A 1 197 ? 24.699 0.572 -23.837 1.00 98.12 197 GLN A CA 1
ATOM 1604 C C . GLN A 1 197 ? 24.901 0.880 -22.341 1.00 98.12 197 GLN A C 1
ATOM 1606 O O . GLN A 1 197 ? 24.112 0.430 -21.516 1.00 98.12 197 GLN A O 1
ATOM 1611 N N . LYS A 1 198 ? 25.868 1.736 -21.984 1.00 98.25 198 LYS A N 1
ATOM 1612 C CA . LYS A 1 198 ? 26.076 2.186 -20.591 1.00 98.25 198 LYS A CA 1
ATOM 1613 C C . LYS A 1 198 ? 24.886 2.975 -20.030 1.00 98.25 198 LYS A C 1
ATOM 1615 O O . LYS A 1 198 ? 24.537 2.826 -18.858 1.00 98.25 198 LYS A O 1
ATOM 1620 N N . GLN A 1 199 ? 24.259 3.821 -20.853 1.00 98.19 199 GLN A N 1
ATOM 1621 C CA . GLN A 1 199 ? 23.042 4.549 -20.471 1.00 98.19 199 GLN A CA 1
ATOM 1622 C C . GLN A 1 199 ? 21.885 3.579 -20.209 1.00 98.19 199 GLN A C 1
ATOM 1624 O O . GLN A 1 199 ? 21.177 3.732 -19.217 1.00 98.19 199 GLN A O 1
ATOM 1629 N N . LEU A 1 200 ? 21.727 2.562 -21.061 1.00 98.44 200 LEU A N 1
ATOM 1630 C CA . LEU A 1 200 ? 20.716 1.524 -20.890 1.00 98.44 200 LEU A CA 1
ATOM 1631 C C . LEU A 1 200 ? 20.936 0.727 -19.599 1.00 98.44 200 LEU A C 1
ATOM 1633 O O . LEU A 1 200 ? 19.983 0.521 -18.857 1.00 98.44 200 LEU A O 1
ATOM 1637 N N . GLU A 1 201 ? 22.171 0.327 -19.297 1.00 98.25 201 GLU A N 1
ATOM 1638 C CA . GLU A 1 201 ? 22.511 -0.393 -18.061 1.00 98.25 201 GLU A CA 1
ATOM 1639 C C . GLU A 1 201 ? 22.225 0.448 -16.811 1.00 98.25 201 GLU A C 1
ATOM 1641 O O . GLU A 1 201 ? 21.585 -0.029 -15.875 1.00 98.25 201 GLU A O 1
ATOM 1646 N N . THR A 1 202 ? 22.614 1.727 -16.820 1.00 98.25 202 THR A N 1
ATOM 1647 C CA . THR A 1 202 ? 22.287 2.663 -15.729 1.00 98.25 202 THR A CA 1
ATOM 1648 C C . THR A 1 202 ? 20.774 2.775 -15.532 1.00 98.25 202 THR A C 1
ATOM 1650 O O . THR A 1 202 ? 20.285 2.642 -14.412 1.00 98.25 202 THR A O 1
ATOM 1653 N N . ALA A 1 203 ? 20.020 2.947 -16.622 1.00 97.94 203 ALA A N 1
ATOM 1654 C CA . ALA A 1 203 ? 18.563 3.028 -16.573 1.00 97.94 203 ALA A CA 1
ATOM 1655 C C . ALA A 1 203 ? 17.919 1.709 -16.112 1.00 97.94 203 ALA A C 1
ATOM 1657 O O . ALA A 1 203 ? 16.895 1.726 -15.431 1.00 97.94 203 ALA A O 1
ATOM 1658 N N . GLN A 1 204 ? 18.490 0.553 -16.457 1.00 98.25 204 GLN A N 1
ATOM 1659 C CA . GLN A 1 204 ? 18.017 -0.749 -15.979 1.00 98.25 204 GLN A CA 1
ATOM 1660 C C . GLN A 1 204 ? 18.214 -0.899 -14.469 1.00 98.25 204 GLN A C 1
ATOM 1662 O O . GLN A 1 204 ? 17.289 -1.335 -13.785 1.00 98.25 204 GLN A O 1
ATOM 1667 N N . ILE A 1 205 ? 19.373 -0.497 -13.941 1.00 98.38 205 ILE A N 1
ATOM 1668 C CA . ILE A 1 205 ? 19.650 -0.514 -12.498 1.00 98.38 205 ILE A CA 1
ATOM 1669 C C . ILE A 1 205 ? 18.704 0.439 -11.760 1.00 98.38 205 ILE A C 1
ATOM 1671 O O . ILE A 1 205 ? 18.119 0.060 -10.747 1.00 98.38 205 ILE A O 1
ATOM 1675 N N . GLU A 1 206 ? 18.499 1.652 -12.280 1.00 98.00 206 GLU A N 1
ATOM 1676 C CA . GLU A 1 206 ? 17.556 2.612 -11.699 1.00 98.00 206 GLU A CA 1
ATOM 1677 C C . GLU A 1 206 ? 16.125 2.060 -11.691 1.00 98.00 206 GLU A C 1
ATOM 1679 O O . GLU A 1 206 ? 15.453 2.106 -10.663 1.00 98.00 206 GLU A O 1
ATOM 1684 N N . ASN A 1 207 ? 15.674 1.448 -12.791 1.00 98.38 207 ASN A N 1
ATOM 1685 C CA . ASN A 1 207 ? 14.362 0.802 -12.848 1.00 98.38 207 ASN A CA 1
ATOM 1686 C C . ASN A 1 207 ? 14.229 -0.351 -11.840 1.00 98.38 207 ASN A C 1
ATOM 1688 O O . ASN A 1 207 ? 13.185 -0.485 -11.202 1.00 98.38 207 ASN A O 1
ATOM 1692 N N . GLN A 1 208 ? 15.268 -1.172 -11.659 1.00 98.38 208 GLN A N 1
ATOM 1693 C CA . GLN A 1 208 ? 15.273 -2.229 -10.641 1.00 98.38 208 GLN A CA 1
ATOM 1694 C C . GLN A 1 208 ? 15.199 -1.649 -9.224 1.00 98.38 208 GLN A C 1
ATOM 1696 O O . GLN A 1 208 ? 14.429 -2.140 -8.399 1.00 98.38 208 GLN A O 1
ATOM 1701 N N . LEU A 1 209 ? 15.944 -0.578 -8.948 1.00 98.38 209 LEU A N 1
ATOM 1702 C CA . LEU A 1 209 ? 15.916 0.101 -7.656 1.00 98.38 209 LEU A CA 1
ATOM 1703 C C . LEU A 1 209 ? 14.546 0.729 -7.376 1.00 98.38 209 LEU A C 1
ATOM 1705 O O . LEU A 1 209 ? 14.015 0.588 -6.274 1.00 98.38 209 LEU A O 1
ATOM 1709 N N . LEU A 1 210 ? 13.953 1.394 -8.369 1.00 98.44 210 LEU A N 1
ATOM 1710 C CA . LEU A 1 210 ? 12.609 1.955 -8.267 1.00 98.44 210 LEU A CA 1
ATOM 1711 C C . LEU A 1 210 ? 11.573 0.859 -8.021 1.00 98.44 210 LEU A C 1
ATOM 1713 O O . LEU A 1 210 ? 10.719 1.031 -7.156 1.00 98.44 210 LEU A O 1
ATOM 1717 N N . LYS A 1 211 ? 11.685 -0.285 -8.706 1.00 98.50 211 LYS A N 1
ATOM 1718 C CA . LYS A 1 211 ? 10.825 -1.449 -8.470 1.00 98.50 211 LYS A CA 1
ATOM 1719 C C . LYS A 1 211 ? 10.917 -1.931 -7.019 1.00 98.50 211 LYS A C 1
ATOM 1721 O O . LYS A 1 211 ? 9.887 -2.033 -6.363 1.00 98.50 211 LYS A O 1
ATOM 1726 N N . LEU A 1 212 ? 12.129 -2.122 -6.491 1.00 98.19 212 LEU A N 1
ATOM 1727 C CA . LEU A 1 212 ? 12.338 -2.515 -5.091 1.00 98.19 212 LEU A CA 1
ATOM 1728 C C . LEU A 1 212 ? 11.783 -1.478 -4.105 1.00 98.19 212 LEU A C 1
ATOM 1730 O O . LEU A 1 212 ? 11.199 -1.837 -3.085 1.00 98.19 212 LEU A O 1
ATOM 1734 N N . LYS A 1 213 ? 11.933 -0.183 -4.401 1.00 98.12 213 LYS A N 1
ATOM 1735 C CA . LYS A 1 213 ? 11.403 0.895 -3.556 1.00 98.12 213 LYS A CA 1
ATOM 1736 C C . LYS A 1 213 ? 9.874 0.920 -3.551 1.00 98.12 213 LYS A C 1
ATOM 1738 O O . LYS A 1 213 ? 9.278 1.127 -2.496 1.00 98.12 213 LYS A O 1
ATOM 1743 N N . VAL A 1 214 ? 9.247 0.698 -4.707 1.00 98.06 214 VAL A N 1
ATOM 1744 C CA . VAL A 1 214 ? 7.788 0.580 -4.825 1.00 98.06 214 VAL A CA 1
ATOM 1745 C C . VAL A 1 214 ? 7.294 -0.648 -4.067 1.00 98.06 214 VAL A C 1
ATOM 1747 O O . VAL A 1 214 ? 6.383 -0.507 -3.261 1.00 98.06 214 VAL A O 1
ATOM 1750 N N . GLU A 1 215 ? 7.920 -1.812 -4.248 1.00 97.62 215 GLU A N 1
ATOM 1751 C CA . GLU A 1 215 ? 7.570 -3.044 -3.525 1.00 97.62 215 GLU A CA 1
ATOM 1752 C C . GLU A 1 215 ? 7.720 -2.872 -2.005 1.00 97.62 215 GLU A C 1
ATOM 1754 O O . GLU A 1 215 ? 6.809 -3.208 -1.254 1.00 97.62 215 GLU A O 1
ATOM 1759 N N . SER A 1 216 ? 8.816 -2.263 -1.540 1.00 96.75 216 SER A N 1
ATOM 1760 C CA . SER A 1 216 ? 9.027 -1.982 -0.114 1.00 96.75 216 SER A CA 1
ATOM 1761 C C . SER A 1 216 ? 7.999 -0.999 0.452 1.00 96.75 216 SER A C 1
ATOM 1763 O O . SER A 1 216 ? 7.502 -1.211 1.557 1.00 96.75 216 SER A O 1
ATOM 1765 N N . SER A 1 217 ? 7.647 0.054 -0.294 1.00 96.69 217 SER A N 1
ATOM 1766 C CA . SER A 1 217 ? 6.603 0.997 0.120 1.00 96.69 217 SER A CA 1
ATOM 1767 C C . SER A 1 217 ? 5.220 0.347 0.132 1.00 96.69 217 SER A C 1
ATOM 1769 O O . SER A 1 217 ? 4.434 0.616 1.035 1.00 96.69 217 SER A O 1
ATOM 1771 N N . GLN A 1 218 ? 4.913 -0.504 -0.848 1.00 97.50 218 GLN A N 1
ATOM 1772 C CA . GLN A 1 218 ? 3.655 -1.245 -0.900 1.00 97.50 218 GLN A CA 1
ATOM 1773 C C . GLN A 1 218 ? 3.541 -2.235 0.261 1.00 97.50 218 GLN A C 1
ATOM 1775 O O . GLN A 1 218 ? 2.482 -2.298 0.879 1.00 97.50 218 GLN A O 1
ATOM 1780 N N . GLU A 1 219 ? 4.615 -2.952 0.602 1.00 97.06 219 GLU A N 1
ATOM 1781 C CA . GLU A 1 219 ? 4.618 -3.877 1.741 1.00 97.06 219 GLU A CA 1
ATOM 1782 C C . GLU A 1 219 ? 4.478 -3.137 3.077 1.00 97.06 219 GLU A C 1
ATOM 1784 O O . GLU A 1 219 ? 3.697 -3.561 3.925 1.00 97.06 219 GLU A O 1
ATOM 1789 N N . ALA A 1 220 ? 5.153 -1.994 3.251 1.00 96.69 220 ALA A N 1
ATOM 1790 C CA . ALA A 1 220 ? 4.988 -1.163 4.445 1.00 96.69 220 ALA A CA 1
ATOM 1791 C C . ALA A 1 220 ? 3.535 -0.680 4.602 1.00 96.69 220 ALA A C 1
ATOM 1793 O O . ALA A 1 220 ? 2.951 -0.818 5.677 1.00 96.69 220 ALA A O 1
ATOM 1794 N N . ASN A 1 221 ? 2.921 -0.192 3.519 1.00 96.00 221 ASN A N 1
ATOM 1795 C CA . ASN A 1 221 ? 1.520 0.235 3.526 1.00 96.00 221 ASN A CA 1
ATOM 1796 C C . ASN A 1 221 ? 0.568 -0.941 3.809 1.00 96.00 221 ASN A C 1
ATOM 1798 O O . ASN A 1 221 ? -0.393 -0.801 4.565 1.00 96.00 221 ASN A O 1
ATOM 1802 N N . ALA A 1 222 ? 0.832 -2.115 3.224 1.00 97.88 222 ALA A N 1
ATOM 1803 C CA . ALA A 1 222 ? 0.052 -3.319 3.485 1.00 97.88 222 ALA A CA 1
ATOM 1804 C C . ALA A 1 222 ? 0.148 -3.740 4.958 1.00 97.88 222 ALA A C 1
ATOM 1806 O O . ALA A 1 222 ? -0.871 -4.101 5.546 1.00 97.88 222 ALA A O 1
ATOM 1807 N N . GLU A 1 223 ? 1.328 -3.653 5.574 1.00 97.81 223 GLU A N 1
ATOM 1808 C CA . GLU A 1 223 ? 1.501 -3.981 6.990 1.00 97.81 223 GLU A CA 1
ATOM 1809 C C . GLU A 1 223 ? 0.753 -3.007 7.904 1.00 97.81 223 GLU A C 1
ATOM 1811 O O . GLU A 1 223 ? 0.079 -3.462 8.824 1.00 97.81 223 GLU A O 1
ATOM 1816 N N . VAL A 1 224 ? 0.758 -1.701 7.613 1.00 98.00 224 VAL A N 1
ATOM 1817 C CA . VAL A 1 224 ? -0.048 -0.718 8.366 1.00 98.00 224 VAL A CA 1
ATOM 1818 C C . VAL A 1 224 ? -1.536 -1.076 8.310 1.00 98.00 224 VAL A C 1
ATOM 1820 O O . VAL A 1 224 ? -2.208 -1.096 9.342 1.00 98.00 224 VAL A O 1
ATOM 1823 N N . MET A 1 225 ? -2.053 -1.442 7.133 1.00 97.12 225 MET A N 1
ATOM 1824 C CA . MET A 1 225 ? -3.449 -1.871 6.984 1.00 97.12 225 MET A CA 1
ATOM 1825 C C . MET A 1 225 ? -3.741 -3.176 7.738 1.00 97.12 225 MET A C 1
ATOM 1827 O O . MET A 1 225 ? -4.786 -3.292 8.389 1.00 97.12 225 MET A O 1
ATOM 1831 N N . ARG A 1 226 ? -2.825 -4.155 7.701 1.00 98.25 226 ARG A N 1
ATOM 1832 C CA . ARG A 1 226 ? -2.940 -5.402 8.481 1.00 98.25 226 ARG A CA 1
ATOM 1833 C C . ARG A 1 226 ? -2.922 -5.117 9.983 1.00 98.25 226 ARG A C 1
ATOM 1835 O O . ARG A 1 226 ? -3.730 -5.688 10.712 1.00 98.25 226 ARG A O 1
ATOM 1842 N N . GLU A 1 227 ? -2.043 -4.235 10.453 1.00 98.06 227 GLU A N 1
ATOM 1843 C CA . GLU A 1 227 ? -1.922 -3.867 11.864 1.00 98.06 227 GLU A CA 1
ATOM 1844 C C . GLU A 1 227 ? -3.150 -3.093 12.353 1.00 98.06 227 GLU A C 1
ATOM 1846 O O . GLU A 1 227 ? -3.685 -3.417 13.413 1.00 98.06 227 GLU A O 1
ATOM 1851 N N . MET A 1 228 ? -3.650 -2.134 11.569 1.00 97.25 228 MET A N 1
ATOM 1852 C CA . MET A 1 228 ? -4.891 -1.416 11.866 1.00 97.25 228 MET A CA 1
ATOM 1853 C C . MET A 1 228 ? -6.072 -2.386 11.962 1.00 97.25 228 MET A C 1
ATOM 1855 O O . MET A 1 228 ? -6.836 -2.336 12.924 1.00 97.25 228 MET A O 1
ATOM 1859 N N . THR A 1 229 ? -6.176 -3.323 11.016 1.00 97.94 229 THR A N 1
ATOM 1860 C CA . THR A 1 229 ? -7.209 -4.367 11.026 1.00 97.94 229 THR A CA 1
ATOM 1861 C C . THR A 1 229 ? -7.093 -5.241 12.278 1.00 97.94 229 THR A C 1
ATOM 1863 O O . THR A 1 229 ? -8.081 -5.458 12.976 1.00 97.94 229 THR A O 1
ATOM 1866 N N . ARG A 1 230 ? -5.879 -5.691 12.621 1.00 98.38 230 ARG A N 1
ATOM 1867 C CA . ARG A 1 230 ? -5.607 -6.503 13.817 1.00 98.38 230 ARG A CA 1
ATOM 1868 C C . ARG A 1 230 ? -5.972 -5.763 15.107 1.00 98.38 230 ARG A C 1
ATOM 1870 O O . ARG A 1 230 ? -6.620 -6.348 15.970 1.00 98.38 230 ARG A O 1
ATOM 1877 N N . LYS A 1 231 ? -5.602 -4.482 15.225 1.00 98.38 231 LYS A N 1
ATOM 1878 C CA . LYS A 1 231 ? -5.954 -3.627 16.372 1.00 98.38 231 LYS A CA 1
ATOM 1879 C C . LYS A 1 231 ? -7.460 -3.457 16.494 1.00 98.38 231 LYS A C 1
ATOM 1881 O O . LYS A 1 231 ? -7.987 -3.617 17.588 1.00 98.38 231 LYS A O 1
ATOM 1886 N N . LEU A 1 232 ? -8.149 -3.200 15.385 1.00 98.44 232 LEU A N 1
ATOM 1887 C CA . LEU A 1 232 ? -9.598 -3.036 15.378 1.00 98.44 232 LEU A CA 1
ATOM 1888 C C . LEU A 1 232 ? -10.308 -4.317 15.840 1.00 98.44 232 LEU A C 1
ATOM 1890 O O . LEU A 1 232 ? -11.157 -4.255 16.726 1.00 98.44 232 LEU A O 1
ATOM 1894 N N . TYR A 1 233 ? -9.927 -5.481 15.304 1.00 98.06 233 TYR A N 1
ATOM 1895 C CA . TYR A 1 233 ? -10.477 -6.764 15.755 1.00 98.06 233 TYR A CA 1
ATOM 1896 C C . TYR A 1 233 ? -10.183 -7.033 17.233 1.00 98.06 233 TYR A C 1
ATOM 1898 O O . TYR A 1 233 ? -11.097 -7.398 17.967 1.00 98.06 233 TYR A O 1
ATOM 1906 N N . SER A 1 234 ? -8.949 -6.789 17.683 1.00 98.25 234 SER A N 1
ATOM 1907 C CA . SER A 1 234 ? -8.567 -6.953 19.090 1.00 98.25 234 SER A CA 1
ATOM 1908 C C . SER A 1 234 ? -9.392 -6.055 20.016 1.00 98.25 234 SER A C 1
ATOM 1910 O O . SER A 1 234 ? -9.846 -6.517 21.057 1.00 98.25 234 SER A O 1
ATOM 1912 N N . GLN A 1 235 ? -9.621 -4.794 19.634 1.00 98.31 235 GLN A N 1
ATOM 1913 C CA . GLN A 1 235 ? -10.443 -3.853 20.402 1.00 98.31 235 GLN A CA 1
ATOM 1914 C C . GLN A 1 235 ? -11.910 -4.289 20.463 1.00 98.31 235 GLN A C 1
ATOM 1916 O O . GLN A 1 235 ? -12.538 -4.201 21.517 1.00 98.31 235 GLN A O 1
ATOM 1921 N N . TYR A 1 236 ? -12.471 -4.776 19.352 1.00 98.19 236 TYR A N 1
ATOM 1922 C CA . TYR A 1 236 ? -13.838 -5.300 19.343 1.00 98.19 236 TYR A CA 1
ATOM 1923 C C . TYR A 1 236 ? -13.982 -6.542 20.220 1.00 98.19 236 TYR A C 1
ATOM 1925 O O . TYR A 1 236 ? -14.939 -6.636 20.987 1.00 98.19 236 TYR A O 1
ATOM 1933 N N . GLU A 1 237 ? -13.038 -7.476 20.126 1.00 98.00 237 GLU A N 1
ATOM 1934 C CA . GLU A 1 237 ? -13.033 -8.688 20.940 1.00 98.00 237 GLU A CA 1
ATOM 1935 C C . GLU A 1 237 ? -12.885 -8.362 22.431 1.00 98.00 237 GLU A C 1
ATOM 1937 O O . GLU A 1 237 ? -13.597 -8.922 23.262 1.00 98.00 237 GLU A O 1
ATOM 1942 N N . GLU A 1 238 ? -12.017 -7.412 22.779 1.00 97.75 238 GLU A N 1
ATOM 1943 C CA . GLU A 1 238 ? -11.850 -6.940 24.152 1.00 97.75 238 GLU A CA 1
ATOM 1944 C C . GLU A 1 238 ? -13.119 -6.293 24.700 1.00 97.75 238 GLU A C 1
ATOM 1946 O O . GLU A 1 238 ? -13.599 -6.704 25.756 1.00 97.75 238 GLU A O 1
ATOM 1951 N N . LYS A 1 239 ? -13.733 -5.381 23.943 1.00 97.75 239 LYS A N 1
ATOM 1952 C CA . LYS A 1 239 ? -14.986 -4.729 24.334 1.00 97.75 239 LYS A CA 1
ATOM 1953 C C . LYS A 1 239 ? -16.133 -5.724 24.513 1.00 97.75 239 LYS A C 1
ATOM 1955 O O . LYS A 1 239 ? -16.922 -5.590 25.444 1.00 97.75 239 LYS A O 1
ATOM 1960 N N . MET A 1 240 ? -16.226 -6.729 23.644 1.00 97.38 240 MET A N 1
ATOM 1961 C CA . MET A 1 240 ? -17.204 -7.811 23.795 1.00 97.38 240 MET A CA 1
ATOM 1962 C C . MET A 1 240 ? -16.981 -8.577 25.098 1.00 97.38 240 MET A C 1
ATOM 1964 O O . MET A 1 240 ? -17.920 -8.774 25.867 1.00 97.38 240 MET A O 1
ATOM 1968 N N . ARG A 1 241 ? -15.730 -8.945 25.385 1.00 97.62 241 ARG A N 1
ATOM 1969 C CA . ARG A 1 241 ? -15.359 -9.671 26.603 1.00 97.62 241 ARG A CA 1
ATOM 1970 C C . ARG A 1 241 ? -15.653 -8.866 27.870 1.00 97.62 241 ARG A C 1
ATOM 1972 O O . ARG A 1 241 ? -16.110 -9.432 28.859 1.00 97.62 241 ARG A O 1
ATOM 1979 N N . GLU A 1 242 ? -15.397 -7.561 27.852 1.00 97.81 242 GLU A N 1
ATOM 1980 C CA . GLU A 1 242 ? -15.690 -6.661 28.971 1.00 97.81 242 GLU A CA 1
ATOM 1981 C C . GLU A 1 242 ? -17.190 -6.556 29.251 1.00 97.81 242 GLU A C 1
ATOM 1983 O O . GLU A 1 242 ? -17.608 -6.659 30.404 1.00 97.81 242 GLU A O 1
ATOM 1988 N N . GLU A 1 243 ? -18.014 -6.376 28.218 1.00 95.00 243 GLU A N 1
ATOM 1989 C CA . GLU A 1 243 ? -19.467 -6.300 28.391 1.00 95.00 243 GLU A CA 1
ATOM 1990 C C . GLU A 1 243 ? -20.043 -7.651 28.846 1.00 95.00 243 GLU A C 1
ATOM 1992 O O . GLU A 1 243 ? -20.885 -7.684 29.742 1.00 95.00 243 GLU A O 1
ATOM 1997 N N . GLU A 1 244 ? -19.538 -8.778 28.332 1.00 96.38 244 GLU A N 1
ATOM 1998 C CA . GLU A 1 244 ? -19.894 -10.113 28.834 1.00 96.38 244 GLU A CA 1
ATOM 1999 C C . GLU A 1 244 ? -19.541 -10.289 30.318 1.00 96.38 244 GLU A C 1
ATOM 2001 O O . GLU A 1 244 ? -20.349 -10.807 31.096 1.00 96.38 244 GLU A O 1
ATOM 2006 N N . GLN A 1 245 ? -18.357 -9.833 30.739 1.00 98.00 245 GLN A N 1
ATOM 2007 C CA . GLN A 1 245 ? -17.943 -9.876 32.142 1.00 98.00 245 GLN A CA 1
ATOM 2008 C C . GLN A 1 245 ? -18.815 -8.981 33.027 1.00 98.00 245 GLN A C 1
ATOM 2010 O O . GLN A 1 245 ? -19.229 -9.424 34.100 1.00 98.00 245 GLN A O 1
ATOM 2015 N N . LYS A 1 246 ? -19.150 -7.764 32.578 1.00 97.50 246 LYS A N 1
ATOM 2016 C CA . LYS A 1 246 ? -20.073 -6.870 33.297 1.00 97.50 246 LYS A CA 1
ATOM 2017 C C . LYS A 1 246 ? -21.450 -7.500 33.444 1.00 97.50 246 LYS A C 1
ATOM 2019 O O . LYS A 1 246 ? -21.952 -7.579 34.559 1.00 97.50 246 LYS A O 1
ATOM 2024 N N . HIS A 1 247 ? -22.021 -8.031 32.364 1.00 97.12 247 HIS A N 1
ATOM 2025 C CA . HIS A 1 247 ? -23.315 -8.710 32.416 1.00 97.12 247 HIS A CA 1
ATOM 2026 C C . HIS A 1 247 ? -23.301 -9.920 33.352 1.00 97.12 247 HIS A C 1
ATOM 2028 O O . HIS A 1 247 ? -24.261 -10.146 34.093 1.00 97.12 247 HIS A O 1
ATOM 2034 N N . LYS A 1 248 ? -22.211 -10.695 33.362 1.00 97.62 248 LYS A N 1
ATOM 2035 C CA . LYS A 1 248 ? -22.054 -11.807 34.302 1.00 97.62 248 LYS A CA 1
ATOM 2036 C C . LYS A 1 248 ? -22.002 -11.315 35.752 1.00 97.62 248 LYS A C 1
ATOM 2038 O O . LYS A 1 248 ? -22.706 -11.872 36.592 1.00 97.62 248 LYS A O 1
ATOM 2043 N N . ALA A 1 249 ? -21.240 -10.260 36.031 1.00 97.88 249 ALA A N 1
ATOM 2044 C CA . ALA A 1 249 ? -21.148 -9.666 37.363 1.00 97.88 249 ALA A CA 1
ATOM 2045 C C . ALA A 1 249 ? -22.491 -9.074 37.832 1.00 97.88 249 ALA A C 1
ATOM 2047 O O . ALA A 1 249 ? -22.914 -9.320 38.958 1.00 97.88 249 ALA A O 1
ATOM 2048 N N . GLU A 1 250 ? -23.209 -8.355 36.965 1.00 96.88 250 GLU A N 1
ATOM 2049 C CA . GLU A 1 250 ? -24.550 -7.827 37.249 1.00 96.88 250 GLU A CA 1
ATOM 2050 C C . GLU A 1 250 ? -25.539 -8.950 37.573 1.00 96.88 250 GLU A C 1
ATOM 2052 O O . GLU A 1 250 ? -26.290 -8.863 38.547 1.00 96.88 250 GLU A O 1
ATOM 2057 N N . LYS A 1 251 ? -25.506 -10.042 36.798 1.00 97.94 251 LYS A N 1
ATOM 2058 C CA . LYS A 1 251 ? -26.328 -11.226 37.060 1.00 97.94 251 LYS A CA 1
ATOM 2059 C C . LYS A 1 251 ? -26.011 -11.838 38.424 1.00 97.94 251 LYS A C 1
ATOM 2061 O O . LYS A 1 251 ? -26.937 -12.201 39.143 1.00 97.94 251 LYS A O 1
ATOM 2066 N N . GLU A 1 252 ? -24.737 -11.952 38.789 1.00 98.12 252 GLU A N 1
ATOM 2067 C CA . GLU A 1 252 ? -24.320 -12.468 40.098 1.00 98.12 252 GLU A CA 1
ATOM 2068 C C . GLU A 1 252 ? -24.792 -11.564 41.249 1.00 98.12 252 GLU A C 1
ATOM 2070 O O . GLU A 1 252 ? -25.334 -12.071 42.231 1.00 98.12 252 GLU A O 1
ATOM 2075 N N . ILE A 1 253 ? -24.692 -10.238 41.105 1.00 98.12 253 ILE A N 1
ATOM 2076 C CA . ILE A 1 253 ? -25.196 -9.272 42.098 1.00 98.12 253 ILE A CA 1
ATOM 2077 C C . ILE A 1 253 ? -26.715 -9.396 42.271 1.00 98.12 253 ILE A C 1
ATOM 2079 O O . ILE A 1 253 ? -27.206 -9.443 43.399 1.00 98.12 253 ILE A O 1
ATOM 2083 N N . LEU A 1 254 ? -27.470 -9.476 41.171 1.00 97.94 254 LEU A N 1
ATOM 2084 C CA . LEU A 1 254 ? -28.927 -9.626 41.219 1.00 97.94 254 LEU A CA 1
ATOM 2085 C C . LEU A 1 254 ? -29.351 -10.959 41.845 1.00 97.94 254 LEU A C 1
ATOM 2087 O O . LEU A 1 254 ? -30.322 -11.001 42.604 1.00 97.94 254 LEU A O 1
ATOM 2091 N N . LEU A 1 255 ? -28.630 -12.044 41.550 1.00 98.00 255 LEU A N 1
ATOM 2092 C CA . LEU A 1 255 ? -28.867 -13.347 42.173 1.00 98.00 255 LEU A CA 1
ATOM 2093 C C . LEU A 1 255 ? -28.616 -13.293 43.682 1.00 98.00 255 LEU A C 1
ATOM 2095 O O . LEU A 1 255 ? -29.429 -13.800 44.454 1.00 98.00 255 LEU A O 1
ATOM 2099 N N . GLU A 1 256 ? -27.533 -12.649 44.111 1.00 98.12 256 GLU A N 1
ATOM 2100 C CA . GLU A 1 256 ? -27.221 -12.476 45.528 1.00 98.12 256 GLU A CA 1
ATOM 2101 C C . GLU A 1 256 ? -28.287 -11.637 46.248 1.00 98.12 256 GLU A C 1
ATOM 2103 O O . GLU A 1 256 ? -28.758 -12.025 47.316 1.00 98.12 256 GLU A O 1
ATOM 2108 N N . GLU A 1 257 ? -28.744 -10.536 45.648 1.00 97.50 257 GLU A N 1
ATOM 2109 C CA . GLU A 1 257 ? -29.808 -9.711 46.231 1.00 97.50 257 GLU A CA 1
ATOM 2110 C C . GLU A 1 257 ? -31.142 -10.466 46.310 1.00 97.50 257 GLU A C 1
ATOM 2112 O O . GLU A 1 257 ? -31.823 -10.436 47.336 1.00 97.50 257 GLU A O 1
ATOM 2117 N N . THR A 1 258 ? -31.480 -11.236 45.272 1.00 97.56 258 THR A N 1
ATOM 2118 C CA . THR A 1 258 ? -32.663 -12.109 45.278 1.00 97.56 258 THR A CA 1
ATOM 2119 C C . THR A 1 258 ? -32.584 -13.130 46.415 1.00 97.56 258 THR A C 1
ATOM 2121 O O . THR A 1 258 ? -33.552 -13.312 47.152 1.00 97.56 258 THR A O 1
ATOM 2124 N N . ASN A 1 259 ? -31.421 -13.754 46.622 1.00 98.12 259 ASN A N 1
ATOM 2125 C CA . ASN A 1 259 ? -31.207 -14.705 47.713 1.00 98.12 259 ASN A CA 1
ATOM 2126 C C . ASN A 1 259 ? -31.311 -14.049 49.097 1.00 98.12 259 ASN A C 1
ATOM 2128 O O . ASN A 1 259 ? -31.839 -14.662 50.027 1.00 98.12 259 ASN A O 1
ATOM 2132 N N . ARG A 1 260 ? -30.833 -12.810 49.259 1.00 98.38 260 ARG A N 1
ATOM 2133 C CA . ARG A 1 260 ? -30.990 -12.053 50.513 1.00 98.38 260 ARG A CA 1
ATOM 2134 C C . ARG A 1 260 ? -32.451 -11.754 50.811 1.00 98.38 260 ARG A C 1
ATOM 2136 O O . ARG A 1 260 ? -32.890 -11.979 51.938 1.00 98.38 260 ARG A O 1
ATOM 2143 N N . LEU A 1 261 ? -33.207 -11.301 49.811 1.00 97.31 261 LEU A N 1
ATOM 2144 C CA . LEU A 1 261 ? -34.639 -11.039 49.955 1.00 97.31 261 LEU A CA 1
ATOM 2145 C C . LEU A 1 261 ? -35.414 -12.322 50.276 1.00 97.31 261 LEU A C 1
ATOM 2147 O O . LEU A 1 261 ? -36.257 -12.307 51.170 1.00 97.31 261 LEU A O 1
ATOM 2151 N N . LEU A 1 262 ? -35.086 -13.441 49.623 1.00 98.25 262 LEU A N 1
ATOM 2152 C CA . LEU A 1 262 ? -35.675 -14.745 49.939 1.00 98.25 262 LEU A CA 1
ATOM 2153 C C . LEU A 1 262 ? -35.420 -15.146 51.397 1.00 98.25 262 LEU A C 1
ATOM 2155 O O . LEU A 1 262 ? -36.369 -15.483 52.103 1.00 98.25 262 LEU A O 1
ATOM 2159 N N . LYS A 1 263 ? -34.180 -15.023 51.890 1.00 98.25 263 LYS A N 1
ATOM 2160 C CA . LYS A 1 263 ? -33.853 -15.295 53.302 1.00 98.25 263 LYS A CA 1
ATOM 2161 C C . LYS A 1 263 ? -34.626 -14.387 54.263 1.00 98.25 263 LYS A C 1
ATOM 2163 O O . LYS A 1 263 ? -35.160 -14.870 55.257 1.00 98.25 263 LYS A O 1
ATOM 2168 N N . ALA A 1 264 ? -34.736 -13.093 53.961 1.00 98.12 264 ALA A N 1
ATOM 2169 C CA . ALA A 1 264 ? -35.492 -12.154 54.789 1.00 98.12 264 ALA A CA 1
ATOM 2170 C C . ALA A 1 264 ? -36.989 -12.513 54.855 1.00 98.12 264 ALA A C 1
ATOM 2172 O O . ALA A 1 264 ? -37.593 -12.445 55.927 1.00 98.12 264 ALA A O 1
ATOM 2173 N N . ILE A 1 265 ? -37.578 -12.942 53.731 1.00 98.12 265 ILE A N 1
ATOM 2174 C CA . ILE A 1 265 ? -38.962 -13.432 53.676 1.00 98.12 265 ILE A CA 1
ATOM 2175 C C . ILE A 1 265 ? -39.111 -14.720 54.494 1.00 98.12 265 ILE A C 1
ATOM 2177 O O . ILE A 1 265 ? -40.049 -14.834 55.281 1.00 98.12 265 ILE A O 1
ATOM 2181 N N . GLU A 1 266 ? -38.190 -15.676 54.362 1.00 97.94 266 GLU A N 1
ATOM 2182 C CA . GLU A 1 266 ? -38.205 -16.911 55.155 1.00 97.94 266 GLU A CA 1
ATOM 2183 C C . GLU A 1 266 ? -38.122 -16.633 56.662 1.00 97.94 266 GLU A C 1
ATOM 2185 O O . GLU A 1 266 ? -38.857 -17.230 57.451 1.00 97.94 266 GLU A O 1
ATOM 2190 N N . GLU A 1 267 ? -37.258 -15.710 57.084 1.00 97.94 267 GLU A N 1
ATOM 2191 C CA . GLU A 1 267 ? -37.140 -15.298 58.484 1.00 97.94 267 GLU A CA 1
ATOM 2192 C C . GLU A 1 267 ? -38.397 -14.584 58.994 1.00 97.94 267 GLU A C 1
ATOM 2194 O O . GLU A 1 267 ? -38.842 -14.849 60.114 1.00 97.94 267 GLU A O 1
ATOM 2199 N N . ALA A 1 268 ? -38.991 -13.703 58.186 1.00 97.38 268 ALA A N 1
ATOM 2200 C CA . ALA A 1 268 ? -40.250 -13.042 58.515 1.00 97.38 268 ALA A CA 1
ATOM 2201 C C . ALA A 1 268 ? -41.395 -14.057 58.650 1.00 97.38 268 ALA A C 1
ATOM 2203 O O . ALA A 1 268 ? -42.141 -13.999 59.626 1.00 97.38 268 ALA A O 1
ATOM 2204 N N . ASN A 1 269 ? -41.475 -15.037 57.746 1.00 97.00 269 ASN A N 1
ATOM 2205 C CA . ASN A 1 269 ? -42.456 -16.120 57.813 1.00 97.00 269 ASN A CA 1
ATOM 2206 C C . ASN A 1 269 ? -42.283 -16.976 59.074 1.00 97.00 269 ASN A C 1
ATOM 2208 O O . ASN A 1 269 ? -43.270 -17.286 59.737 1.00 97.00 269 ASN A O 1
ATOM 2212 N N . LYS A 1 270 ? -41.044 -17.307 59.467 1.00 98.25 270 LYS A N 1
ATOM 2213 C CA . LYS A 1 270 ? -40.777 -18.021 60.731 1.00 98.25 270 LYS A CA 1
ATOM 2214 C C . LYS A 1 270 ? -41.235 -17.214 61.947 1.00 98.25 270 LYS A C 1
ATOM 2216 O O . LYS A 1 270 ? -41.876 -17.761 62.839 1.00 98.25 270 LYS A O 1
ATOM 2221 N N . LYS A 1 271 ? -40.933 -15.911 61.988 1.00 98.06 271 LYS A N 1
ATOM 2222 C CA . LYS A 1 271 ? -41.386 -15.022 63.074 1.00 98.06 271 LYS A CA 1
ATOM 2223 C C . LYS A 1 271 ? -42.909 -14.934 63.124 1.00 98.06 271 LYS A C 1
ATOM 2225 O O . LYS A 1 271 ? -43.472 -15.034 64.209 1.00 98.06 271 LYS A O 1
ATOM 2230 N N . MET A 1 272 ? -43.552 -14.800 61.964 1.00 97.44 272 MET A N 1
ATOM 2231 C CA . MET A 1 272 ? -45.007 -14.779 61.833 1.00 97.44 272 MET A CA 1
ATOM 2232 C C . MET A 1 272 ? -45.630 -16.053 62.409 1.00 97.44 272 MET A C 1
ATOM 2234 O O . MET A 1 272 ? -46.513 -15.944 63.252 1.00 97.44 272 MET A O 1
ATOM 2238 N N . GLN A 1 273 ? -45.112 -17.233 62.051 1.00 97.94 273 GLN A N 1
ATOM 2239 C CA . GLN A 1 273 ? -45.584 -18.509 62.599 1.00 97.94 273 GLN A CA 1
ATOM 2240 C C . GLN A 1 273 ? -45.473 -18.566 64.128 1.00 97.94 273 GLN A C 1
ATOM 2242 O O . GLN A 1 273 ? -46.428 -18.954 64.789 1.00 97.94 273 GLN A O 1
ATOM 2247 N N . ILE A 1 274 ? -44.351 -18.125 64.708 1.00 97.81 274 ILE A N 1
ATOM 2248 C CA . ILE A 1 274 ? -44.169 -18.097 66.173 1.00 97.81 274 ILE A CA 1
ATOM 2249 C C . ILE A 1 274 ? -45.180 -17.153 66.842 1.00 97.81 274 ILE A C 1
ATOM 2251 O O . ILE A 1 274 ? -45.749 -17.465 67.891 1.00 97.81 274 ILE A O 1
ATOM 2255 N N . THR A 1 275 ? -45.407 -15.974 66.257 1.00 96.62 275 THR A N 1
ATOM 2256 C CA . THR A 1 275 ? -46.398 -15.033 66.793 1.00 96.62 275 THR A CA 1
ATOM 2257 C C . THR A 1 275 ? -47.819 -15.556 66.637 1.00 96.62 275 THR A C 1
ATOM 2259 O O . THR A 1 275 ? -48.619 -15.380 67.549 1.00 96.62 275 THR A O 1
ATOM 2262 N N . GLU A 1 276 ? -48.121 -16.235 65.532 1.00 97.12 276 GLU A N 1
ATOM 2263 C CA . GLU A 1 276 ? -49.421 -16.846 65.269 1.00 97.12 276 GLU A CA 1
ATOM 2264 C C . GLU A 1 276 ? -49.721 -17.955 66.281 1.00 97.12 276 GLU A C 1
ATOM 2266 O O . GLU A 1 276 ? -50.791 -17.940 66.885 1.00 97.12 276 GLU A O 1
ATOM 2271 N N . THR A 1 277 ? -48.759 -18.837 66.579 1.00 97.31 277 THR A N 1
ATOM 2272 C CA . THR A 1 277 ? -48.929 -19.853 67.632 1.00 97.31 277 THR A CA 1
ATOM 2273 C C . THR A 1 277 ? -49.137 -19.221 69.009 1.00 97.31 277 THR A C 1
ATOM 2275 O O . THR A 1 277 ? -50.010 -19.649 69.756 1.00 97.31 277 THR A O 1
ATOM 2278 N N . SER A 1 278 ? -48.405 -18.151 69.341 1.00 98.06 278 SER A N 1
ATOM 2279 C CA . SER A 1 278 ? -48.595 -17.446 70.619 1.00 98.06 278 SER A CA 1
ATOM 2280 C C . SER A 1 278 ? -49.956 -16.742 70.713 1.00 98.06 278 SER A C 1
ATOM 2282 O O . SER A 1 278 ? -50.540 -16.675 71.795 1.00 98.06 278 SER A O 1
ATOM 2284 N N . ILE A 1 279 ? -50.472 -16.209 69.600 1.00 97.44 279 ILE A N 1
ATOM 2285 C CA . ILE A 1 279 ? -51.825 -15.642 69.537 1.00 97.44 279 ILE A CA 1
ATOM 2286 C C . ILE A 1 279 ? -52.859 -16.749 69.754 1.00 97.44 279 ILE A C 1
ATOM 2288 O O . ILE A 1 279 ? -53.721 -16.582 70.608 1.00 97.44 279 ILE A O 1
ATOM 2292 N N . GLN A 1 280 ? -52.721 -17.898 69.087 1.00 97.62 280 GLN A N 1
ATOM 2293 C CA . GLN A 1 280 ? -53.623 -19.042 69.271 1.00 97.62 280 GLN A CA 1
ATOM 2294 C C . GLN A 1 280 ? -53.666 -19.528 70.731 1.00 97.62 280 GLN A C 1
ATOM 2296 O O . GLN A 1 280 ? -54.744 -19.794 71.260 1.00 97.62 280 GLN A O 1
ATOM 2301 N N . GLU A 1 281 ? -52.520 -19.592 71.417 1.00 97.50 281 GLU A N 1
ATOM 2302 C CA . GLU A 1 281 ? -52.456 -19.923 72.850 1.00 97.50 281 GLU A CA 1
ATOM 2303 C C . GLU A 1 281 ? -53.196 -18.893 73.719 1.00 97.50 281 GLU A C 1
ATOM 2305 O O . GLU A 1 281 ? -53.915 -19.249 74.657 1.00 97.50 281 GLU A O 1
ATOM 2310 N N . LYS A 1 282 ? -53.042 -17.599 73.410 1.00 96.88 282 LYS A N 1
ATOM 2311 C CA . LYS A 1 282 ? -53.760 -16.528 74.113 1.00 96.88 282 LYS A CA 1
ATOM 2312 C C . LYS A 1 282 ? -55.259 -16.590 73.852 1.00 96.88 282 LYS A C 1
ATOM 2314 O O . LYS A 1 282 ? -56.018 -16.452 74.806 1.00 96.88 282 LYS A O 1
ATOM 2319 N N . ASP A 1 283 ? -55.680 -16.841 72.618 1.00 97.75 283 ASP A N 1
ATOM 2320 C CA . ASP A 1 283 ? -57.090 -16.997 72.255 1.00 97.75 283 ASP A CA 1
ATOM 2321 C C . ASP A 1 283 ? -57.714 -18.199 72.975 1.00 97.75 283 ASP A C 1
ATOM 2323 O O . ASP A 1 283 ? -58.825 -18.101 73.499 1.00 97.75 283 ASP A O 1
ATOM 2327 N N . GLN A 1 284 ? -56.976 -19.308 73.110 1.00 97.75 284 GLN A N 1
ATOM 2328 C CA . GLN A 1 284 ? -57.404 -20.442 73.930 1.00 97.75 284 GLN A CA 1
ATOM 2329 C C . GLN A 1 284 ? -57.600 -20.027 75.394 1.00 97.75 284 GLN A C 1
ATOM 2331 O O . GLN A 1 284 ? -58.618 -20.367 76.001 1.00 97.75 284 GLN A O 1
ATOM 2336 N N . ARG A 1 285 ? -56.658 -19.262 75.960 1.00 97.56 285 ARG A N 1
ATOM 2337 C CA . ARG A 1 285 ? -56.757 -18.780 77.342 1.00 97.56 285 ARG A CA 1
ATOM 2338 C C . ARG A 1 285 ? -57.920 -17.807 77.544 1.00 97.56 285 ARG A C 1
ATOM 2340 O O . ARG A 1 285 ? -58.583 -17.881 78.575 1.00 97.56 285 ARG A O 1
ATOM 2347 N N . ILE A 1 286 ? -58.173 -16.918 76.584 1.00 97.31 286 ILE A N 1
ATOM 2348 C CA . ILE A 1 286 ? -59.341 -16.027 76.588 1.00 97.31 286 ILE A CA 1
ATOM 2349 C C . ILE A 1 286 ? -60.618 -16.869 76.596 1.00 97.31 286 ILE A C 1
ATOM 2351 O O . ILE A 1 286 ? -61.447 -16.693 77.482 1.00 97.31 286 ILE A O 1
ATOM 2355 N N . GLY A 1 287 ? -60.717 -17.874 75.722 1.00 97.56 287 GLY A N 1
ATOM 2356 C CA . GLY A 1 287 ? -61.869 -18.775 75.689 1.00 97.56 287 GLY A CA 1
ATOM 2357 C C . GLY A 1 287 ? -62.099 -19.557 76.993 1.00 97.56 287 GLY A C 1
ATOM 2358 O O . GLY A 1 287 ? -63.241 -19.853 77.338 1.00 97.56 287 GLY A O 1
ATOM 2359 N N . GLU A 1 288 ? -61.051 -19.893 77.752 1.00 97.62 288 GLU A N 1
ATOM 2360 C CA . GLU A 1 288 ? -61.193 -20.476 79.097 1.00 97.62 288 GLU A CA 1
ATOM 2361 C C . GLU A 1 288 ? -61.748 -19.476 80.119 1.00 97.62 288 GLU A C 1
ATOM 2363 O O . GLU A 1 288 ? -62.573 -19.850 80.959 1.00 97.62 288 GLU A O 1
ATOM 2368 N N . LEU A 1 289 ? -61.285 -18.223 80.059 1.00 97.88 289 LEU A N 1
ATOM 2369 C CA . LEU A 1 289 ? -61.745 -17.145 80.931 1.00 97.88 289 LEU A CA 1
ATOM 2370 C C . LEU A 1 289 ? -63.199 -16.774 80.638 1.00 97.88 289 LEU A C 1
ATOM 2372 O O . LEU A 1 289 ? -63.970 -16.659 81.585 1.00 97.88 289 LEU A O 1
ATOM 2376 N N . ASP A 1 290 ? -63.599 -16.683 79.371 1.00 96.81 290 ASP A N 1
ATOM 2377 C CA . ASP A 1 290 ? -64.986 -16.400 78.982 1.00 96.81 290 ASP A CA 1
ATOM 2378 C C . ASP A 1 290 ? -65.948 -17.457 79.540 1.00 96.81 290 ASP A C 1
ATOM 2380 O O . ASP A 1 290 ? -66.959 -17.116 80.149 1.00 96.81 290 ASP A O 1
ATOM 2384 N N . ARG A 1 291 ? -65.590 -18.749 79.465 1.00 98.00 291 ARG A N 1
ATOM 2385 C CA . ARG A 1 291 ? -66.384 -19.834 80.080 1.00 98.00 291 ARG A CA 1
ATOM 2386 C C . ARG A 1 291 ? -66.452 -19.739 81.603 1.00 98.00 291 ARG A C 1
ATOM 2388 O O . ARG A 1 291 ? -67.406 -20.220 82.210 1.00 98.00 291 ARG A O 1
ATOM 2395 N N . LEU A 1 292 ? -65.406 -19.227 82.256 1.00 97.50 292 LEU A N 1
ATOM 2396 C CA . LEU A 1 292 ? -65.427 -19.001 83.701 1.00 97.50 292 LEU A CA 1
ATOM 2397 C C . LEU A 1 292 ? -66.342 -17.824 84.047 1.00 97.50 292 LEU A C 1
ATOM 2399 O O . LEU A 1 292 ? -67.128 -17.946 84.983 1.00 97.50 292 LEU A O 1
ATOM 2403 N N . ILE A 1 293 ? -66.247 -16.729 83.289 1.00 96.56 293 ILE A N 1
ATOM 2404 C CA . ILE A 1 293 ? -67.106 -15.552 83.435 1.00 96.56 293 ILE A CA 1
ATOM 2405 C C . ILE A 1 293 ? -68.566 -15.956 83.251 1.00 96.56 293 ILE A C 1
ATOM 2407 O O . ILE A 1 293 ? -69.369 -15.639 84.116 1.00 96.56 293 ILE A O 1
ATOM 2411 N N . GLU A 1 294 ? -68.893 -16.733 82.219 1.00 97.50 294 GLU A N 1
ATOM 2412 C CA . GLU A 1 294 ? -70.250 -17.237 81.979 1.00 97.50 294 GLU A CA 1
ATOM 2413 C C . GLU A 1 294 ? -70.790 -18.014 83.192 1.00 97.50 294 GLU A C 1
ATOM 2415 O O . GLU A 1 294 ? -71.866 -17.699 83.696 1.00 97.50 294 GLU A O 1
ATOM 2420 N N . ARG A 1 295 ? -70.005 -18.943 83.765 1.00 97.12 295 ARG A N 1
ATOM 2421 C CA . ARG A 1 295 ? -70.398 -19.659 84.997 1.00 97.12 295 ARG A CA 1
ATOM 2422 C C . ARG A 1 295 ? -70.584 -18.727 86.196 1.00 97.12 295 ARG A C 1
ATOM 2424 O O . ARG A 1 295 ? -71.525 -18.899 86.967 1.00 97.12 295 ARG A O 1
ATOM 2431 N N . MET A 1 296 ? -69.689 -17.755 86.375 1.00 95.38 296 MET A N 1
ATOM 2432 C CA . MET A 1 296 ? -69.797 -16.774 87.459 1.00 95.38 296 MET A CA 1
ATOM 2433 C C . MET A 1 296 ? -71.011 -15.858 87.274 1.00 95.38 296 MET A C 1
ATOM 2435 O O . MET A 1 296 ? -71.654 -15.480 88.251 1.00 95.38 296 MET A O 1
ATOM 2439 N N . GLU A 1 297 ? -71.347 -15.498 86.038 1.00 96.06 297 GLU A N 1
ATOM 2440 C CA . GLU A 1 297 ? -72.544 -14.733 85.718 1.00 96.06 297 GLU A CA 1
ATOM 2441 C C . GLU A 1 297 ? -73.799 -15.553 86.004 1.00 96.06 297 GLU A C 1
ATOM 2443 O O . GLU A 1 297 ? -74.707 -15.037 86.652 1.00 96.06 297 GLU A O 1
ATOM 2448 N N . GLU A 1 298 ? -73.863 -16.818 85.591 1.00 96.38 298 GLU A N 1
ATOM 2449 C CA . GLU A 1 298 ? -74.965 -17.725 85.931 1.00 96.38 298 GLU A CA 1
ATOM 2450 C C . GLU A 1 298 ? -75.163 -17.830 87.449 1.00 96.38 298 GLU A C 1
ATOM 2452 O O . GLU A 1 298 ? -76.279 -17.641 87.940 1.00 96.38 298 GLU A O 1
ATOM 2457 N N . GLU A 1 299 ? -74.084 -18.057 88.202 1.00 95.38 299 GLU A N 1
ATOM 2458 C CA . GLU A 1 299 ? -74.102 -18.107 89.666 1.00 95.38 299 GLU A CA 1
ATOM 2459 C C . GLU A 1 299 ? -74.567 -16.774 90.271 1.00 95.38 299 GLU A C 1
ATOM 2461 O O . GLU A 1 299 ? -75.449 -16.755 91.131 1.00 95.38 299 GLU A O 1
ATOM 2466 N N . ARG A 1 300 ? -74.065 -15.636 89.773 1.00 94.75 300 ARG A N 1
ATOM 2467 C CA . ARG A 1 300 ? -74.512 -14.302 90.202 1.00 94.75 300 ARG A CA 1
ATOM 2468 C C . ARG A 1 300 ? -76.010 -14.119 89.974 1.00 94.75 300 ARG A C 1
ATOM 2470 O O . ARG A 1 300 ? -76.698 -13.654 90.877 1.00 94.75 300 ARG A O 1
ATOM 2477 N N . HIS A 1 301 ? -76.533 -14.477 88.800 1.00 96.06 301 HIS A N 1
ATOM 2478 C CA . HIS A 1 301 ? -77.969 -14.383 88.518 1.00 96.06 301 HIS A CA 1
ATOM 2479 C C . HIS A 1 301 ? -78.789 -15.286 89.453 1.00 96.06 301 HIS A C 1
ATOM 2481 O O . HIS A 1 301 ? -79.883 -14.901 89.867 1.00 96.06 301 HIS A O 1
ATOM 2487 N N . GLN A 1 302 ? -78.279 -16.469 89.811 1.00 94.25 302 GLN A N 1
ATOM 2488 C CA . GLN 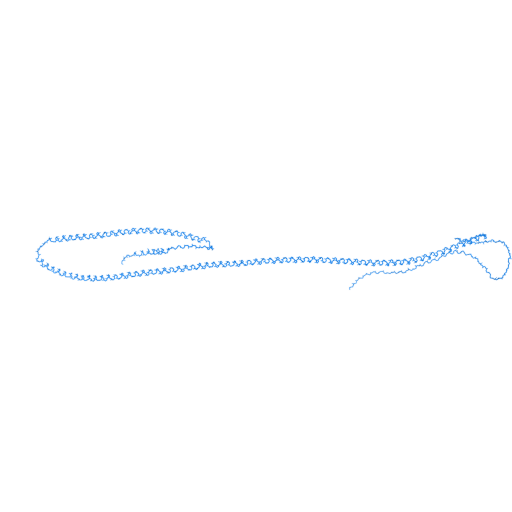A 1 302 ? -78.921 -17.348 90.793 1.00 94.25 302 GLN A CA 1
ATOM 2489 C C . GLN A 1 302 ? -78.940 -16.719 92.193 1.00 94.25 302 GLN A C 1
ATOM 2491 O O . GLN A 1 302 ? -80.002 -16.662 92.815 1.00 94.25 302 GLN A O 1
ATOM 2496 N N . LEU A 1 303 ? -77.805 -16.198 92.669 1.00 94.00 303 LEU A N 1
ATOM 2497 C CA . LEU A 1 303 ? -77.700 -15.509 93.960 1.00 94.00 303 LEU A CA 1
ATOM 2498 C C . LEU A 1 303 ? -78.572 -14.250 94.010 1.00 94.00 303 LEU A C 1
ATOM 2500 O O . LEU A 1 303 ? -79.219 -13.997 95.020 1.00 94.00 303 LEU A O 1
ATOM 2504 N N . GLN A 1 304 ? -78.644 -13.486 92.920 1.00 93.94 304 GLN A N 1
ATOM 2505 C CA . GLN A 1 304 ? -79.469 -12.283 92.840 1.00 93.94 304 GLN A CA 1
ATOM 2506 C C . GLN A 1 304 ? -80.963 -12.611 92.938 1.00 93.94 304 GLN A C 1
ATOM 2508 O O . GLN A 1 304 ? -81.671 -11.969 93.706 1.00 93.94 304 GLN A O 1
ATOM 2513 N N . LYS A 1 305 ? -81.428 -13.682 92.279 1.00 93.81 305 LYS A N 1
ATOM 2514 C CA . LYS A 1 305 ? -82.796 -14.197 92.470 1.00 93.81 305 LYS A CA 1
ATOM 2515 C C . LYS A 1 305 ? -83.060 -14.612 93.921 1.00 93.81 305 LYS A C 1
ATOM 2517 O O . LYS A 1 305 ? -84.138 -14.350 94.443 1.00 93.81 305 LYS A O 1
ATOM 2522 N N . GLN A 1 306 ? -82.099 -15.261 94.585 1.00 92.25 306 GLN A N 1
ATOM 2523 C CA . GLN A 1 306 ? -82.230 -15.615 96.007 1.00 92.25 306 GLN A CA 1
ATOM 2524 C C . GLN A 1 306 ? -82.281 -14.374 96.906 1.00 92.25 306 GLN A C 1
ATOM 2526 O O . GLN A 1 306 ? -83.061 -14.335 97.856 1.00 92.25 306 GLN A O 1
ATOM 2531 N N . LEU A 1 307 ? -81.469 -13.360 96.606 1.00 90.38 307 LEU A N 1
ATOM 2532 C CA . LEU A 1 307 ? -81.444 -12.098 97.331 1.00 90.38 307 LEU A CA 1
ATOM 2533 C C . LEU A 1 307 ? -82.762 -11.340 97.166 1.00 90.38 307 LEU A C 1
ATOM 2535 O O . LEU A 1 307 ? -83.319 -10.944 98.177 1.00 90.38 307 LEU A O 1
ATOM 2539 N N . GLU A 1 308 ? -83.314 -11.226 95.956 1.00 88.75 308 GLU A N 1
ATOM 2540 C CA . GLU A 1 308 ? -84.637 -10.625 95.720 1.00 88.75 308 GLU A CA 1
ATOM 2541 C C . GLU A 1 308 ? -85.740 -11.345 96.513 1.00 88.75 308 GLU A C 1
ATOM 2543 O O . GLU A 1 308 ? -86.586 -10.703 97.133 1.00 88.75 308 GLU A O 1
ATOM 2548 N N . LEU A 1 309 ? -85.710 -12.683 96.571 1.00 86.56 309 LEU A N 1
ATOM 2549 C CA . LEU A 1 309 ? -86.637 -13.456 97.406 1.00 86.56 309 LEU A CA 1
ATOM 2550 C C . LEU A 1 309 ? -86.481 -13.121 98.899 1.00 86.56 309 LEU A C 1
ATOM 2552 O O . LEU A 1 309 ? -87.483 -12.951 99.595 1.00 86.56 309 LEU A O 1
ATOM 2556 N N . ASN A 1 310 ? -85.245 -12.996 99.388 1.00 83.19 310 ASN A N 1
ATOM 2557 C CA . ASN A 1 310 ? -84.954 -12.617 100.773 1.00 83.19 310 ASN A CA 1
ATOM 2558 C C . ASN A 1 310 ? -85.302 -11.148 101.058 1.00 83.19 310 ASN A C 1
ATOM 2560 O O . ASN A 1 310 ? -85.794 -10.842 102.136 1.00 83.19 310 ASN A O 1
ATOM 2564 N N . GLU A 1 311 ? -85.096 -10.229 100.116 1.00 83.62 311 GLU A N 1
ATOM 2565 C CA . GLU A 1 311 ? -85.497 -8.825 100.220 1.00 83.62 311 GLU A CA 1
ATOM 2566 C C . GLU A 1 311 ? -87.016 -8.672 100.206 1.00 83.62 311 GLU A C 1
ATOM 2568 O O . GLU A 1 311 ? -87.537 -7.867 100.966 1.00 83.62 311 GLU A O 1
ATOM 2573 N N . ILE A 1 312 ? -87.769 -9.472 99.445 1.00 78.81 312 ILE A N 1
ATOM 2574 C CA . ILE A 1 312 ? -89.236 -9.520 99.567 1.00 78.81 312 ILE A CA 1
ATOM 2575 C C . ILE A 1 312 ? -89.633 -9.975 100.985 1.00 78.81 312 ILE A C 1
ATOM 2577 O O . ILE A 1 312 ? -90.514 -9.380 101.604 1.00 78.81 312 ILE A O 1
ATOM 2581 N N . GLN A 1 313 ? -88.938 -10.968 101.552 1.00 72.25 313 GLN A N 1
ATOM 2582 C CA . GLN A 1 313 ? -89.180 -11.433 102.926 1.00 72.25 313 GLN A CA 1
ATOM 2583 C C . GLN A 1 313 ? -88.790 -10.386 103.984 1.00 72.25 313 GLN A C 1
ATOM 2585 O O . GLN A 1 313 ? -89.493 -10.213 104.978 1.00 72.25 313 GLN A O 1
ATOM 2590 N N . ILE A 1 314 ? -87.688 -9.665 103.768 1.00 65.75 314 ILE A N 1
ATOM 2591 C CA . ILE A 1 314 ? -87.164 -8.636 104.672 1.00 65.75 314 ILE A CA 1
ATOM 2592 C C . ILE A 1 314 ? -87.901 -7.300 104.515 1.00 65.75 314 ILE A C 1
ATOM 2594 O O . ILE A 1 314 ? -88.066 -6.598 105.503 1.00 65.75 314 ILE A O 1
ATOM 2598 N N . SER A 1 315 ? -88.386 -6.934 103.331 1.00 58.97 315 SER A N 1
ATOM 2599 C CA . SER A 1 315 ? -89.219 -5.741 103.100 1.00 58.97 315 SER A CA 1
ATOM 2600 C C . SER A 1 315 ? -90.602 -5.894 103.734 1.00 58.97 315 SER A C 1
ATOM 2602 O O . SER A 1 315 ? -91.171 -4.912 104.202 1.00 58.97 315 SER A O 1
ATOM 2604 N N . GLY A 1 316 ? -91.083 -7.133 103.893 1.00 56.94 316 GLY A N 1
ATOM 2605 C CA . GLY A 1 316 ? -92.161 -7.455 104.829 1.00 56.94 316 GLY A CA 1
ATOM 2606 C C . GLY A 1 316 ? -91.792 -7.296 106.316 1.00 56.94 316 GLY A C 1
ATOM 2607 O O . GLY A 1 316 ? -92.688 -7.261 107.153 1.00 56.94 316 GLY A O 1
ATOM 2608 N N . ALA A 1 317 ? -90.505 -7.179 106.664 1.00 50.25 317 ALA A N 1
ATOM 2609 C CA . ALA A 1 317 ? -89.991 -7.184 108.038 1.00 50.25 317 ALA A CA 1
ATOM 2610 C C . ALA A 1 317 ? -89.211 -5.919 108.471 1.00 50.25 317 ALA A C 1
ATOM 2612 O O . ALA A 1 317 ? -88.874 -5.815 109.648 1.00 50.25 317 ALA A O 1
ATOM 2613 N N . LYS A 1 318 ? -88.892 -4.962 107.584 1.00 39.06 318 LYS A N 1
ATOM 2614 C CA . LYS A 1 318 ? -88.008 -3.820 107.899 1.00 39.06 318 LYS A CA 1
ATOM 2615 C C . LYS A 1 318 ? -88.458 -2.508 107.247 1.00 39.06 318 LYS A C 1
ATOM 2617 O O . LYS A 1 318 ? -87.914 -2.058 106.245 1.00 39.06 318 LYS A O 1
ATOM 2622 N N . SER A 1 319 ? -89.415 -1.858 107.894 1.00 40.38 319 SER A N 1
ATOM 2623 C CA . SER A 1 319 ? -89.429 -0.402 108.045 1.00 40.38 319 SER A CA 1
ATOM 2624 C C . SER A 1 319 ? -88.399 -0.055 109.131 1.00 40.38 319 SER A C 1
ATOM 2626 O O . SER A 1 319 ? -88.715 -0.348 110.275 1.00 40.38 319 SER A O 1
ATOM 2628 N N . GLU A 1 320 ? -87.206 0.483 108.799 1.00 30.19 320 GLU A N 1
ATOM 2629 C CA . GLU A 1 320 ? -86.393 1.422 109.632 1.00 30.19 320 GLU A CA 1
ATOM 2630 C C . GLU A 1 320 ? -84.912 1.600 109.174 1.00 30.19 320 GLU A C 1
ATOM 2632 O O . GLU A 1 320 ? -84.084 0.708 109.320 1.00 30.19 320 GLU A O 1
ATOM 2637 N N . ASN A 1 321 ? -84.624 2.814 108.670 1.00 31.59 321 ASN A N 1
ATOM 2638 C CA . ASN A 1 321 ? -83.483 3.745 108.870 1.00 31.59 321 ASN A CA 1
ATOM 2639 C C . ASN A 1 321 ? -81.974 3.478 108.551 1.00 31.59 321 ASN A C 1
ATOM 2641 O O . ASN A 1 321 ? -81.301 2.641 109.140 1.00 31.59 321 ASN A O 1
ATOM 2645 N N . ASN A 1 322 ? -81.481 4.411 107.705 1.00 36.66 322 ASN A N 1
ATOM 2646 C CA . ASN A 1 322 ? -80.195 5.125 107.471 1.00 36.66 322 ASN A CA 1
ATOM 2647 C C . ASN A 1 322 ? -79.019 5.148 108.482 1.00 36.66 322 ASN A C 1
ATOM 2649 O O . ASN A 1 322 ? -79.228 5.266 109.686 1.00 36.66 322 ASN A O 1
ATOM 2653 N N . CYS A 1 323 ? -77.794 5.330 107.932 1.00 37.97 323 CYS A N 1
ATOM 2654 C CA . CYS A 1 323 ? -76.699 6.156 108.499 1.00 37.97 323 CYS A CA 1
ATOM 2655 C C . CYS A 1 323 ? -75.588 6.484 107.452 1.00 37.97 323 CYS A C 1
ATOM 2657 O O . CYS A 1 323 ? -74.801 5.614 107.082 1.00 37.97 323 CYS A O 1
ATOM 2659 N N . ASP A 1 324 ? -75.510 7.746 106.995 1.00 49.72 324 ASP A N 1
ATOM 2660 C CA . ASP A 1 324 ? -74.581 8.293 105.978 1.00 49.72 324 ASP A CA 1
ATOM 2661 C C . ASP A 1 324 ? -73.417 9.094 106.609 1.00 49.72 324 ASP A C 1
ATOM 2663 O O . ASP A 1 324 ? -73.461 10.322 106.683 1.00 49.72 324 ASP A O 1
ATOM 2667 N N . SER A 1 325 ? -72.348 8.427 107.057 1.00 53.88 325 SER A N 1
ATOM 2668 C CA . SER A 1 325 ? -71.131 9.124 107.534 1.00 53.88 325 SER A CA 1
ATOM 2669 C C . SER A 1 325 ? -69.841 8.488 107.001 1.00 53.88 325 SER A C 1
ATOM 2671 O O . SER A 1 325 ? -69.033 9.163 106.364 1.00 53.88 325 SER A O 1
ATOM 2673 N N . GLU A 1 326 ? -69.704 7.161 107.091 1.00 56.19 326 GLU A N 1
ATOM 2674 C CA . GLU A 1 326 ? -68.558 6.421 106.522 1.00 56.19 326 GLU A CA 1
ATOM 2675 C C . GLU A 1 326 ? -68.511 6.496 104.986 1.00 56.19 326 GLU A C 1
ATOM 2677 O O . GLU A 1 326 ? -67.441 6.536 104.375 1.00 56.19 326 GLU A O 1
ATOM 2682 N N . ARG A 1 327 ? -69.683 6.610 104.347 1.00 63.47 327 ARG A N 1
ATOM 2683 C CA . ARG A 1 327 ? -69.816 6.769 102.894 1.00 63.47 327 ARG A CA 1
ATOM 2684 C C . ARG A 1 327 ? -69.196 8.076 102.401 1.00 63.47 327 ARG A C 1
ATOM 2686 O O . ARG A 1 327 ? -68.572 8.073 101.347 1.00 63.47 327 ARG A O 1
ATOM 2693 N N . SER A 1 328 ? -69.316 9.171 103.155 1.00 60.72 328 SER A N 1
ATOM 2694 C CA . SER A 1 328 ? -68.724 10.458 102.765 1.00 60.72 328 SER A CA 1
ATOM 2695 C C . SER A 1 328 ? -67.198 10.412 102.819 1.00 60.72 328 SER A C 1
ATOM 2697 O O . SER A 1 328 ? -66.543 10.931 101.921 1.00 60.72 328 SER A O 1
ATOM 2699 N N . GLN A 1 329 ? -66.628 9.748 103.826 1.00 65.62 329 GLN A N 1
ATOM 2700 C CA . GLN A 1 329 ? -65.177 9.641 103.984 1.00 65.62 329 GLN A CA 1
ATOM 2701 C C . GLN A 1 329 ? -64.557 8.702 102.935 1.00 65.62 329 GLN A C 1
ATOM 2703 O O . GLN A 1 329 ? -63.556 9.049 102.312 1.00 65.62 329 GLN A O 1
ATOM 2708 N N . HIS A 1 330 ? -65.220 7.581 102.630 1.00 71.44 330 HIS A N 1
ATOM 2709 C CA . HIS A 1 330 ? -64.829 6.697 101.527 1.00 71.44 330 HIS A CA 1
ATOM 2710 C C . HIS A 1 330 ? -64.942 7.394 100.157 1.00 71.44 330 HIS A C 1
ATOM 2712 O O . HIS A 1 330 ? -64.094 7.211 99.285 1.00 71.44 330 HIS A O 1
ATOM 2718 N N . LEU A 1 331 ? -65.972 8.220 99.941 1.00 76.06 331 LEU A N 1
ATOM 2719 C CA . LEU A 1 331 ? -66.101 9.008 98.710 1.00 76.06 331 LEU A CA 1
ATOM 2720 C C . LEU A 1 331 ? -65.006 10.082 98.592 1.00 76.06 331 LEU A C 1
ATOM 2722 O O . LEU A 1 331 ? -64.511 10.307 97.488 1.00 76.06 331 LEU A O 1
ATOM 2726 N N . GLU A 1 332 ? -64.593 10.702 99.700 1.00 73.50 332 GLU A N 1
ATOM 2727 C CA . GLU A 1 332 ? -63.485 11.668 99.747 1.00 73.50 332 GLU A CA 1
ATOM 2728 C C . GLU A 1 332 ? -62.138 11.005 99.388 1.00 73.50 332 GLU A C 1
ATOM 2730 O O . GLU A 1 332 ? -61.385 11.537 98.567 1.00 73.50 332 GLU A O 1
ATOM 2735 N N . GLU A 1 333 ? -61.856 9.811 99.924 1.00 79.75 333 GLU A N 1
ATOM 2736 C CA . GLU A 1 333 ? -60.647 9.028 99.614 1.00 79.75 333 GLU A CA 1
ATOM 2737 C C . GLU A 1 333 ? -60.616 8.558 98.154 1.00 79.75 333 GLU A C 1
ATOM 2739 O O . GLU A 1 333 ? -59.598 8.697 97.469 1.00 79.75 333 GLU A O 1
ATOM 2744 N N . VAL A 1 334 ? -61.747 8.076 97.629 1.00 83.50 334 VAL A N 1
ATOM 2745 C CA . VAL A 1 334 ? -61.873 7.707 96.211 1.00 83.50 334 VAL A CA 1
ATOM 2746 C C . VAL A 1 334 ? -61.694 8.934 95.315 1.00 83.50 334 VAL A C 1
ATOM 2748 O O . VAL A 1 334 ? -61.002 8.858 94.300 1.00 83.50 334 VAL A O 1
ATOM 2751 N N . ALA A 1 335 ? -62.245 10.089 95.695 1.00 79.56 335 ALA A N 1
ATOM 2752 C CA . ALA A 1 335 ? -62.047 11.331 94.956 1.00 79.56 335 ALA A CA 1
ATOM 2753 C C . ALA A 1 335 ? -60.575 11.778 94.967 1.00 79.56 335 ALA A C 1
ATOM 2755 O O . ALA A 1 335 ? -60.070 12.226 93.937 1.00 79.56 335 ALA A O 1
ATOM 2756 N N . ALA A 1 336 ? -59.863 11.631 96.089 1.00 80.25 336 ALA A N 1
ATOM 2757 C CA . ALA A 1 336 ? -58.432 11.920 96.173 1.00 80.25 336 ALA A CA 1
ATOM 2758 C C . ALA A 1 336 ? -57.597 10.967 95.298 1.00 80.25 336 ALA A C 1
ATOM 2760 O O . ALA A 1 336 ? -56.761 11.433 94.522 1.00 80.25 336 ALA A O 1
ATOM 2761 N N . SER A 1 337 ? -57.886 9.663 95.338 1.00 86.25 337 SER A N 1
ATOM 2762 C CA . SER A 1 337 ? -57.231 8.653 94.493 1.00 86.25 337 SER A CA 1
ATOM 2763 C C . SER A 1 337 ? -57.466 8.905 92.998 1.00 86.25 337 SER A C 1
ATOM 2765 O O . SER A 1 337 ? -56.543 8.820 92.184 1.00 86.25 337 SER A O 1
ATOM 2767 N N . LEU A 1 338 ? -58.684 9.298 92.615 1.00 89.56 338 LEU A N 1
ATOM 2768 C CA . LEU A 1 338 ? -58.999 9.665 91.235 1.00 89.56 338 LEU A CA 1
ATOM 2769 C C . LEU A 1 338 ? -58.267 10.938 90.796 1.00 89.56 338 LEU A C 1
ATOM 2771 O O . LEU A 1 338 ? -57.751 10.972 89.680 1.00 89.56 338 LEU A O 1
ATOM 2775 N N . ARG A 1 339 ? -58.156 11.957 91.660 1.00 88.88 339 ARG A N 1
ATOM 2776 C CA . ARG A 1 339 ? -57.372 13.172 91.366 1.00 88.88 339 ARG A CA 1
ATOM 2777 C C . ARG A 1 339 ? -55.893 12.852 91.132 1.00 88.88 339 ARG A C 1
ATOM 2779 O O . ARG A 1 339 ? -55.301 13.388 90.199 1.00 88.88 339 ARG A O 1
ATOM 2786 N N . GLU A 1 340 ? -55.307 11.963 91.929 1.00 89.94 340 GLU A N 1
ATOM 2787 C CA . GLU A 1 340 ? -53.918 11.525 91.748 1.00 89.94 340 GLU A CA 1
ATOM 2788 C C . GLU A 1 340 ? -53.734 10.734 90.446 1.00 89.94 340 GLU A C 1
ATOM 2790 O O . GLU A 1 340 ? -52.793 10.973 89.689 1.00 89.94 340 GLU A O 1
ATOM 2795 N N . ARG A 1 341 ? -54.685 9.858 90.113 1.00 94.00 341 ARG A N 1
ATOM 2796 C CA . ARG A 1 341 ? -54.662 9.108 88.853 1.00 94.00 341 ARG A CA 1
ATOM 2797 C C . ARG A 1 341 ? -54.814 10.007 87.626 1.00 94.00 341 ARG A C 1
ATOM 2799 O O . ARG A 1 341 ? -54.136 9.769 86.629 1.00 94.00 341 ARG A O 1
ATOM 2806 N N . ILE A 1 342 ? -55.656 11.038 87.701 1.00 88.38 342 ILE A N 1
ATOM 2807 C CA . ILE A 1 342 ? -55.774 12.064 86.655 1.00 88.38 342 ILE A CA 1
ATOM 2808 C C . ILE A 1 342 ? -54.446 12.808 86.508 1.00 88.38 342 ILE A C 1
ATOM 2810 O O . ILE A 1 342 ? -53.941 12.903 85.397 1.00 88.38 342 ILE A O 1
ATOM 2814 N N . LYS A 1 343 ? -53.813 13.221 87.613 1.00 91.81 343 LYS A N 1
ATOM 2815 C CA . LYS A 1 343 ? -52.498 13.875 87.573 1.00 91.81 343 LYS A CA 1
ATOM 2816 C C . LYS A 1 343 ? -51.424 12.993 86.922 1.00 91.81 343 LYS A C 1
ATOM 2818 O O . LYS A 1 343 ? -50.679 13.469 86.074 1.00 91.81 343 LYS A O 1
ATOM 2823 N N . HIS A 1 344 ? -51.359 11.704 87.262 1.00 93.25 344 HIS A N 1
ATOM 2824 C CA . HIS A 1 344 ? -50.426 10.775 86.614 1.00 93.25 344 HIS A CA 1
ATOM 2825 C C . HIS A 1 344 ? -50.710 10.596 85.120 1.00 93.25 344 HIS A C 1
ATOM 2827 O O . HIS A 1 344 ? -49.777 10.476 84.326 1.00 93.25 344 HIS A O 1
ATOM 2833 N N . LEU A 1 345 ? -51.985 10.571 84.726 1.00 94.44 345 LEU A N 1
ATOM 2834 C CA . LEU A 1 345 ? -52.370 10.544 83.318 1.00 94.44 345 LEU A CA 1
ATOM 2835 C C . LEU A 1 345 ? -51.946 11.832 82.606 1.00 94.44 345 LEU A C 1
ATOM 2837 O O . LEU A 1 345 ? -51.369 11.738 81.526 1.00 94.44 345 LEU A O 1
ATOM 2841 N N . ASP A 1 346 ? -52.138 12.998 83.218 1.00 91.19 346 ASP A N 1
ATOM 2842 C CA . ASP A 1 346 ? -51.701 14.287 82.673 1.00 91.19 346 ASP A CA 1
ATOM 2843 C C . ASP A 1 346 ? -50.174 14.355 82.524 1.00 91.19 346 ASP A C 1
ATOM 2845 O O . ASP A 1 346 ? -49.672 14.767 81.477 1.00 91.19 346 ASP A O 1
ATOM 2849 N N . ASP A 1 347 ? -49.418 13.862 83.509 1.00 94.38 347 ASP A N 1
ATOM 2850 C CA . ASP A 1 347 ? -47.955 13.772 83.437 1.00 94.38 347 ASP A CA 1
ATOM 2851 C C . ASP A 1 347 ? -47.507 12.833 82.302 1.00 94.38 347 ASP A C 1
ATOM 2853 O O . ASP A 1 347 ? -46.605 13.165 81.526 1.00 94.38 347 ASP A O 1
ATOM 2857 N N . MET A 1 348 ? -48.170 11.681 82.138 1.00 93.25 348 MET A N 1
ATOM 2858 C CA . MET A 1 348 ? -47.904 10.772 81.017 1.00 93.25 348 MET A CA 1
ATOM 2859 C C . MET A 1 348 ? -48.248 11.414 79.670 1.00 93.25 348 MET A C 1
ATOM 2861 O O . MET A 1 348 ? -47.476 11.278 78.717 1.00 93.25 348 MET A O 1
ATOM 2865 N N . VAL A 1 349 ? -49.358 12.149 79.581 1.00 93.06 349 VAL A N 1
ATOM 2866 C CA . VAL A 1 349 ? -49.739 12.907 78.384 1.00 93.06 349 VAL A CA 1
ATOM 2867 C C . VAL A 1 349 ? -48.692 13.976 78.079 1.00 93.06 349 VAL A C 1
ATOM 2869 O O . VAL A 1 349 ? -48.261 14.078 76.932 1.00 93.06 349 VAL A O 1
ATOM 2872 N N . HIS A 1 350 ? -48.193 14.709 79.074 1.00 93.81 350 HIS A N 1
ATOM 2873 C CA . HIS A 1 350 ? -47.130 15.696 78.889 1.00 93.81 350 HIS A CA 1
ATOM 2874 C C . HIS A 1 350 ? -45.798 15.072 78.456 1.00 93.81 350 HIS A C 1
ATOM 2876 O O . HIS A 1 350 ? -45.138 15.598 77.553 1.00 93.81 350 HIS A O 1
ATOM 2882 N N . CYS A 1 351 ? -45.407 13.925 79.019 1.00 93.69 351 CYS A N 1
ATOM 2883 C CA . CYS A 1 351 ? -44.234 13.178 78.560 1.00 93.69 351 CYS A CA 1
ATOM 2884 C C . CYS A 1 351 ? -44.376 12.747 77.092 1.00 93.69 351 CYS A C 1
ATOM 2886 O O . CYS A 1 351 ? -43.435 12.910 76.308 1.00 93.69 351 CYS A O 1
ATOM 2888 N N . GLN A 1 352 ? -45.553 12.254 76.695 1.00 94.69 352 GLN A N 1
ATOM 2889 C CA . GLN A 1 352 ? -45.822 11.878 75.305 1.00 94.69 352 GLN A CA 1
ATOM 2890 C C . GLN A 1 352 ? -45.855 13.097 74.375 1.00 94.69 352 GLN A C 1
ATOM 2892 O O . GLN A 1 352 ? -45.229 13.074 73.318 1.00 94.69 352 GLN A O 1
ATOM 2897 N N . GLN A 1 353 ? -46.488 14.201 74.779 1.00 89.88 353 GLN A N 1
ATOM 2898 C CA . GLN A 1 353 ? -46.498 15.458 74.023 1.00 89.88 353 GLN A CA 1
ATOM 2899 C C . GLN A 1 353 ? -45.082 15.995 73.799 1.00 89.88 353 GLN A C 1
ATOM 2901 O O . GLN A 1 353 ? -44.757 16.433 72.695 1.00 89.88 353 GLN A O 1
ATOM 2906 N N . LYS A 1 354 ? -44.205 15.915 74.808 1.00 94.94 354 LYS A N 1
ATOM 2907 C CA . LYS A 1 354 ? -42.799 16.318 74.678 1.00 94.94 354 LYS A CA 1
ATOM 2908 C C . LYS A 1 354 ? -42.041 15.431 73.686 1.00 94.94 354 LYS A C 1
ATOM 2910 O O . LYS A 1 354 ? -41.253 15.948 72.897 1.00 94.94 354 LYS A O 1
ATOM 2915 N N . LYS A 1 355 ? -42.311 14.121 73.678 1.00 95.62 355 LYS A N 1
ATOM 2916 C CA . LYS A 1 355 ? -41.738 13.183 72.702 1.00 95.62 355 LYS A CA 1
ATOM 2917 C C . LYS A 1 355 ? -42.210 13.489 71.280 1.00 95.62 355 LYS A C 1
ATOM 2919 O O . LYS A 1 355 ? -41.386 13.566 70.375 1.00 95.62 355 LYS A O 1
ATOM 2924 N N . VAL A 1 356 ? -43.508 13.734 71.094 1.00 94.06 356 VAL A N 1
ATOM 2925 C CA . VAL A 1 356 ? -44.077 14.126 69.795 1.00 94.06 356 VAL A CA 1
ATOM 2926 C C . VAL A 1 356 ? -43.481 15.448 69.321 1.00 94.06 356 VAL A C 1
ATOM 2928 O O . VAL A 1 356 ? -43.067 15.540 68.172 1.00 94.06 356 VAL A O 1
ATOM 2931 N N . LYS A 1 357 ? -43.361 16.449 70.200 1.00 95.00 357 LYS A N 1
ATOM 2932 C CA . LYS A 1 357 ? -42.727 17.729 69.861 1.00 95.00 357 LYS A CA 1
ATOM 2933 C C . LYS A 1 357 ? -41.289 17.535 69.373 1.00 95.00 357 LYS A C 1
ATOM 2935 O O . LYS A 1 357 ? -40.929 18.084 68.339 1.00 95.00 357 LYS A O 1
ATOM 2940 N N . HIS A 1 358 ? -40.503 16.708 70.062 1.00 94.25 358 HIS A N 1
ATOM 2941 C CA . HIS A 1 358 ? -39.139 16.399 69.635 1.00 94.25 358 HIS A CA 1
ATOM 2942 C C . HIS A 1 358 ? -39.098 15.696 68.269 1.00 94.25 358 HIS A C 1
ATOM 2944 O O . HIS A 1 358 ? -38.308 16.071 67.409 1.00 94.25 358 HIS A O 1
ATOM 2950 N N . MET A 1 359 ? -39.997 14.735 68.028 1.00 92.94 359 MET A N 1
ATOM 2951 C CA . MET A 1 359 ? -40.118 14.080 66.720 1.00 92.94 359 MET A CA 1
ATOM 2952 C C . MET A 1 359 ? -40.502 15.069 65.610 1.00 92.94 359 MET A C 1
ATOM 2954 O O . MET A 1 359 ? -39.987 14.973 64.501 1.00 92.94 359 MET A O 1
ATOM 2958 N N . VAL A 1 360 ? -41.382 16.035 65.892 1.00 92.56 360 VAL A N 1
ATOM 2959 C CA . VAL A 1 360 ? -41.747 17.093 64.935 1.00 92.56 360 VAL A CA 1
ATOM 2960 C C . VAL A 1 360 ? -40.540 17.978 64.618 1.00 92.56 360 VAL A C 1
ATOM 2962 O O . VAL A 1 360 ? -40.272 18.225 63.445 1.00 92.56 360 VAL A O 1
ATOM 2965 N N . GLU A 1 361 ? -39.772 18.395 65.626 1.00 95.31 361 GLU A N 1
ATOM 2966 C CA . GLU A 1 361 ? -38.541 19.179 65.440 1.00 95.31 361 GLU A CA 1
ATOM 2967 C C . GLU A 1 361 ? -37.495 18.412 64.606 1.00 95.31 361 GLU A C 1
ATOM 2969 O O . GLU A 1 361 ? -36.861 18.984 63.713 1.00 95.31 361 GLU A O 1
ATOM 2974 N N . GLU A 1 362 ? -37.345 17.104 64.832 1.00 95.06 362 GLU A N 1
ATOM 2975 C CA . GLU A 1 362 ? -36.460 16.243 64.042 1.00 95.06 362 GLU A CA 1
ATOM 2976 C C . GLU A 1 362 ? -36.939 16.117 62.587 1.00 95.06 362 GLU A C 1
ATOM 2978 O O . GLU A 1 362 ? -36.147 16.278 61.654 1.00 95.06 362 GLU A O 1
ATOM 2983 N N . ILE A 1 363 ? -38.244 15.924 62.367 1.00 93.81 363 ILE A N 1
ATOM 2984 C CA . ILE A 1 363 ? -38.847 15.908 61.027 1.00 93.81 363 ILE A CA 1
ATOM 2985 C C . ILE A 1 363 ? -38.623 17.246 60.315 1.00 93.81 363 ILE A C 1
ATOM 2987 O O . ILE A 1 363 ? -38.279 17.261 59.134 1.00 93.81 363 ILE A O 1
ATOM 2991 N N . GLU A 1 364 ? -38.791 18.379 60.995 1.00 94.19 364 GLU A N 1
ATOM 2992 C CA . GLU A 1 364 ? -38.541 19.700 60.412 1.00 94.19 364 GLU A CA 1
ATOM 2993 C C . GLU A 1 364 ? -37.067 19.900 60.039 1.00 94.19 364 GLU A C 1
ATOM 2995 O O . GLU A 1 364 ? -36.771 20.421 58.958 1.00 94.19 364 GLU A O 1
ATOM 3000 N N . MET A 1 365 ? -36.137 19.440 60.880 1.00 95.06 365 MET A N 1
ATOM 3001 C CA . MET A 1 365 ? -34.703 19.449 60.578 1.00 95.06 365 MET A CA 1
ATOM 3002 C C . MET A 1 365 ? -34.384 18.587 59.348 1.00 95.06 365 MET A C 1
ATOM 3004 O O . MET A 1 365 ? -33.674 19.033 58.443 1.00 95.06 365 MET A O 1
ATOM 3008 N N . LEU A 1 366 ? -34.938 17.374 59.276 1.00 94.75 366 LEU A N 1
ATOM 3009 C CA . LEU A 1 366 ? -34.768 16.484 58.128 1.00 94.75 366 LEU A CA 1
ATOM 3010 C C . LEU A 1 366 ? -35.375 17.087 56.856 1.00 94.75 366 LEU A C 1
ATOM 3012 O O . LEU A 1 366 ? -34.735 17.065 55.808 1.00 94.75 366 LEU A O 1
ATOM 3016 N N . ARG A 1 367 ? -36.555 17.715 56.939 1.00 94.25 367 ARG A N 1
ATOM 3017 C CA . ARG A 1 367 ? -37.176 18.424 55.808 1.00 94.25 367 ARG A CA 1
ATOM 3018 C C . ARG A 1 367 ? -36.306 19.569 55.290 1.00 94.25 367 ARG A C 1
ATOM 3020 O O . ARG A 1 367 ? -36.235 19.752 54.078 1.00 94.25 367 ARG A O 1
ATOM 3027 N N . LYS A 1 368 ? -35.629 20.323 56.165 1.00 95.50 368 LYS A N 1
ATOM 3028 C CA . LYS A 1 368 ? -34.666 21.359 55.740 1.00 95.50 368 LYS A CA 1
ATOM 3029 C C . LYS A 1 368 ? -33.485 20.749 54.980 1.00 95.50 368 LYS A C 1
ATOM 3031 O O . LYS A 1 368 ? -33.188 21.210 53.884 1.00 95.50 368 LYS A O 1
ATOM 3036 N N . LYS A 1 369 ? -32.897 19.661 55.491 1.00 95.69 369 LYS A N 1
ATOM 3037 C CA . LYS A 1 369 ? -31.805 18.941 54.806 1.00 95.69 369 LYS A CA 1
ATOM 3038 C C . LYS A 1 369 ? -32.228 18.407 53.438 1.00 95.69 369 LYS A C 1
ATOM 3040 O O . LYS A 1 369 ? -31.457 18.487 52.488 1.00 95.69 369 LYS A O 1
ATOM 3045 N N . VAL A 1 370 ? -33.449 17.881 53.321 1.00 94.75 370 VAL A N 1
ATOM 3046 C CA . VAL A 1 370 ? -33.994 17.432 52.030 1.00 94.75 370 VAL A CA 1
ATOM 3047 C C . VAL A 1 370 ? -34.079 18.601 51.050 1.00 94.75 370 VAL A C 1
ATOM 3049 O O . VAL A 1 370 ? -33.550 18.487 49.951 1.00 94.75 370 VAL A O 1
ATOM 3052 N N . LYS A 1 371 ? -34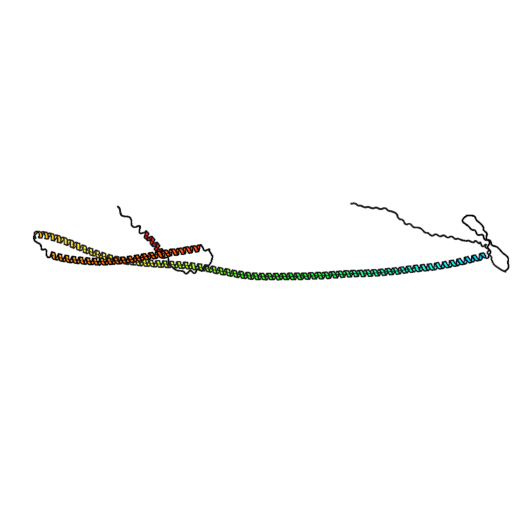.632 19.749 51.463 1.00 93.00 371 LYS A N 1
ATOM 3053 C CA . LYS A 1 371 ? -34.703 20.952 50.613 1.00 93.00 371 LYS A CA 1
ATOM 3054 C C . LYS A 1 371 ? -33.326 21.465 50.175 1.00 93.00 371 LYS A C 1
ATOM 3056 O O . LYS A 1 371 ? -33.154 21.860 49.028 1.00 93.00 371 LYS A O 1
ATOM 3061 N N . GLU A 1 372 ? -32.328 21.439 51.058 1.00 95.31 372 GLU A N 1
ATOM 3062 C CA . GLU A 1 372 ? -30.944 21.797 50.705 1.00 95.31 372 GLU A CA 1
ATOM 3063 C C . GLU A 1 372 ? -30.365 20.850 49.644 1.00 95.31 372 GLU A C 1
ATOM 3065 O O . GLU A 1 372 ? -29.726 21.292 48.689 1.00 95.31 372 GLU A O 1
ATOM 3070 N N . LYS A 1 373 ? -30.619 19.542 49.775 1.00 93.25 373 LYS A N 1
ATOM 3071 C CA . LYS A 1 373 ? -30.201 18.550 48.777 1.00 93.25 373 LYS A CA 1
ATOM 3072 C C . LYS A 1 373 ? -30.952 18.711 47.456 1.00 93.25 373 LYS A C 1
ATOM 3074 O O . LYS A 1 373 ? -30.329 18.557 46.413 1.00 93.25 373 LYS A O 1
ATOM 3079 N N . GLU A 1 374 ? -32.237 19.055 47.477 1.00 91.19 374 GLU A N 1
ATOM 3080 C CA . GLU A 1 374 ? -33.016 19.362 46.268 1.00 91.19 374 GLU A CA 1
ATOM 3081 C C . GLU A 1 374 ? -32.431 20.559 45.508 1.00 91.19 374 GLU A C 1
ATOM 3083 O O . GLU A 1 374 ? -32.227 20.468 44.299 1.00 91.19 374 GLU A O 1
ATOM 3088 N N . LEU A 1 375 ? -32.074 21.641 46.208 1.00 94.81 375 LEU A N 1
ATOM 3089 C CA . LEU A 1 375 ? -31.403 22.794 45.596 1.00 94.81 375 LEU A CA 1
ATOM 3090 C C . LEU A 1 375 ? -30.046 22.414 44.990 1.00 94.81 375 LEU A C 1
ATOM 3092 O O . LEU A 1 375 ? -29.732 22.827 43.876 1.00 94.81 375 LEU A O 1
ATOM 3096 N N . PHE A 1 376 ? -29.261 21.586 45.683 1.00 95.25 376 PHE A N 1
ATOM 3097 C CA . PHE A 1 376 ? -27.987 21.093 45.159 1.00 95.25 376 PHE A CA 1
ATOM 3098 C C . PHE A 1 376 ? -28.168 20.216 43.911 1.00 95.25 376 PHE A C 1
ATOM 3100 O O . PHE A 1 376 ? -27.405 20.331 42.954 1.00 95.25 376 PHE A O 1
ATOM 3107 N N . ILE A 1 377 ? -29.203 19.369 43.885 1.00 94.50 377 ILE A N 1
ATOM 3108 C CA . ILE A 1 377 ? -29.551 18.577 42.700 1.00 94.50 377 ILE A CA 1
ATOM 3109 C C . ILE A 1 377 ? -29.898 19.501 41.528 1.00 94.50 377 ILE A C 1
ATOM 3111 O O . ILE A 1 377 ? -29.408 19.266 40.428 1.00 94.50 377 ILE A O 1
ATOM 3115 N N . ILE A 1 378 ? -30.687 20.559 41.747 1.00 93.06 378 ILE A N 1
ATOM 3116 C CA . ILE A 1 378 ? -31.027 21.532 40.695 1.00 93.06 378 ILE A CA 1
ATOM 3117 C C . ILE A 1 378 ? -29.759 22.199 40.138 1.00 93.06 378 ILE A C 1
ATOM 3119 O O . ILE A 1 378 ? -29.578 22.221 38.925 1.00 93.06 378 ILE A O 1
ATOM 3123 N N . GLN A 1 379 ? -28.835 22.640 40.997 1.00 95.06 379 GLN A N 1
ATOM 3124 C CA . GLN A 1 379 ? -27.558 23.227 40.561 1.00 95.06 379 GLN A CA 1
ATOM 3125 C C . GLN A 1 379 ? -26.704 22.250 39.737 1.00 95.06 379 GLN A C 1
ATOM 3127 O O . GLN A 1 379 ? -26.097 22.636 38.737 1.00 95.06 379 GLN A O 1
ATOM 3132 N N . LEU A 1 380 ? -26.656 20.972 40.129 1.00 94.06 380 LEU A N 1
ATOM 3133 C CA . LEU A 1 380 ? -25.957 19.947 39.352 1.00 94.06 380 LEU A CA 1
ATOM 3134 C C . LEU A 1 380 ? -26.630 19.696 37.999 1.00 94.06 380 LEU A C 1
ATOM 3136 O O . LEU A 1 380 ? -25.928 19.531 37.004 1.00 94.06 380 LEU A O 1
ATOM 3140 N N . LEU A 1 381 ? -27.964 19.693 37.939 1.00 90.19 381 LEU A N 1
ATOM 3141 C CA . LEU A 1 381 ? -28.707 19.541 36.686 1.00 90.19 381 LEU A CA 1
ATOM 3142 C C . LEU A 1 381 ? -28.472 20.720 35.735 1.00 90.19 381 LEU A C 1
ATOM 3144 O O . LEU A 1 381 ? -28.250 20.497 34.549 1.00 90.19 381 LEU A O 1
ATOM 3148 N N . GLU A 1 382 ? -28.451 21.954 36.242 1.00 93.94 382 GLU A N 1
ATOM 3149 C CA . GLU A 1 382 ? -28.081 23.139 35.456 1.00 93.94 382 GLU A CA 1
ATOM 3150 C C . GLU A 1 382 ? -26.652 23.019 34.910 1.00 93.94 382 GLU A C 1
ATOM 3152 O O . GLU A 1 382 ? -26.404 23.303 33.736 1.00 93.94 382 GLU A O 1
ATOM 3157 N N . LYS A 1 383 ? -25.709 22.525 35.726 1.00 96.19 383 LYS A N 1
ATOM 3158 C CA . LYS A 1 383 ? -24.325 22.308 35.285 1.00 96.19 383 LYS A CA 1
ATOM 3159 C C . LYS A 1 383 ? -24.212 21.214 34.223 1.00 96.19 383 LYS A C 1
ATOM 3161 O O . LYS A 1 383 ? -23.452 21.391 33.272 1.00 96.19 383 LYS A O 1
ATOM 3166 N N . ILE A 1 384 ? -24.952 20.114 34.369 1.00 92.12 384 ILE A N 1
ATOM 3167 C CA . ILE A 1 384 ? -25.029 19.053 33.356 1.00 92.12 384 ILE A CA 1
ATOM 3168 C C . ILE A 1 384 ? -25.599 19.624 32.059 1.00 92.12 384 ILE A C 1
ATOM 3170 O O . ILE A 1 384 ? -24.967 19.470 31.025 1.00 92.12 384 ILE A O 1
ATOM 3174 N N . SER A 1 385 ? -26.711 20.361 32.115 1.00 92.88 385 SER A N 1
ATOM 3175 C CA . SER A 1 385 ? -27.319 20.969 30.926 1.00 92.88 385 SER A CA 1
ATOM 3176 C C . SER A 1 385 ? -26.364 21.927 30.206 1.00 92.88 385 SER A C 1
ATOM 3178 O O . SER A 1 385 ? -26.283 21.900 28.981 1.00 92.88 385 SER A O 1
ATOM 3180 N N . PHE A 1 386 ? -25.595 22.734 30.946 1.00 93.69 386 PHE A N 1
ATOM 3181 C CA . PHE A 1 386 ? -24.560 23.588 30.361 1.00 93.69 386 PHE A CA 1
ATOM 3182 C C . PHE A 1 386 ? -23.482 22.769 29.632 1.00 93.69 386 PHE A C 1
ATOM 3184 O O . PHE A 1 386 ? -23.152 23.069 28.486 1.00 93.69 386 PHE A O 1
ATOM 3191 N N . LEU A 1 387 ? -22.958 21.721 30.277 1.00 94.38 387 LEU A N 1
ATOM 3192 C CA . LEU A 1 387 ? -21.926 20.858 29.695 1.00 94.38 387 LEU A CA 1
ATOM 3193 C C . LEU A 1 387 ? -22.450 20.050 28.500 1.00 94.38 387 LEU A C 1
ATOM 3195 O O . LEU A 1 387 ? -21.718 19.841 27.541 1.00 94.38 387 LEU A O 1
ATOM 3199 N N . GLU A 1 388 ? -23.709 19.614 28.529 1.00 88.69 388 GLU A N 1
ATOM 3200 C CA . GLU A 1 388 ? -24.362 18.933 27.408 1.00 88.69 388 GLU A CA 1
ATOM 3201 C C . GLU A 1 388 ? -24.475 19.851 26.185 1.00 88.69 388 GLU A C 1
ATOM 3203 O O . GLU A 1 388 ? -24.200 19.410 25.069 1.00 88.69 388 GLU A O 1
ATOM 3208 N N . CYS A 1 389 ? -24.820 21.128 26.385 1.00 93.00 389 CYS A N 1
ATOM 3209 C CA . CYS A 1 389 ? -24.840 22.124 25.313 1.00 93.00 389 CYS A CA 1
ATOM 3210 C C . CYS A 1 389 ? -23.441 22.371 24.729 1.00 93.00 389 CYS A C 1
ATOM 3212 O O . CYS A 1 389 ? -23.290 22.367 23.510 1.00 93.00 389 CYS A O 1
ATOM 3214 N N . GLU A 1 390 ? -22.421 22.541 25.576 1.00 94.25 390 GLU A N 1
ATOM 3215 C CA . GLU A 1 390 ? -21.033 22.746 25.134 1.00 94.25 390 GLU A CA 1
ATOM 3216 C C . GLU A 1 390 ? -20.496 21.524 24.373 1.00 94.25 390 GLU A C 1
ATOM 3218 O O . GLU A 1 390 ? -19.907 21.657 23.302 1.00 94.25 390 GLU A O 1
ATOM 3223 N N . ASN A 1 391 ? -20.767 20.317 24.874 1.00 93.00 391 ASN A N 1
ATOM 3224 C CA . ASN A 1 391 ? -20.360 19.077 24.220 1.00 93.00 391 ASN A CA 1
ATOM 3225 C C . ASN A 1 391 ? -21.056 18.901 22.860 1.00 93.00 391 ASN A C 1
ATOM 3227 O O . ASN A 1 391 ? -20.431 18.481 21.890 1.00 93.00 391 ASN A O 1
ATOM 3231 N N . LYS A 1 392 ? -22.334 19.285 22.761 1.00 93.19 392 LYS A N 1
ATOM 3232 C CA . LYS A 1 392 ? -23.061 19.286 21.490 1.00 93.19 392 LYS A CA 1
ATOM 3233 C C . LYS A 1 392 ? -22.485 20.297 20.496 1.00 93.19 392 LYS A C 1
ATOM 3235 O O . LYS A 1 392 ? -22.295 19.945 19.341 1.00 93.19 392 LYS A O 1
ATOM 3240 N N . GLU A 1 393 ? -22.144 21.508 20.935 1.00 94.88 393 GLU A N 1
ATOM 3241 C CA . GLU A 1 393 ? -21.493 22.507 20.075 1.00 94.88 393 GLU A CA 1
ATOM 3242 C C . GLU A 1 393 ? -20.129 22.015 19.560 1.00 94.88 393 GLU A C 1
ATOM 3244 O O . GLU A 1 393 ? -19.785 22.223 18.396 1.00 94.88 393 GLU A O 1
ATOM 3249 N N . LEU A 1 394 ? -19.343 21.346 20.412 1.00 93.62 394 LEU A N 1
ATOM 3250 C CA . LEU A 1 394 ? -18.075 20.733 20.010 1.00 93.62 394 LEU A CA 1
ATOM 3251 C C . LEU A 1 394 ? -18.282 19.592 19.008 1.00 93.62 394 LEU A C 1
ATOM 3253 O O . LEU A 1 394 ? -17.528 19.503 18.040 1.00 93.62 394 LEU A O 1
ATOM 3257 N N . GLN A 1 395 ? -19.309 18.765 19.209 1.00 91.12 395 GLN A N 1
ATOM 3258 C CA . GLN A 1 395 ? -19.675 17.706 18.272 1.00 91.12 395 GLN A CA 1
ATOM 3259 C C . GLN A 1 395 ? -20.100 18.283 16.914 1.00 91.12 395 GLN A C 1
ATOM 3261 O O . GLN A 1 395 ? -19.569 17.862 15.893 1.00 91.12 395 GLN A O 1
ATOM 3266 N N . ASP A 1 396 ? -20.962 19.304 16.897 1.00 91.81 396 ASP A N 1
ATOM 3267 C CA . ASP A 1 396 ? -21.407 19.966 15.664 1.00 91.81 396 ASP A CA 1
ATOM 3268 C C . ASP A 1 396 ? -20.214 20.598 14.907 1.00 91.81 396 ASP A C 1
ATOM 3270 O O . ASP A 1 396 ? -20.137 20.538 13.678 1.00 91.81 396 ASP A O 1
ATOM 3274 N N . LYS A 1 397 ? -19.231 21.164 15.628 1.00 93.31 397 LYS A N 1
ATOM 3275 C CA . LYS A 1 397 ? -17.975 21.668 15.036 1.00 93.31 397 LYS A CA 1
ATOM 3276 C C . LYS A 1 397 ? -17.115 20.550 14.450 1.00 93.31 397 LYS A C 1
ATOM 3278 O O . LYS A 1 397 ? -16.523 20.745 13.388 1.00 93.31 397 LYS A O 1
ATOM 3283 N N . LEU A 1 398 ? -17.015 19.412 15.135 1.00 87.25 398 LEU A N 1
ATOM 3284 C CA . LEU A 1 398 ? -16.282 18.247 14.645 1.00 87.25 398 LEU A CA 1
ATOM 3285 C C . LEU A 1 398 ? -16.927 17.704 13.369 1.00 87.25 398 LEU A C 1
ATOM 3287 O O . LEU A 1 398 ? -16.221 17.494 12.387 1.00 87.25 398 LEU A O 1
ATOM 3291 N N . ASP A 1 399 ? -18.249 17.549 13.359 1.00 87.44 399 ASP A N 1
ATOM 3292 C CA . ASP A 1 399 ? -19.002 17.053 12.208 1.00 87.44 399 ASP A CA 1
ATOM 3293 C C . ASP A 1 399 ? -18.857 18.002 11.005 1.00 87.44 399 ASP A C 1
ATOM 3295 O O . ASP A 1 399 ? -18.556 17.557 9.899 1.00 87.44 399 ASP A O 1
ATOM 3299 N N . TYR A 1 400 ? -18.920 19.322 11.224 1.00 89.81 400 TYR A N 1
ATOM 3300 C CA . TYR A 1 400 ? -18.649 20.315 10.179 1.00 89.81 400 TYR A CA 1
ATOM 3301 C C . TYR A 1 400 ? -17.223 20.206 9.610 1.00 89.81 400 TYR A C 1
ATOM 3303 O O . TYR A 1 400 ? -17.025 20.266 8.394 1.00 89.81 400 TYR A O 1
ATOM 3311 N N . LEU A 1 401 ? -16.209 20.031 10.466 1.00 88.06 401 LEU A N 1
ATOM 3312 C CA . LEU A 1 401 ? -14.826 19.834 10.015 1.00 88.06 401 LEU A CA 1
ATOM 3313 C C . LEU A 1 401 ? -14.670 18.518 9.246 1.00 88.06 401 LEU A C 1
ATOM 3315 O O . LEU A 1 401 ? -13.994 18.497 8.220 1.00 88.06 401 LEU A O 1
ATOM 3319 N N . MET A 1 402 ? -15.319 17.447 9.699 1.00 80.88 402 MET A N 1
ATOM 3320 C CA . MET A 1 402 ? -15.337 16.146 9.030 1.00 80.88 402 MET A CA 1
ATOM 3321 C C . MET A 1 402 ? -16.004 16.210 7.649 1.00 80.88 402 MET A C 1
ATOM 3323 O O . MET A 1 402 ? -15.520 15.576 6.714 1.00 80.88 402 MET A O 1
ATOM 3327 N N . GLU A 1 403 ? -17.073 16.997 7.494 1.00 81.50 403 GLU A N 1
ATOM 3328 C CA . GLU A 1 403 ? -17.759 17.210 6.212 1.00 81.50 403 GLU A CA 1
ATOM 3329 C C . GLU A 1 403 ? -16.988 18.138 5.259 1.00 81.50 403 GLU A C 1
ATOM 3331 O O . GLU A 1 403 ? -17.035 17.952 4.042 1.00 81.50 403 GLU A O 1
ATOM 3336 N N . THR A 1 404 ? -16.253 19.121 5.789 1.00 73.44 404 THR A N 1
ATOM 3337 C CA . THR A 1 404 ? -15.510 20.110 4.983 1.00 73.44 404 THR A CA 1
ATOM 3338 C C . THR A 1 404 ? -14.114 19.613 4.566 1.00 73.44 404 THR A C 1
ATOM 3340 O O . THR A 1 404 ? -13.474 20.207 3.696 1.00 73.44 404 THR A O 1
ATOM 3343 N N . GLN A 1 405 ? -13.624 18.513 5.147 1.00 55.72 405 GLN A N 1
ATOM 3344 C CA . GLN A 1 405 ? -12.357 17.889 4.760 1.00 55.72 405 GLN A CA 1
ATOM 3345 C C . GLN A 1 405 ? -12.488 17.172 3.400 1.00 55.72 405 GLN A C 1
ATOM 3347 O O . GLN A 1 405 ? -13.270 16.224 3.270 1.00 55.72 405 GLN A O 1
ATOM 3352 N N . PRO A 1 406 ? -11.712 17.544 2.361 1.00 51.69 406 PRO A N 1
ATOM 3353 C CA . PRO A 1 406 ? -11.583 16.697 1.181 1.00 51.69 406 PRO A CA 1
ATOM 3354 C C . PRO A 1 406 ? -10.956 15.364 1.605 1.00 51.69 406 PRO A C 1
ATOM 3356 O O . PRO A 1 406 ? -10.032 15.352 2.412 1.00 51.69 406 PRO A O 1
ATOM 3359 N N . LYS A 1 407 ? -11.432 14.239 1.050 1.00 53.06 407 LYS A N 1
ATOM 3360 C CA . LYS A 1 407 ? -10.840 12.904 1.255 1.00 53.06 407 LYS A CA 1
ATOM 3361 C C . LYS A 1 407 ? -9.401 12.876 0.724 1.00 53.06 407 LYS A C 1
ATOM 3363 O O . LYS A 1 407 ? -9.149 12.409 -0.386 1.00 53.06 407 LYS A O 1
ATOM 3368 N N . THR A 1 408 ? -8.454 13.398 1.489 1.00 39.47 408 THR A N 1
ATOM 3369 C CA . THR A 1 408 ? -7.024 13.284 1.241 1.00 39.47 408 THR A CA 1
ATOM 3370 C C . THR A 1 408 ? -6.505 12.114 2.064 1.00 39.47 408 THR A C 1
ATOM 3372 O O . THR A 1 408 ? -6.584 12.092 3.288 1.00 39.47 408 THR A O 1
ATOM 3375 N N . ASN A 1 409 ? -5.994 11.102 1.359 1.00 40.62 409 ASN A N 1
ATOM 3376 C CA . ASN A 1 409 ? -5.146 10.057 1.923 1.00 40.62 409 ASN A CA 1
ATOM 3377 C C . ASN A 1 409 ? -3.898 10.719 2.519 1.00 40.62 409 ASN A C 1
ATOM 3379 O O . ASN A 1 409 ? -2.905 10.897 1.815 1.00 40.62 409 ASN A O 1
ATOM 3383 N N . ILE A 1 410 ? -3.953 11.133 3.781 1.00 40.06 410 ILE A N 1
ATOM 3384 C CA . ILE A 1 410 ? -2.771 11.522 4.543 1.00 40.06 410 ILE A CA 1
ATOM 3385 C C . ILE A 1 410 ? -2.896 10.879 5.919 1.00 40.06 410 ILE A C 1
ATOM 3387 O O . ILE A 1 410 ? -3.790 11.194 6.698 1.00 40.06 410 ILE A O 1
ATOM 3391 N N . GLU A 1 411 ? -1.979 9.952 6.182 1.00 44.53 411 GLU A N 1
ATOM 3392 C CA . GLU A 1 411 ? -1.710 9.348 7.481 1.00 44.53 411 GLU A CA 1
ATOM 3393 C C . GLU A 1 411 ? -1.311 10.436 8.489 1.00 44.53 411 GLU A C 1
ATOM 3395 O O . GLU A 1 411 ? -0.133 10.732 8.696 1.00 44.53 411 GLU A O 1
ATOM 3400 N N . THR A 1 412 ? -2.281 11.064 9.144 1.00 38.22 412 THR A N 1
ATOM 3401 C CA . THR A 1 412 ? -2.010 11.794 10.381 1.00 38.22 412 THR A CA 1
ATOM 3402 C C . THR A 1 412 ? -2.059 10.814 11.539 1.00 38.22 412 THR A C 1
ATOM 3404 O O . THR A 1 412 ? -3.108 10.281 11.884 1.00 38.22 412 THR A O 1
ATOM 3407 N N . ARG A 1 413 ? -0.877 10.569 12.115 1.00 44.84 413 ARG A N 1
ATOM 3408 C CA . ARG A 1 413 ? -0.661 9.881 13.390 1.00 44.84 413 ARG A CA 1
ATOM 3409 C C . ARG A 1 413 ? -1.602 10.437 14.459 1.00 44.84 413 ARG A C 1
ATOM 3411 O O . ARG A 1 413 ? -1.346 11.507 15.011 1.00 44.84 413 ARG A O 1
ATOM 3418 N N . ASP A 1 414 ? -2.645 9.681 14.767 1.00 35.09 414 ASP A N 1
ATOM 3419 C CA . ASP A 1 414 ? -3.531 9.952 15.889 1.00 35.09 414 ASP A CA 1
ATOM 3420 C C . ASP A 1 414 ? -2.773 9.708 17.197 1.00 35.09 414 ASP A C 1
ATOM 3422 O O . ASP A 1 414 ? -2.470 8.575 17.577 1.00 35.09 414 ASP A O 1
ATOM 3426 N N . THR A 1 415 ? -2.435 10.794 17.890 1.00 44.97 415 THR A N 1
ATOM 3427 C CA . THR A 1 415 ? -2.002 10.745 19.290 1.00 44.97 415 THR A CA 1
ATOM 3428 C C . THR A 1 415 ? -3.255 10.918 20.144 1.00 44.97 415 THR A C 1
ATOM 3430 O O . THR A 1 415 ? -3.502 11.978 20.711 1.00 44.97 415 THR A O 1
ATOM 3433 N N . GLY A 1 416 ? -4.097 9.884 20.162 1.00 36.22 416 GLY A N 1
ATOM 3434 C CA . GLY A 1 416 ? -5.305 9.831 20.978 1.00 36.22 416 GLY A CA 1
ATOM 3435 C C . GLY A 1 416 ? -4.958 9.499 22.425 1.00 36.22 416 GLY A C 1
ATOM 3436 O O . GLY A 1 416 ? -4.772 8.335 22.775 1.00 36.22 416 GLY A O 1
ATOM 3437 N N . VAL A 1 417 ? -4.864 10.523 23.273 1.00 41.25 417 VAL A N 1
ATOM 3438 C CA . VAL A 1 417 ? -4.910 10.360 24.731 1.00 41.25 417 VAL A CA 1
ATOM 3439 C C . VAL A 1 417 ? -6.352 9.997 25.085 1.00 41.25 417 VAL A C 1
ATOM 3441 O O . VAL A 1 417 ? -7.239 10.846 25.062 1.00 41.25 417 VAL A O 1
ATOM 3444 N N . GLY A 1 418 ? -6.591 8.710 25.339 1.00 32.38 418 GLY A N 1
ATOM 3445 C CA . GLY A 1 418 ? -7.879 8.193 25.789 1.00 32.38 418 GLY A CA 1
ATOM 3446 C C . GLY A 1 418 ? -8.204 8.711 27.186 1.00 32.38 418 GLY A C 1
ATOM 3447 O O . GLY A 1 418 ? -7.608 8.284 28.170 1.00 32.38 418 GLY A O 1
ATOM 3448 N N . CYS A 1 419 ? -9.142 9.650 27.267 1.00 39.97 419 CYS A N 1
ATOM 3449 C CA . CYS A 1 419 ? -9.807 10.004 28.512 1.00 39.97 419 CYS A CA 1
ATOM 3450 C C . CYS A 1 419 ? -11.012 9.073 28.690 1.00 39.97 419 CYS A C 1
ATOM 3452 O O . CYS A 1 419 ? -12.071 9.303 28.108 1.00 39.97 419 CYS A O 1
ATOM 3454 N N . ASP A 1 420 ? -10.849 8.027 29.497 1.00 40.06 420 ASP A N 1
ATOM 3455 C CA . ASP A 1 420 ? -11.956 7.197 29.967 1.00 40.06 420 ASP A CA 1
ATOM 3456 C C . ASP A 1 420 ? -12.858 8.017 30.901 1.00 40.06 420 ASP A C 1
ATOM 3458 O O . ASP A 1 420 ? -12.460 8.354 32.017 1.00 40.06 420 ASP A O 1
ATOM 3462 N N . LEU A 1 421 ? -14.087 8.334 30.473 1.00 48.31 421 LEU A N 1
ATOM 3463 C CA . LEU A 1 421 ? -15.132 8.835 31.373 1.00 48.31 421 LEU A CA 1
ATOM 3464 C C . LEU A 1 421 ? -16.497 8.160 31.090 1.00 48.31 421 LEU A C 1
ATOM 3466 O O . LEU A 1 421 ? -17.005 8.227 29.967 1.00 48.31 421 LEU A O 1
ATOM 3470 N N . PRO A 1 422 ? -17.132 7.514 32.090 1.00 47.28 422 PRO A N 1
ATOM 3471 C CA . PRO A 1 422 ? -18.295 6.651 31.887 1.00 47.28 422 PRO A CA 1
ATOM 3472 C C . PRO A 1 422 ? -19.626 7.423 31.968 1.00 47.28 422 PRO A C 1
ATOM 3474 O O . PRO A 1 422 ? -20.237 7.534 33.027 1.00 47.28 422 PRO A O 1
ATOM 3477 N N . TYR A 1 423 ? -20.146 7.890 30.829 1.00 44.06 423 TYR A N 1
ATOM 3478 C CA . TYR A 1 423 ? -21.478 8.528 30.734 1.00 44.06 423 TYR A CA 1
ATOM 3479 C C . TYR A 1 423 ? -22.665 7.543 30.637 1.00 44.06 423 TYR A C 1
ATOM 3481 O O . TYR A 1 423 ? -23.824 7.955 30.570 1.00 44.06 423 TYR A O 1
ATOM 3489 N N . ARG A 1 424 ? -22.424 6.224 30.655 1.00 46.72 424 ARG A N 1
ATOM 3490 C CA . ARG A 1 424 ? -23.472 5.218 30.380 1.00 46.72 424 ARG A CA 1
ATOM 3491 C C . ARG A 1 424 ? -24.430 4.901 31.538 1.00 46.72 424 ARG A C 1
ATOM 3493 O O . ARG A 1 424 ? -25.486 4.335 31.278 1.00 46.72 424 ARG A O 1
ATOM 3500 N N . TYR A 1 425 ? -24.143 5.309 32.777 1.00 48.16 425 TYR A N 1
ATOM 3501 C CA . TYR A 1 425 ? -25.021 5.003 33.922 1.00 48.16 425 TYR A CA 1
ATOM 3502 C C . TYR A 1 425 ? -26.182 5.999 34.130 1.00 48.16 425 TYR A C 1
ATOM 3504 O O . TYR A 1 425 ? -27.197 5.643 34.726 1.00 48.16 425 TYR A O 1
ATOM 3512 N N . LEU A 1 426 ? -26.088 7.233 33.616 1.00 47.31 426 LEU A N 1
ATOM 3513 C CA . LEU A 1 426 ? -27.094 8.283 33.864 1.00 47.31 426 LEU A CA 1
ATOM 3514 C C . LEU A 1 426 ? -28.311 8.218 32.923 1.00 47.31 426 LEU A C 1
ATOM 3516 O O . LEU A 1 426 ? -29.433 8.485 33.359 1.00 47.31 426 LEU A O 1
ATOM 3520 N N . LEU A 1 427 ? -28.136 7.790 31.666 1.00 49.72 427 LEU A N 1
ATOM 3521 C CA . LEU A 1 427 ? -29.257 7.660 30.722 1.00 49.72 427 LEU A CA 1
ATOM 3522 C C . LEU A 1 427 ? -30.218 6.513 31.080 1.00 49.72 427 LEU A C 1
ATOM 3524 O O . LEU A 1 427 ? -31.422 6.637 30.853 1.00 49.72 427 LEU A O 1
ATOM 3528 N N . PHE A 1 428 ? -29.729 5.434 31.700 1.00 46.56 428 PHE A N 1
ATOM 3529 C CA . PHE A 1 428 ? -30.581 4.305 32.090 1.00 46.56 428 PHE A CA 1
ATOM 3530 C C . PHE A 1 428 ? -31.536 4.670 33.246 1.00 46.56 428 PHE A C 1
ATOM 3532 O O . PHE A 1 428 ? -32.705 4.280 33.247 1.00 46.56 428 PHE A O 1
ATOM 3539 N N . LEU A 1 429 ? -31.088 5.518 34.180 1.00 50.00 429 LEU A N 1
ATOM 3540 C CA . LEU A 1 429 ? -31.904 6.006 35.300 1.00 50.00 429 LEU A CA 1
ATOM 3541 C C . LEU A 1 429 ? -32.961 7.046 34.877 1.00 50.00 429 LEU A C 1
ATOM 3543 O O . LEU A 1 429 ? -34.057 7.071 35.442 1.00 50.00 429 LEU A O 1
ATOM 3547 N N . LEU A 1 430 ? -32.690 7.872 33.859 1.00 48.19 430 LEU A N 1
ATOM 3548 C CA . LEU A 1 430 ? -33.652 8.864 33.350 1.00 48.19 430 LEU A CA 1
ATOM 3549 C C . LEU A 1 430 ? -34.806 8.233 32.550 1.00 48.19 430 LEU A C 1
ATOM 3551 O O . LEU A 1 430 ? -35.948 8.689 32.659 1.00 48.19 430 LEU A O 1
ATOM 3555 N N . VAL A 1 431 ? -34.548 7.153 31.803 1.00 49.19 431 VAL A N 1
ATOM 3556 C CA . VAL A 1 431 ? -35.588 6.441 31.032 1.00 49.19 431 VAL A CA 1
ATOM 3557 C C . VAL A 1 431 ? -36.537 5.662 31.952 1.00 49.19 431 VAL A C 1
ATOM 3559 O O . VAL A 1 431 ? -37.750 5.681 31.736 1.00 49.19 431 VAL A O 1
ATOM 3562 N N . HIS A 1 432 ? -36.037 5.066 33.040 1.00 43.28 432 HIS A N 1
ATOM 3563 C CA . HIS A 1 432 ? -36.893 4.390 34.026 1.00 43.28 432 HIS A CA 1
ATOM 3564 C C . HIS A 1 432 ? -37.765 5.349 34.852 1.00 43.28 432 HIS A C 1
ATOM 3566 O O . HIS A 1 432 ? -38.872 4.985 35.254 1.00 43.28 432 HIS A O 1
ATOM 3572 N N . ARG A 1 433 ? -37.345 6.607 35.045 1.00 40.88 433 ARG A N 1
ATOM 3573 C CA . ARG A 1 433 ? -38.143 7.590 35.798 1.00 40.88 433 ARG A CA 1
ATOM 3574 C C . ARG A 1 433 ? -39.324 8.158 34.999 1.00 40.88 433 ARG A C 1
ATOM 3576 O O . ARG A 1 433 ? -40.363 8.443 35.591 1.00 40.88 433 ARG A O 1
ATOM 3583 N N . LYS A 1 434 ? -39.219 8.258 33.664 1.00 41.06 434 LYS A N 1
ATOM 3584 C CA . LYS A 1 434 ? -40.350 8.651 32.793 1.00 41.06 434 LYS A CA 1
ATOM 3585 C C . LYS A 1 434 ? -41.449 7.583 32.723 1.00 41.06 434 LYS A C 1
ATOM 3587 O O . LYS A 1 434 ? -42.614 7.938 32.579 1.00 41.06 434 LYS A O 1
ATOM 3592 N N . HIS A 1 435 ? -41.109 6.302 32.877 1.00 41.34 435 HIS A N 1
ATOM 3593 C CA . HIS A 1 435 ? -42.097 5.219 32.831 1.00 41.34 435 HIS A CA 1
ATOM 3594 C C . HIS A 1 435 ? -42.921 5.078 34.122 1.00 41.34 435 HIS A C 1
ATOM 3596 O O . HIS A 1 435 ? -44.088 4.697 34.054 1.00 41.34 435 HIS A O 1
ATOM 3602 N N . LEU A 1 436 ? -42.369 5.446 35.284 1.00 42.53 436 LEU A N 1
ATOM 3603 C CA . LEU A 1 436 ? -43.089 5.361 36.563 1.00 42.53 436 LEU A CA 1
ATOM 3604 C C . LEU A 1 436 ? -44.136 6.472 36.764 1.00 42.53 436 LEU A C 1
ATOM 3606 O O . LEU A 1 436 ? -45.086 6.286 37.519 1.00 42.53 436 LEU A O 1
ATOM 3610 N N . HIS A 1 437 ? -44.005 7.609 36.073 1.00 41.38 437 HIS A N 1
ATOM 3611 C CA . HIS A 1 437 ? -44.929 8.741 36.223 1.00 41.38 437 HIS A CA 1
ATOM 3612 C C . HIS A 1 437 ? -46.237 8.596 35.417 1.00 41.38 437 HIS A C 1
ATOM 3614 O O . HIS A 1 437 ? -47.161 9.379 35.619 1.00 41.38 437 HIS A O 1
ATOM 3620 N N . ASN A 1 438 ? -46.332 7.589 34.536 1.00 38.62 438 ASN A N 1
ATOM 3621 C CA . ASN A 1 438 ? -47.528 7.300 33.730 1.00 38.62 438 ASN A CA 1
ATOM 3622 C C . ASN A 1 438 ? -48.416 6.179 34.302 1.00 38.62 438 ASN A C 1
ATOM 3624 O O . ASN A 1 438 ? -49.504 5.949 33.783 1.00 38.62 438 ASN A O 1
ATOM 3628 N N . VAL A 1 439 ? -47.997 5.494 35.372 1.00 40.38 439 VAL A N 1
ATOM 3629 C CA . VAL A 1 439 ? -48.759 4.368 35.958 1.00 40.38 439 VAL A CA 1
ATOM 3630 C C . VAL A 1 439 ? -49.602 4.795 37.170 1.00 40.38 439 VAL A C 1
ATOM 3632 O O . VAL A 1 439 ? -50.543 4.107 37.554 1.00 40.38 439 VAL A O 1
ATOM 3635 N N . THR A 1 440 ? -49.365 5.978 37.741 1.00 40.50 440 THR A N 1
ATOM 3636 C CA . THR A 1 440 ? -50.118 6.478 38.907 1.00 40.50 440 THR A CA 1
ATOM 3637 C C . THR A 1 440 ? -51.432 7.187 38.562 1.00 40.50 440 THR A C 1
ATOM 3639 O O . THR A 1 440 ? -52.180 7.539 39.469 1.00 40.50 440 THR A O 1
ATOM 3642 N N . HIS A 1 441 ? -51.771 7.344 37.277 1.00 37.59 441 HIS A N 1
ATOM 3643 C CA . HIS A 1 441 ? -52.996 8.031 36.840 1.00 37.59 441 HIS A CA 1
ATOM 3644 C C . HIS A 1 441 ? -54.183 7.104 36.507 1.00 37.59 441 HIS A C 1
ATOM 3646 O O . HIS A 1 441 ? -55.210 7.585 36.033 1.00 37.59 441 HIS A O 1
ATOM 3652 N N . TRP A 1 442 ? -54.074 5.793 36.762 1.00 36.22 442 TRP A N 1
ATOM 3653 C CA . TRP A 1 442 ? -55.108 4.802 36.406 1.00 36.22 442 TRP A CA 1
ATOM 3654 C C . TRP A 1 442 ? -55.794 4.100 37.587 1.00 36.22 442 TRP A C 1
ATOM 3656 O O . TRP A 1 442 ? -56.551 3.157 37.385 1.00 36.22 442 TRP A O 1
ATOM 3666 N N . CYS A 1 443 ? -55.596 4.573 38.821 1.00 34.38 443 CYS A N 1
ATOM 3667 C CA . CYS A 1 443 ? -56.245 3.992 40.001 1.00 34.38 443 CYS A CA 1
ATOM 3668 C C . CYS A 1 443 ? -57.027 5.046 40.793 1.00 34.38 443 CYS A C 1
ATOM 3670 O O . CYS A 1 443 ? -56.763 5.283 41.963 1.00 34.38 443 CYS A O 1
ATOM 3672 N N . CYS A 1 444 ? -57.952 5.735 40.124 1.00 40.12 444 CYS A N 1
ATOM 3673 C CA . CYS A 1 444 ? -59.007 6.546 40.735 1.00 40.12 444 CYS A CA 1
ATOM 3674 C C . CYS A 1 444 ? -60.026 6.886 39.643 1.00 40.12 444 CYS A C 1
ATOM 3676 O O . CYS A 1 444 ? -59.821 7.853 38.927 1.00 40.12 444 CYS A O 1
ATOM 3678 N N . ILE A 1 445 ? -61.065 6.064 39.480 1.00 38.31 445 ILE A N 1
ATOM 3679 C CA . ILE A 1 445 ? -62.455 6.411 39.113 1.00 38.31 445 ILE A CA 1
ATOM 3680 C C . ILE A 1 445 ? -63.184 5.071 38.964 1.00 38.31 445 ILE A C 1
ATOM 3682 O O . ILE A 1 445 ? -63.025 4.379 37.963 1.00 38.31 445 ILE A O 1
ATOM 3686 N N . SER A 1 446 ? -63.954 4.689 39.984 1.00 30.50 446 SER A N 1
ATOM 3687 C CA . SER A 1 446 ? -65.347 4.232 39.841 1.00 30.50 446 SER A CA 1
ATOM 3688 C C . SER A 1 446 ? -65.904 3.873 41.219 1.00 30.50 446 SER A C 1
ATOM 3690 O O . SER A 1 446 ? -65.548 2.867 41.825 1.00 30.50 446 SER A O 1
ATOM 3692 N N . LYS A 1 447 ? -66.750 4.778 41.721 1.00 37.00 447 LYS A N 1
ATOM 3693 C CA . LYS A 1 447 ? -67.652 4.583 42.861 1.00 37.00 447 LYS A CA 1
ATOM 3694 C C . LYS A 1 447 ? -68.715 3.519 42.533 1.00 37.00 447 LYS A C 1
ATOM 3696 O O . LYS A 1 447 ? -68.991 3.305 41.354 1.00 37.00 447 LYS A O 1
ATOM 3701 N N . PRO A 1 448 ? -69.365 2.935 43.553 1.00 46.44 448 PRO A N 1
ATOM 3702 C CA . PRO A 1 448 ? -70.490 2.028 43.372 1.00 46.44 448 PRO A CA 1
ATOM 3703 C C . PRO A 1 448 ? -71.785 2.812 43.110 1.00 46.44 448 PRO A C 1
ATOM 3705 O O . PRO A 1 448 ? -72.004 3.869 43.707 1.00 46.44 448 PRO A O 1
ATOM 3708 N N . LEU A 1 449 ? -72.655 2.281 42.251 1.00 39.59 449 LEU A N 1
ATOM 3709 C CA . LEU A 1 449 ? -74.070 2.644 42.178 1.00 39.59 449 LEU A CA 1
ATOM 3710 C C . LEU A 1 449 ? -74.869 1.455 41.622 1.00 39.59 449 LEU A C 1
ATOM 3712 O O . LEU A 1 449 ? -74.637 1.052 40.485 1.00 39.59 449 LEU A O 1
ATOM 3716 N N . CYS A 1 450 ? -75.825 1.010 42.448 1.00 37.38 450 CYS A N 1
ATOM 3717 C CA . CYS A 1 450 ? -76.789 -0.092 42.299 1.00 37.38 450 CYS A CA 1
ATOM 3718 C C . CYS A 1 450 ? -76.235 -1.514 42.433 1.00 37.38 450 CYS A C 1
ATOM 3720 O O . CYS A 1 450 ? -75.518 -1.982 41.524 1.00 37.38 450 CYS A O 1
#